Protein AF-0000000084943691 (afdb_homodimer)

pLDDT: mean 87.61, std 10.55, range [29.25, 97.19]

Solvent-accessible surface area (backbone atoms only — not comparable to full-atom values): 27809 Å² total; per-residue (Å²): 129,83,75,69,77,76,52,72,62,55,38,39,54,53,43,38,52,44,32,50,51,48,30,53,47,24,52,51,48,15,52,50,27,38,52,48,10,62,76,49,62,21,64,61,38,28,51,48,10,51,50,30,46,55,44,30,53,44,29,48,41,29,36,50,15,36,57,51,23,60,42,71,56,46,75,46,19,66,85,20,30,28,33,36,20,39,51,22,21,32,51,35,16,52,52,36,36,52,50,14,50,50,37,33,49,52,20,53,51,36,62,75,50,68,79,75,83,56,28,48,67,64,51,19,50,54,22,40,50,49,14,52,53,25,44,51,52,16,54,52,24,40,52,50,14,64,74,48,46,35,62,28,34,37,40,48,16,53,50,30,41,45,48,15,53,50,25,38,46,40,13,45,30,31,47,29,32,58,72,66,40,57,67,60,35,28,53,51,37,35,53,50,13,51,50,29,34,50,51,15,46,51,39,30,52,53,28,52,38,37,57,37,31,25,36,61,51,73,66,56,55,66,51,50,64,68,53,61,66,38,81,64,44,75,42,75,78,44,78,41,52,32,51,44,57,70,40,46,38,36,45,34,31,35,18,25,56,28,78,39,27,30,41,63,53,40,51,53,51,52,52,49,49,51,49,44,25,72,74,68,67,37,81,42,71,47,65,25,70,39,36,43,78,75,126,129,82,76,70,77,76,53,71,61,56,39,40,53,54,42,38,51,46,31,49,50,51,30,53,47,23,53,50,48,15,52,51,27,38,52,49,11,62,77,50,64,20,64,61,38,29,51,50,11,51,49,28,46,53,46,32,53,45,31,46,41,29,36,51,15,37,55,52,23,59,42,70,57,46,75,47,18,66,84,20,31,28,34,36,18,39,51,23,20,32,51,37,16,52,52,35,35,52,51,14,50,50,39,32,50,52,20,52,49,37,62,75,50,71,77,75,81,56,30,48,68,63,51,18,51,53,22,39,51,50,14,52,55,25,44,52,52,16,53,52,25,40,52,51,15,64,72,51,46,36,61,26,34,37,39,48,16,52,50,30,41,45,49,15,50,50,24,38,47,42,13,45,31,30,48,30,33,59,70,67,41,58,67,61,36,28,54,52,36,32,55,50,14,52,50,30,34,50,51,16,47,51,39,32,51,54,28,50,37,37,56,36,30,27,36,62,52,74,64,56,56,66,51,50,64,70,54,60,67,38,83,66,44,75,43,75,78,44,79,41,50,32,52,44,58,69,40,46,38,37,45,34,31,34,18,24,57,29,78,37,27,31,42,62,52,37,52,52,51,51,52,48,49,51,49,43,25,72,75,70,65,36,80,43,72,47,65,26,68,39,37,42,77,74,128

Organism: NCBI:txid638301

Radius of gyration: 28.03 Å; Cα contacts (8 Å, |Δi|>4): 1074; chains: 2; bounding box: 68×84×58 Å

Structure (mmCIF, N/CA/C/O backbone):
data_AF-0000000084943691-model_v1
#
loop_
_entity.id
_entity.type
_entity.pdbx_description
1 polymer 'Cation diffusion facilitator family transporter'
#
loop_
_atom_site.group_PDB
_atom_site.id
_atom_site.type_symbol
_atom_site.label_atom_id
_atom_site.label_alt_id
_atom_site.label_comp_id
_atom_site.label_asym_id
_atom_site.label_entity_id
_atom_site.label_seq_id
_atom_site.pdbx_PDB_ins_code
_atom_site.Cartn_x
_atom_site.Cartn_y
_atom_site.Cartn_z
_atom_site.occupancy
_atom_site.B_iso_or_equiv
_atom_site.auth_seq_id
_atom_site.auth_comp_id
_atom_site.auth_asym_id
_atom_site.auth_atom_id
_atom_site.pdbx_PDB_model_num
ATOM 1 N N . MET A 1 1 ? -34.25 -18.938 -8.844 1 29.25 1 MET A N 1
ATOM 2 C CA . MET A 1 1 ? -33.375 -18.062 -9.609 1 29.25 1 MET A CA 1
ATOM 3 C C . MET A 1 1 ? -32.062 -17.828 -8.875 1 29.25 1 MET A C 1
ATOM 5 O O . MET A 1 1 ? -32.031 -17.266 -7.785 1 29.25 1 MET A O 1
ATOM 9 N N . THR A 1 2 ? -31.094 -18.75 -8.891 1 39.75 2 THR A N 1
ATOM 10 C CA . THR A 1 2 ? -29.844 -18.781 -8.148 1 39.75 2 THR A CA 1
ATOM 11 C C . THR A 1 2 ? -29.109 -17.453 -8.266 1 39.75 2 THR A C 1
ATOM 13 O O . THR A 1 2 ? -28.75 -17.031 -9.367 1 39.75 2 THR A O 1
ATOM 16 N N . ILE A 1 3 ? -29.391 -16.5 -7.574 1 43.16 3 ILE A N 1
ATOM 17 C CA . ILE A 1 3 ? -28.828 -15.156 -7.645 1 43.16 3 ILE A CA 1
ATOM 18 C C . ILE A 1 3 ? -27.312 -15.242 -7.848 1 43.16 3 ILE A C 1
ATOM 20 O O . ILE A 1 3 ? -26.594 -15.75 -6.992 1 43.16 3 ILE A O 1
ATOM 24 N N . LEU A 1 4 ? -26.906 -15.328 -9.016 1 52.84 4 LEU A N 1
ATOM 25 C CA . LEU A 1 4 ? -25.484 -15.367 -9.367 1 52.84 4 LEU A CA 1
ATOM 26 C C . LEU A 1 4 ? -24.719 -14.297 -8.609 1 52.84 4 LEU A C 1
ATOM 28 O O . LEU A 1 4 ? -25.203 -13.188 -8.414 1 52.84 4 LEU A O 1
ATOM 32 N N . PRO A 1 5 ? -23.734 -14.664 -7.84 1 64.25 5 PRO A N 1
ATOM 33 C CA . PRO A 1 5 ? -22.922 -13.695 -7.113 1 64.25 5 PRO A CA 1
ATOM 34 C C . PRO A 1 5 ? -22.5 -12.508 -7.977 1 64.25 5 PRO A C 1
ATOM 36 O O . PRO A 1 5 ? -22.375 -12.641 -9.195 1 64.25 5 PRO A O 1
ATOM 39 N N . LEU A 1 6 ? -22.75 -11.312 -7.621 1 70.5 6 LEU A N 1
ATOM 40 C CA . LEU A 1 6 ? -22.328 -10.094 -8.305 1 70.5 6 LEU A CA 1
ATOM 41 C C . LEU A 1 6 ? -20.891 -10.219 -8.797 1 70.5 6 LEU A C 1
ATOM 43 O O . LEU A 1 6 ? -20.031 -10.727 -8.078 1 70.5 6 LEU A O 1
ATOM 47 N N . SER A 1 7 ? -20.719 -9.852 -10.062 1 79.94 7 SER A N 1
ATOM 48 C CA . SER A 1 7 ? -19.359 -9.836 -10.594 1 79.94 7 SER A CA 1
ATOM 49 C C . SER A 1 7 ? -18.469 -8.883 -9.805 1 79.94 7 SER A C 1
ATOM 51 O O . SER A 1 7 ? -18.969 -8 -9.102 1 79.94 7 SER A O 1
ATOM 53 N N . ALA A 1 8 ? -17.312 -9.008 -9.875 1 81 8 ALA A N 1
ATOM 54 C CA . ALA A 1 8 ? -16.344 -8.164 -9.18 1 81 8 ALA A CA 1
ATOM 55 C C . ALA A 1 8 ? -16.484 -6.707 -9.609 1 81 8 ALA A C 1
ATOM 57 O O . ALA A 1 8 ? -16.438 -5.801 -8.773 1 81 8 ALA A O 1
ATOM 58 N N . THR A 1 9 ? -16.672 -6.492 -10.875 1 83.19 9 THR A N 1
ATOM 59 C CA . THR A 1 9 ? -16.797 -5.137 -11.398 1 83.19 9 THR A CA 1
ATOM 60 C C . THR A 1 9 ? -18.078 -4.488 -10.914 1 83.19 9 THR A C 1
ATOM 62 O O . THR A 1 9 ? -18.109 -3.291 -10.625 1 83.19 9 THR A O 1
ATOM 65 N N . ASP A 1 10 ? -19.125 -5.246 -10.805 1 87.12 10 ASP A N 1
ATOM 66 C CA . ASP A 1 10 ? -20.391 -4.73 -10.312 1 87.12 10 ASP A CA 1
ATOM 67 C C . ASP A 1 10 ? -20.281 -4.328 -8.844 1 87.12 10 ASP A C 1
ATOM 69 O O . ASP A 1 10 ? -20.891 -3.34 -8.422 1 87.12 10 ASP A O 1
ATOM 73 N N . ARG A 1 11 ? -19.625 -5.07 -8.133 1 86.5 11 ARG A N 1
ATOM 74 C CA . ARG A 1 11 ? -19.406 -4.738 -6.727 1 86.5 11 ARG A CA 1
ATOM 75 C C . ARG A 1 11 ? -18.688 -3.395 -6.586 1 86.5 11 ARG A C 1
ATOM 77 O O . ARG A 1 11 ? -19.062 -2.574 -5.742 1 86.5 11 ARG A O 1
ATOM 84 N N . LEU A 1 12 ? -17.734 -3.199 -7.449 1 89.19 12 LEU A N 1
ATOM 85 C CA . LEU A 1 12 ? -16.984 -1.95 -7.418 1 89.19 12 LEU A CA 1
ATOM 86 C C . LEU A 1 12 ? -17.859 -0.772 -7.82 1 89.19 12 LEU A C 1
ATOM 88 O O . LEU A 1 12 ? -17.734 0.32 -7.262 1 89.19 12 LEU A O 1
ATOM 92 N N . LYS A 1 13 ? -18.734 -0.974 -8.727 1 90.44 13 LYS A N 1
ATOM 93 C CA . LYS A 1 13 ? -19.656 0.082 -9.148 1 90.44 13 LYS A CA 1
ATOM 94 C C . LYS A 1 13 ? -20.594 0.477 -8.016 1 90.44 13 LYS A C 1
ATOM 96 O O . LYS A 1 13 ? -20.922 1.656 -7.852 1 90.44 13 LYS A O 1
ATOM 101 N N . GLN A 1 14 ? -21.016 -0.46 -7.305 1 90.5 14 GLN A N 1
ATOM 102 C CA . GLN A 1 14 ? -21.828 -0.167 -6.137 1 90.5 14 GLN A CA 1
ATOM 103 C C . GLN A 1 14 ? -21.047 0.621 -5.094 1 90.5 14 GLN A C 1
ATOM 105 O O . GLN A 1 14 ? -21.594 1.534 -4.461 1 90.5 14 GLN A O 1
ATOM 110 N N . ALA A 1 15 ? -19.844 0.219 -4.941 1 90.81 15 ALA A N 1
ATOM 111 C CA . ALA A 1 15 ? -19 0.933 -3.992 1 90.81 15 ALA A CA 1
ATOM 112 C C . ALA A 1 15 ? -18.812 2.391 -4.406 1 90.81 15 ALA A C 1
ATOM 114 O O . ALA A 1 15 ? -18.766 3.281 -3.555 1 90.81 15 ALA A O 1
ATOM 115 N N . GLU A 1 16 ? -18.797 2.623 -5.691 1 93.56 16 GLU A N 1
ATOM 116 C CA . GLU A 1 16 ? -18.672 3.98 -6.211 1 93.56 16 GLU A CA 1
ATOM 117 C C . GLU A 1 16 ? -19.859 4.844 -5.777 1 93.56 16 GLU A C 1
ATOM 119 O O . GLU A 1 16 ? -19.688 6.027 -5.473 1 93.56 16 GLU A O 1
ATOM 124 N N . ARG A 1 17 ? -20.953 4.281 -5.758 1 92.25 17 ARG A N 1
ATOM 125 C CA . ARG A 1 17 ? -22.156 5.012 -5.363 1 92.25 17 ARG A CA 1
ATOM 126 C C . ARG A 1 17 ? -22.078 5.445 -3.902 1 92.25 17 ARG A C 1
ATOM 128 O O . ARG A 1 17 ? -22.5 6.547 -3.553 1 92.25 17 ARG A O 1
ATOM 135 N N . GLY A 1 18 ? -21.578 4.547 -3.109 1 91.94 18 GLY A N 1
ATOM 136 C CA . GLY A 1 18 ? -21.391 4.902 -1.713 1 91.94 18 GLY A CA 1
ATOM 137 C C . GLY A 1 18 ? -20.391 6.035 -1.519 1 91.94 18 GLY A C 1
ATOM 138 O O . GLY A 1 18 ? -20.625 6.941 -0.714 1 91.94 18 GLY A O 1
ATOM 139 N N . ALA A 1 19 ? -19.344 5.957 -2.25 1 92.5 19 ALA A N 1
ATOM 140 C CA . ALA A 1 19 ? -18.344 7.016 -2.18 1 92.5 19 ALA A CA 1
ATOM 141 C C . ALA A 1 19 ? -18.906 8.344 -2.668 1 92.5 19 ALA A C 1
ATOM 143 O O . ALA A 1 19 ? -18.656 9.391 -2.066 1 92.5 19 ALA A O 1
ATOM 144 N N . LEU A 1 20 ? -19.703 8.305 -3.732 1 93.94 20 LEU A N 1
ATOM 145 C CA . LEU A 1 20 ? -20.312 9.508 -4.289 1 93.94 20 LEU A CA 1
ATOM 146 C C . LEU A 1 20 ? -21.297 10.125 -3.297 1 93.94 20 LEU A C 1
ATOM 148 O O . LEU A 1 20 ? -21.406 11.352 -3.203 1 93.94 20 LEU A O 1
ATOM 152 N N . LEU A 1 21 ? -21.984 9.273 -2.65 1 93.75 21 LEU A N 1
ATOM 153 C CA . LEU A 1 21 ? -22.891 9.75 -1.607 1 93.75 21 LEU A CA 1
ATOM 154 C C . LEU A 1 21 ? -22.125 10.523 -0.541 1 93.75 21 LEU A C 1
ATOM 156 O O . LEU A 1 21 ? -22.562 11.602 -0.116 1 93.75 21 LEU A O 1
ATOM 160 N N . SER A 1 22 ? -21.031 9.961 -0.14 1 93 22 SER A N 1
ATOM 161 C CA . SER A 1 22 ? -20.219 10.625 0.864 1 93 22 SER A CA 1
ATOM 162 C C . SER A 1 22 ? -19.688 11.961 0.348 1 93 22 SER A C 1
ATOM 164 O O . SER A 1 22 ? -19.734 12.969 1.056 1 93 22 SER A O 1
ATOM 166 N N . ILE A 1 23 ? -19.203 11.961 -0.85 1 93.25 23 ILE A N 1
ATOM 167 C CA . ILE A 1 23 ? -18.656 13.172 -1.451 1 93.25 23 ILE A CA 1
ATOM 168 C C . ILE A 1 23 ? -19.734 14.258 -1.479 1 93.25 23 ILE A C 1
ATOM 170 O O . ILE A 1 23 ? -19.5 15.375 -1.012 1 93.25 23 ILE A O 1
ATOM 174 N N . GLY A 1 24 ? -20.859 13.938 -1.971 1 94.44 24 GLY A N 1
ATOM 175 C CA . GLY A 1 24 ? -21.953 14.891 -2.023 1 94.44 24 GLY A CA 1
ATOM 176 C C . GLY A 1 24 ? -22.344 15.422 -0.657 1 94.44 24 GLY A C 1
ATOM 177 O O . GLY A 1 24 ? -22.594 16.609 -0.497 1 94.44 24 GLY A O 1
ATOM 178 N N . THR A 1 25 ? -22.406 14.539 0.229 1 94.25 25 THR A N 1
ATOM 179 C CA . THR A 1 25 ? -22.781 14.922 1.586 1 94.25 25 THR A CA 1
ATOM 180 C C . THR A 1 25 ? -21.734 15.844 2.201 1 94.25 25 THR A C 1
ATOM 182 O O . THR A 1 25 ? -22.078 16.844 2.83 1 94.25 25 THR A O 1
ATOM 185 N N . TYR A 1 26 ? -20.469 15.484 2.008 1 91.81 26 TYR A N 1
ATOM 186 C CA . TYR A 1 26 ? -19.406 16.312 2.551 1 91.81 26 TYR A CA 1
ATOM 187 C C . TYR A 1 26 ? -19.422 17.703 1.931 1 91.81 26 TYR A C 1
ATOM 189 O O . TYR A 1 26 ? -19.188 18.703 2.619 1 91.81 26 TYR A O 1
ATOM 197 N N . ILE A 1 27 ? -19.609 17.75 0.7 1 92.44 27 ILE A N 1
ATOM 198 C CA . ILE A 1 27 ? -19.672 19.047 0.027 1 92.44 27 ILE A CA 1
ATOM 199 C C . ILE A 1 27 ? -20.812 19.875 0.599 1 92.44 27 ILE A C 1
ATOM 201 O O . ILE A 1 27 ? -20.641 21.047 0.941 1 92.44 27 ILE A O 1
ATOM 205 N N . PHE A 1 28 ? -21.922 19.281 0.775 1 94.12 28 PHE A N 1
ATOM 206 C CA . PHE A 1 28 ? -23.109 19.953 1.295 1 94.12 28 PHE A CA 1
ATOM 207 C C . PHE A 1 28 ? -22.891 20.406 2.732 1 94.12 28 PHE A C 1
ATOM 209 O O . PHE A 1 28 ? -23.141 21.562 3.068 1 94.12 28 PHE A O 1
ATOM 216 N N . LEU A 1 29 ? -22.469 19.516 3.52 1 93.12 29 LEU A N 1
ATOM 217 C CA . LEU A 1 29 ? -22.281 19.828 4.934 1 93.12 29 LEU A CA 1
ATOM 218 C C . LEU A 1 29 ? -21.172 20.844 5.125 1 93.12 29 LEU A C 1
ATOM 220 O O . LEU A 1 29 ? -21.281 21.734 5.98 1 93.12 29 LEU A O 1
ATOM 224 N N . SER A 1 30 ? -20.094 20.641 4.367 1 91.75 30 SER A N 1
ATOM 225 C CA . SER A 1 30 ? -19.016 21.609 4.445 1 91.75 30 SER A CA 1
ATOM 226 C C . SER A 1 30 ? -19.5 23.016 4.105 1 91.75 30 SER A C 1
ATOM 228 O O . SER A 1 30 ? -19.234 23.969 4.844 1 91.75 30 SER A O 1
ATOM 230 N N . ALA A 1 31 ? -20.219 23.156 3.088 1 92.75 31 ALA A N 1
ATOM 231 C CA . ALA A 1 31 ? -20.766 24.453 2.68 1 92.75 31 ALA A CA 1
ATOM 232 C C . ALA A 1 31 ? -21.688 25.031 3.752 1 92.75 31 ALA A C 1
ATOM 234 O O . ALA A 1 31 ? -21.578 26.203 4.098 1 92.75 31 ALA A O 1
ATOM 235 N N . ALA A 1 32 ? -22.516 24.25 4.258 1 92.06 32 ALA A N 1
ATOM 236 C CA . ALA A 1 32 ? -23.453 24.672 5.289 1 92.06 32 ALA A CA 1
ATOM 237 C C . ALA A 1 32 ? -22.719 25.125 6.555 1 92.06 32 ALA A C 1
ATOM 239 O O . ALA A 1 32 ? -23.016 26.172 7.109 1 92.06 32 ALA A O 1
ATOM 240 N N . LYS A 1 33 ? -21.781 24.391 6.977 1 90.06 33 LYS A N 1
ATOM 241 C CA . LYS A 1 33 ? -21.062 24.672 8.211 1 90.06 33 LYS A CA 1
ATOM 242 C C . LYS A 1 33 ? -20.188 25.922 8.055 1 90.06 33 LYS A C 1
ATOM 244 O O . LYS A 1 33 ? -20.078 26.719 8.984 1 90.06 33 LYS A O 1
ATOM 249 N N . LEU A 1 34 ? -19.531 25.969 6.902 1 88.25 34 LEU A N 1
ATOM 250 C CA . LEU A 1 34 ? -18.703 27.141 6.66 1 88.25 34 LEU A CA 1
ATOM 251 C C . LEU A 1 34 ? -19.562 28.406 6.609 1 88.25 34 LEU A C 1
ATOM 253 O O . LEU A 1 34 ? -19.203 29.438 7.191 1 88.25 34 LEU A O 1
ATOM 257 N N . PHE A 1 35 ? -20.688 28.328 5.977 1 91.19 35 PHE A N 1
ATOM 258 C CA . PHE A 1 35 ? -21.594 29.469 5.852 1 91.19 35 PHE A CA 1
ATOM 259 C C . PHE A 1 35 ? -22.156 29.875 7.211 1 91.19 35 PHE A C 1
ATOM 261 O O . PHE A 1 35 ? -22.062 31.031 7.605 1 91.19 35 PHE A O 1
ATOM 268 N N . VAL A 1 36 ? -22.672 29 7.93 1 87.56 36 VAL A N 1
ATOM 269 C CA . VAL A 1 36 ? -23.281 29.266 9.227 1 87.56 36 VAL A CA 1
ATOM 270 C C . VAL A 1 36 ? -22.203 29.641 10.242 1 87.56 36 VAL A C 1
ATOM 272 O O . VAL A 1 36 ? -22.422 30.516 11.086 1 87.56 36 VAL A O 1
ATOM 275 N N . GLY A 1 37 ? -21.141 28.938 10.188 1 81.88 37 GLY A N 1
ATOM 276 C CA . GLY A 1 37 ? -20.047 29.266 11.086 1 81.88 37 GLY A CA 1
ATOM 277 C C . GLY A 1 37 ? -19.531 30.672 10.93 1 81.88 37 GLY A C 1
ATOM 278 O O . GLY A 1 37 ? -19.266 31.359 11.922 1 81.88 37 GLY A O 1
ATOM 279 N N . LYS A 1 38 ? -19.406 31.156 9.688 1 82.75 38 LYS A N 1
ATOM 280 C CA . LYS A 1 38 ? -18.953 32.5 9.422 1 82.75 38 LYS A CA 1
ATOM 281 C C . LYS A 1 38 ? -20.031 33.531 9.805 1 82.75 38 LYS A C 1
ATOM 283 O O . LYS A 1 38 ? -19.734 34.562 10.43 1 82.75 38 LYS A O 1
ATOM 288 N N . LEU A 1 39 ? -21.234 33.281 9.508 1 85.38 39 LEU A N 1
ATOM 289 C CA . LEU A 1 39 ? -22.344 34.188 9.75 1 85.38 39 LEU A CA 1
ATOM 290 C C . LEU A 1 39 ? -22.594 34.375 11.25 1 85.38 39 LEU A C 1
ATOM 292 O O . LEU A 1 39 ? -22.938 35.469 11.695 1 85.38 39 LEU A O 1
ATOM 296 N N . PHE A 1 40 ? -22.312 33.312 12.023 1 81.06 40 PHE A N 1
ATOM 297 C CA . PHE A 1 40 ? -22.641 33.344 13.445 1 81.06 40 PHE A CA 1
ATOM 298 C C . PHE A 1 40 ? -21.375 33.344 14.297 1 81.06 40 PHE A C 1
ATOM 300 O O . PHE A 1 40 ? -21.438 33.031 15.492 1 81.06 40 PHE A O 1
ATOM 307 N N . ASN A 1 41 ? -20.234 33.469 13.625 1 75.44 41 ASN A N 1
ATOM 308 C CA . ASN A 1 41 ? -18.938 33.625 14.266 1 75.44 41 ASN A CA 1
ATOM 309 C C . ASN A 1 41 ? -18.625 32.438 15.18 1 75.44 41 ASN A C 1
ATOM 311 O O . ASN A 1 41 ? -18.266 32.625 16.344 1 75.44 41 ASN A O 1
ATOM 315 N N . SER A 1 42 ? -18.953 31.328 14.758 1 75.62 42 SER A N 1
ATOM 316 C CA . SER A 1 42 ? -18.578 30.094 15.469 1 75.62 42 SER A CA 1
ATOM 317 C C . SER A 1 42 ? -17.297 29.5 14.898 1 75.62 42 SER A C 1
ATOM 319 O O . SER A 1 42 ? -17.312 28.875 13.836 1 75.62 42 SER A O 1
ATOM 321 N N . GLU A 1 43 ? -16.297 29.609 15.586 1 72.75 43 GLU A N 1
ATOM 322 C CA . GLU A 1 43 ? -15 29.078 15.141 1 72.75 43 GLU A CA 1
ATOM 323 C C . GLU A 1 43 ? -15.008 27.562 15.109 1 72.75 43 GLU A C 1
ATOM 325 O O . GLU A 1 43 ? -14.391 26.953 14.227 1 72.75 43 GLU A O 1
ATOM 330 N N . ALA A 1 44 ? -15.633 27.016 16.062 1 74.12 44 ALA A N 1
ATOM 331 C CA . ALA A 1 44 ? -15.688 25.547 16.141 1 74.12 44 ALA A CA 1
ATOM 332 C C . ALA A 1 44 ? -16.422 24.969 14.922 1 74.12 44 ALA A C 1
ATOM 334 O O . ALA A 1 44 ? -15.961 24 14.328 1 74.12 44 ALA A O 1
ATOM 335 N N . LEU A 1 45 ? -17.516 25.578 14.594 1 77.88 45 LEU A N 1
ATOM 336 C CA . LEU A 1 45 ? -18.297 25.125 13.453 1 77.88 45 LEU A CA 1
ATOM 337 C C . LEU A 1 45 ? -17.547 25.375 12.148 1 77.88 45 LEU A C 1
ATOM 339 O O . LEU A 1 45 ? -17.594 24.562 11.227 1 77.88 45 LEU A O 1
ATOM 343 N N . PHE A 1 46 ? -16.969 26.484 12.07 1 80.31 46 PHE A N 1
ATOM 344 C CA . PHE A 1 46 ? -16.188 26.828 10.898 1 80.31 46 PHE A CA 1
ATOM 345 C C . PHE A 1 46 ? -15.039 25.828 10.703 1 80.31 46 PHE A C 1
ATOM 347 O O . PHE A 1 46 ? -14.82 25.344 9.594 1 80.31 46 PHE A O 1
ATOM 354 N N . ALA A 1 47 ? -14.383 25.516 11.797 1 75.56 47 ALA A N 1
ATOM 355 C CA . ALA A 1 47 ? -13.32 24.516 11.758 1 75.56 47 ALA A CA 1
ATOM 356 C C . ALA A 1 47 ? -13.852 23.156 11.305 1 75.56 47 ALA A C 1
ATOM 358 O O . ALA A 1 47 ? -13.211 22.469 10.508 1 75.56 47 ALA A O 1
ATOM 359 N N . ASP A 1 48 ? -14.906 22.766 11.773 1 82.5 48 ASP A N 1
ATOM 360 C CA . ASP A 1 48 ? -15.531 21.5 11.391 1 82.5 48 ASP A CA 1
ATOM 361 C C . ASP A 1 48 ? -15.914 21.5 9.914 1 82.5 48 ASP A C 1
ATOM 363 O O . ASP A 1 48 ? -15.867 20.453 9.25 1 82.5 48 ASP A O 1
ATOM 367 N N . GLY A 1 49 ? -16.375 22.594 9.422 1 83.75 49 GLY A N 1
ATOM 368 C CA . GLY A 1 49 ? -16.641 22.734 8 1 83.75 49 GLY A CA 1
ATOM 369 C C . GLY A 1 49 ? -15.43 22.469 7.133 1 83.75 49 GLY A C 1
ATOM 370 O O . GLY A 1 49 ? -15.516 21.75 6.129 1 83.75 49 GLY A O 1
ATOM 371 N N . TRP A 1 50 ? -14.352 23.016 7.59 1 78.56 50 TRP A N 1
ATOM 372 C CA . TRP A 1 50 ? -13.102 22.781 6.867 1 78.56 50 TRP A CA 1
ATOM 373 C C . TRP A 1 50 ? -12.719 21.297 6.934 1 78.56 50 TRP A C 1
ATOM 375 O O . TRP A 1 50 ? -12.211 20.75 5.961 1 78.56 50 TRP A O 1
ATOM 385 N N . ASN A 1 51 ? -12.969 20.719 8.055 1 81.06 51 ASN A N 1
ATOM 386 C CA . ASN A 1 51 ? -12.727 19.281 8.188 1 81.06 51 ASN A CA 1
ATOM 387 C C . ASN A 1 51 ? -13.531 18.484 7.172 1 81.06 51 ASN A C 1
ATOM 389 O O . ASN A 1 51 ? -12.984 17.609 6.492 1 81.06 51 ASN A O 1
ATOM 393 N N . ASN A 1 52 ? -14.742 18.844 7.07 1 88.19 52 ASN A N 1
ATOM 394 C CA . ASN A 1 52 ? -15.586 18.156 6.094 1 88.19 52 ASN A CA 1
ATOM 395 C C . ASN A 1 52 ? -15.109 18.406 4.668 1 88.19 52 ASN A C 1
ATOM 397 O O . ASN A 1 52 ? -15.227 17.547 3.805 1 88.19 52 ASN A O 1
ATOM 401 N N . PHE A 1 53 ? -14.586 19.531 4.461 1 85 53 PHE A N 1
ATOM 402 C CA . PHE A 1 53 ? -14.039 19.844 3.145 1 85 53 PHE A CA 1
ATOM 403 C C . PHE A 1 53 ? -12.844 18.953 2.838 1 85 53 PHE A C 1
ATOM 405 O O . PHE A 1 53 ? -12.727 18.406 1.734 1 85 53 PHE A O 1
ATOM 412 N N . THR A 1 54 ? -12 18.75 3.826 1 82.19 54 THR A N 1
ATOM 413 C CA . THR A 1 54 ? -10.828 17.906 3.646 1 82.19 54 THR A CA 1
ATOM 414 C C . THR A 1 54 ? -11.25 16.453 3.445 1 82.19 54 THR A C 1
ATOM 416 O O . THR A 1 54 ? -10.594 15.703 2.709 1 82.19 54 THR A O 1
ATOM 419 N N . ASP A 1 55 ? -12.344 16.125 4.051 1 89.31 55 ASP A N 1
ATOM 420 C CA . ASP A 1 55 ? -12.844 14.766 3.9 1 89.31 55 ASP A CA 1
ATOM 421 C C . ASP A 1 55 ? -13.312 14.508 2.471 1 89.31 55 ASP A C 1
ATOM 423 O O . ASP A 1 55 ? -13.375 13.359 2.029 1 89.31 55 ASP A O 1
ATOM 427 N N . VAL A 1 56 ? -13.68 15.641 1.8 1 89.19 56 VAL A N 1
ATOM 428 C CA . VAL A 1 56 ? -14.016 15.5 0.386 1 89.19 56 VAL A CA 1
ATOM 429 C C . VAL A 1 56 ? -12.82 14.914 -0.372 1 89.19 56 VAL A C 1
ATOM 431 O O . VAL A 1 56 ? -12.992 14.062 -1.244 1 89.19 56 VAL A O 1
ATOM 434 N N . ILE A 1 57 ? -11.672 15.297 0.057 1 87.94 57 ILE A N 1
ATOM 435 C CA . ILE A 1 57 ? -10.461 14.836 -0.609 1 87.94 57 ILE A CA 1
ATOM 436 C C . ILE A 1 57 ? -10.297 13.328 -0.396 1 87.94 57 ILE A C 1
ATOM 438 O O . ILE A 1 57 ? -10.047 12.586 -1.348 1 87.94 57 ILE A O 1
ATOM 442 N N . SER A 1 58 ? -10.461 12.945 0.866 1 89.69 58 SER A N 1
ATOM 443 C CA . SER A 1 58 ? -10.32 11.523 1.169 1 89.69 58 SER A CA 1
ATOM 444 C C . SER A 1 58 ? -11.352 10.695 0.415 1 89.69 58 SER A C 1
ATOM 446 O O . SER A 1 58 ? -11.047 9.602 -0.076 1 89.69 58 SER A O 1
ATOM 448 N N . SER A 1 59 ? -12.57 11.234 0.288 1 92.19 59 SER A N 1
ATOM 449 C CA . SER A 1 59 ? -13.625 10.508 -0.406 1 92.19 59 SER A CA 1
ATOM 450 C C . SER A 1 59 ? -13.375 10.469 -1.909 1 92.19 59 SER A C 1
ATOM 452 O O . SER A 1 59 ? -13.688 9.477 -2.568 1 92.19 59 SER A O 1
ATOM 454 N N . ILE A 1 60 ? -12.844 11.484 -2.445 1 93.38 60 ILE A N 1
ATOM 455 C CA . ILE A 1 60 ? -12.477 11.5 -3.855 1 93.38 60 ILE A CA 1
ATOM 456 C C . ILE A 1 60 ? -11.391 10.469 -4.121 1 93.38 60 ILE A C 1
ATOM 458 O O . ILE A 1 60 ? -11.414 9.773 -5.141 1 93.38 60 ILE A O 1
ATOM 462 N N . LEU A 1 61 ? -10.484 10.422 -3.176 1 92.62 61 LEU A N 1
ATOM 463 C CA . LEU A 1 61 ? -9.414 9.438 -3.305 1 92.62 61 LEU A CA 1
ATOM 464 C C . LEU A 1 61 ? -9.984 8.023 -3.393 1 92.62 61 LEU A C 1
ATOM 466 O O . LEU A 1 61 ? -9.555 7.23 -4.234 1 92.62 61 LEU A O 1
ATOM 470 N N . VAL A 1 62 ? -10.922 7.742 -2.531 1 93.62 62 VAL A N 1
ATOM 471 C CA . VAL A 1 62 ? -11.531 6.418 -2.533 1 93.62 62 VAL A CA 1
ATOM 472 C C . VAL A 1 62 ? -12.305 6.203 -3.834 1 93.62 62 VAL A C 1
ATOM 474 O O . VAL A 1 62 ? -12.219 5.137 -4.445 1 93.62 62 VAL A O 1
ATOM 477 N N . PHE A 1 63 ? -13.008 7.246 -4.305 1 94.88 63 PHE A N 1
ATOM 478 C CA . PHE A 1 63 ? -13.773 7.168 -5.547 1 94.88 63 PHE A CA 1
ATOM 479 C C . PHE A 1 63 ? -12.852 6.883 -6.727 1 94.88 63 PHE A C 1
ATOM 481 O O . PHE A 1 63 ? -13.125 5.988 -7.531 1 94.88 63 PHE A O 1
ATOM 488 N N . VAL A 1 64 ? -11.82 7.594 -6.812 1 94.25 64 VAL A N 1
ATOM 489 C CA . VAL A 1 64 ? -10.859 7.414 -7.895 1 94.25 64 VAL A CA 1
ATOM 490 C C . VAL A 1 64 ? -10.234 6.027 -7.801 1 94.25 64 VAL A C 1
ATOM 492 O O . VAL A 1 64 ? -10.055 5.352 -8.82 1 94.25 64 VAL A O 1
ATOM 495 N N . GLY A 1 65 ? -9.859 5.637 -6.578 1 94.25 65 GLY A N 1
ATOM 496 C CA . GLY A 1 65 ? -9.32 4.301 -6.383 1 94.25 65 GLY A CA 1
ATOM 497 C C . GLY A 1 65 ? -10.25 3.203 -6.859 1 94.25 65 GLY A C 1
ATOM 498 O O . GLY A 1 65 ? -9.82 2.242 -7.496 1 94.25 65 GLY A O 1
ATOM 499 N N . LEU A 1 66 ? -11.523 3.352 -6.598 1 92.88 66 LEU A N 1
ATOM 500 C CA . LEU A 1 66 ? -12.531 2.387 -7.012 1 92.88 66 LEU A CA 1
ATOM 501 C C . LEU A 1 66 ? -12.68 2.369 -8.531 1 92.88 66 LEU A C 1
ATOM 503 O O . LEU A 1 66 ? -12.789 1.3 -9.133 1 92.88 66 LEU A O 1
ATOM 507 N N . ARG A 1 67 ? -12.617 3.508 -9.117 1 93.94 67 ARG A N 1
ATOM 508 C CA . ARG A 1 67 ? -12.727 3.605 -10.57 1 93.94 67 ARG A CA 1
ATOM 509 C C . ARG A 1 67 ? -11.523 2.971 -11.258 1 93.94 67 ARG A C 1
ATOM 511 O O . ARG A 1 67 ? -11.672 2.234 -12.234 1 93.94 67 ARG A O 1
ATOM 518 N N . LEU A 1 68 ? -10.375 3.279 -10.719 1 93.31 68 LEU A N 1
ATOM 519 C CA . LEU A 1 68 ? -9.156 2.719 -11.289 1 93.31 68 LEU A CA 1
ATOM 520 C C . LEU A 1 68 ? -9.133 1.2 -11.141 1 93.31 68 LEU A C 1
ATOM 522 O O . LEU A 1 68 ? -8.609 0.497 -12.008 1 93.31 68 LEU A O 1
ATOM 526 N N . SER A 1 69 ? -9.727 0.727 -10.07 1 93.75 69 SER A N 1
ATOM 527 C CA . SER A 1 69 ? -9.758 -0.704 -9.789 1 93.75 69 SER A CA 1
ATOM 528 C C . SER A 1 69 ? -10.602 -1.456 -10.812 1 93.75 69 SER A C 1
ATOM 530 O O . SER A 1 69 ? -10.477 -2.674 -10.953 1 93.75 69 SER A O 1
ATOM 532 N N . GLN A 1 70 ? -11.445 -0.786 -11.516 1 92.75 70 GLN A N 1
ATOM 533 C CA . GLN A 1 70 ? -12.359 -1.411 -12.469 1 92.75 70 GLN A CA 1
ATOM 534 C C . GLN A 1 70 ? -11.672 -1.66 -13.805 1 92.75 70 GLN A C 1
ATOM 536 O O . GLN A 1 70 ? -12.195 -2.393 -14.648 1 92.75 70 GLN A O 1
ATOM 541 N N . LYS A 1 71 ? -10.523 -1.021 -13.992 1 92.06 71 LYS A N 1
ATOM 542 C CA . LYS A 1 71 ? -9.805 -1.221 -15.25 1 92.06 71 LYS A CA 1
ATOM 543 C C . LYS A 1 71 ? -9.352 -2.672 -15.398 1 92.06 71 LYS A C 1
ATOM 545 O O . LYS A 1 71 ? -8.914 -3.295 -14.43 1 92.06 71 LYS A O 1
ATOM 550 N N . PRO A 1 72 ? -9.492 -3.195 -16.562 1 89.69 72 PRO A N 1
ATOM 551 C CA . PRO A 1 72 ? -9.016 -4.562 -16.797 1 89.69 72 PRO A CA 1
ATOM 552 C C . PRO A 1 72 ? -7.492 -4.668 -16.75 1 89.69 72 PRO A C 1
ATOM 554 O O . PRO A 1 72 ? -6.801 -3.646 -16.734 1 89.69 72 PRO A O 1
ATOM 557 N N . SER A 1 73 ? -7.039 -5.859 -16.719 1 90.38 73 SER A N 1
ATOM 558 C CA . SER A 1 73 ? -5.602 -6.113 -16.719 1 90.38 73 SER A CA 1
ATOM 559 C C . SER A 1 73 ? -4.938 -5.535 -17.969 1 90.38 73 SER A C 1
ATOM 561 O O . SER A 1 73 ? -5.547 -5.496 -19.031 1 90.38 73 SER A O 1
ATOM 563 N N . ASP A 1 74 ? -3.771 -5.031 -17.859 1 90.62 74 ASP A N 1
ATOM 564 C CA . ASP A 1 74 ? -2.98 -4.516 -18.969 1 90.62 74 ASP A CA 1
ATOM 565 C C . ASP A 1 74 ? -1.521 -4.945 -18.859 1 90.62 74 ASP A C 1
ATOM 567 O O . ASP A 1 74 ? -1.187 -5.812 -18.047 1 90.62 74 ASP A O 1
ATOM 571 N N . GLU A 1 75 ? -0.645 -4.457 -19.641 1 88.38 75 GLU A N 1
ATOM 572 C CA . GLU A 1 75 ? 0.749 -4.879 -19.734 1 88.38 75 GLU A CA 1
ATOM 573 C C . GLU A 1 75 ? 1.489 -4.621 -18.422 1 88.38 75 GLU A C 1
ATOM 575 O O . GLU A 1 75 ? 2.355 -5.406 -18.016 1 88.38 75 GLU A O 1
ATOM 580 N N . ASN A 1 76 ? 1.083 -3.586 -17.797 1 89.38 76 ASN A N 1
ATOM 581 C CA . ASN A 1 76 ? 1.83 -3.219 -16.594 1 89.38 76 ASN A CA 1
ATOM 582 C C . ASN A 1 76 ? 1.15 -3.734 -15.336 1 89.38 76 ASN A C 1
ATOM 584 O O . ASN A 1 76 ? 1.718 -3.654 -14.242 1 89.38 76 ASN A O 1
ATOM 588 N N . HIS A 1 77 ? -0.057 -4.203 -15.539 1 93.06 77 HIS A N 1
ATOM 589 C CA . HIS A 1 77 ? -0.766 -4.812 -14.414 1 93.06 77 HIS A CA 1
ATOM 590 C C . HIS A 1 77 ? -1.401 -6.137 -14.828 1 93.06 77 HIS A C 1
ATOM 592 O O . HIS A 1 77 ? -2.623 -6.23 -14.961 1 93.06 77 HIS A O 1
ATOM 598 N N . PRO A 1 78 ? -0.604 -7.059 -14.867 1 89.19 78 PRO A N 1
ATOM 599 C CA . PRO A 1 78 ? -1.083 -8.344 -15.375 1 89.19 78 PRO A CA 1
ATOM 600 C C . PRO A 1 78 ? -2.133 -8.984 -14.469 1 89.19 78 PRO A C 1
ATOM 602 O O . PRO A 1 78 ? -2.916 -9.82 -14.922 1 89.19 78 PRO A O 1
ATOM 605 N N . TYR A 1 79 ? -2.213 -8.617 -13.234 1 91.25 79 TYR A N 1
ATOM 606 C CA . TYR A 1 79 ? -3.17 -9.203 -12.305 1 91.25 79 TYR A CA 1
ATOM 607 C C . TYR A 1 79 ? -4.418 -8.336 -12.18 1 91.25 79 TYR A C 1
ATOM 609 O O . TYR A 1 79 ? -5.316 -8.633 -11.391 1 91.25 79 TYR A O 1
ATOM 617 N N . GLY A 1 80 ? -4.387 -7.227 -12.977 1 90.81 80 GLY A N 1
ATOM 618 C CA . GLY A 1 80 ? -5.484 -6.277 -12.867 1 90.81 80 GLY A CA 1
ATOM 619 C C . GLY A 1 80 ? -5.16 -5.09 -11.984 1 90.81 80 GLY A C 1
ATOM 620 O O . GLY A 1 80 ? -4.043 -4.973 -11.469 1 90.81 80 GLY A O 1
ATOM 621 N N . HIS A 1 81 ? -6.145 -4.254 -11.812 1 93.94 81 HIS A N 1
ATOM 622 C CA . HIS A 1 81 ? -5.938 -3.012 -11.07 1 93.94 81 HIS A CA 1
ATOM 623 C C . HIS A 1 81 ? -6.73 -3.006 -9.773 1 93.94 81 HIS A C 1
ATOM 625 O O . HIS A 1 81 ? -6.984 -1.944 -9.195 1 93.94 81 HIS A O 1
ATOM 631 N N . TRP A 1 82 ? -6.988 -4.086 -9.219 1 92.19 82 TRP A N 1
ATOM 632 C CA . TRP A 1 82 ? -7.902 -4.258 -8.094 1 92.19 82 TRP A CA 1
ATOM 633 C C . TRP A 1 82 ? -7.344 -3.604 -6.832 1 92.19 82 TRP A C 1
ATOM 635 O O . TRP A 1 82 ? -8.094 -3.023 -6.043 1 92.19 82 TRP A O 1
ATOM 645 N N . LYS A 1 83 ? -6.062 -3.57 -6.73 1 95 83 LYS A N 1
ATOM 646 C CA . LYS A 1 83 ? -5.438 -3.156 -5.477 1 95 83 LYS A CA 1
ATOM 647 C C . LYS A 1 83 ? -5.434 -1.637 -5.344 1 95 83 LYS A C 1
ATOM 649 O O . LYS A 1 83 ? -5.07 -1.104 -4.293 1 95 83 LYS A O 1
ATOM 654 N N . PHE A 1 84 ? -5.859 -0.971 -6.375 1 94.56 84 PHE A N 1
ATOM 655 C CA . PHE A 1 84 ? -5.914 0.483 -6.281 1 94.56 84 PHE A CA 1
ATOM 656 C C . PHE A 1 84 ? -6.949 0.92 -5.254 1 94.56 84 PHE A C 1
ATOM 658 O O . PHE A 1 84 ? -6.789 1.954 -4.602 1 94.56 84 PHE A O 1
ATOM 665 N N . GLU A 1 85 ? -7.984 0.109 -5.141 1 94.62 85 GLU A N 1
ATOM 666 C CA . GLU A 1 85 ? -8.938 0.375 -4.07 1 94.62 85 GLU A CA 1
ATOM 667 C C . GLU A 1 85 ? -8.258 0.327 -2.703 1 94.62 85 GLU A C 1
ATOM 669 O O . GLU A 1 85 ? -8.516 1.177 -1.847 1 94.62 85 GLU A O 1
ATOM 674 N N . THR A 1 86 ? -7.387 -0.671 -2.498 1 95.12 86 THR A N 1
ATOM 675 C CA . THR A 1 86 ? -6.699 -0.848 -1.223 1 95.12 86 THR A CA 1
ATOM 676 C C . THR A 1 86 ? -5.684 0.265 -0.997 1 95.12 86 THR A C 1
ATOM 678 O O . THR A 1 86 ? -5.484 0.714 0.134 1 95.12 86 THR A O 1
ATOM 681 N N . ILE A 1 87 ? -5.039 0.759 -2.021 1 95.62 87 ILE A N 1
ATOM 682 C CA . ILE A 1 87 ? -4.145 1.908 -1.938 1 95.62 87 ILE A CA 1
ATOM 683 C C . ILE A 1 87 ? -4.926 3.137 -1.479 1 95.62 87 ILE A C 1
ATOM 685 O O . ILE A 1 87 ? -4.465 3.891 -0.62 1 95.62 87 ILE A O 1
ATOM 689 N N . ALA A 1 88 ? -6.078 3.283 -2.115 1 94.62 88 ALA A N 1
ATOM 690 C CA . ALA A 1 88 ? -6.914 4.422 -1.749 1 94.62 88 ALA A CA 1
ATOM 691 C C . ALA A 1 88 ? -7.328 4.352 -0.282 1 94.62 88 ALA A C 1
ATOM 693 O O . ALA A 1 88 ? -7.348 5.367 0.415 1 94.62 88 ALA A O 1
ATOM 694 N N . SER A 1 89 ? -7.688 3.15 0.123 1 93.75 89 SER A N 1
ATOM 695 C CA . SER A 1 89 ? -8.039 2.941 1.522 1 93.75 89 SER A CA 1
ATOM 696 C C . SER A 1 89 ? -6.871 3.279 2.443 1 93.75 89 SER A C 1
ATOM 698 O O . SER A 1 89 ? -7.059 3.924 3.479 1 93.75 89 SER A O 1
ATOM 700 N N . LEU A 1 90 ? -5.695 2.883 2.074 1 95 90 LEU A N 1
ATOM 701 C CA . LEU A 1 90 ? -4.504 3.176 2.861 1 95 90 LEU A CA 1
ATOM 702 C C . LEU A 1 90 ? -4.254 4.68 2.93 1 95 90 LEU A C 1
ATOM 704 O O . LEU A 1 90 ? -3.939 5.211 3.996 1 95 90 LEU A O 1
ATOM 708 N N . ALA A 1 91 ? -4.359 5.293 1.805 1 93.62 91 ALA A N 1
ATOM 709 C CA . ALA A 1 91 ? -4.188 6.742 1.749 1 93.62 91 ALA A CA 1
ATOM 710 C C . ALA A 1 91 ? -5.184 7.453 2.66 1 93.62 91 ALA A C 1
ATOM 712 O O . ALA A 1 91 ? -4.828 8.398 3.369 1 93.62 91 ALA A O 1
ATOM 713 N N . THR A 1 92 ? -6.391 6.977 2.611 1 91.31 92 THR A N 1
ATOM 714 C CA . THR A 1 92 ? -7.434 7.543 3.457 1 91.31 92 THR A CA 1
ATOM 715 C C . THR A 1 92 ? -7.059 7.422 4.934 1 91.31 92 THR A C 1
ATOM 717 O O . THR A 1 92 ? -7.293 8.344 5.715 1 91.31 92 THR A O 1
ATOM 720 N N . SER A 1 93 ? -6.492 6.312 5.305 1 93.44 93 SER A N 1
ATOM 721 C CA . SER A 1 93 ? -6.102 6.121 6.695 1 93.44 93 SER A CA 1
ATOM 722 C C . SER A 1 93 ? -5.047 7.137 7.121 1 93.44 93 SER A C 1
ATOM 724 O O . SER A 1 93 ? -5.059 7.617 8.258 1 93.44 93 SER A O 1
ATOM 726 N N . PHE A 1 94 ? -4.156 7.512 6.25 1 90.75 94 PHE A N 1
ATOM 727 C CA . PHE A 1 94 ? -3.139 8.508 6.562 1 90.75 94 PHE A CA 1
ATOM 728 C C . PHE A 1 94 ? -3.773 9.875 6.793 1 90.75 94 PHE A C 1
ATOM 730 O O . PHE A 1 94 ? -3.383 10.602 7.707 1 90.75 94 PHE A O 1
ATOM 737 N N . ILE A 1 95 ? -4.66 10.148 5.926 1 88.25 95 ILE A N 1
ATOM 738 C CA . ILE A 1 95 ? -5.367 11.414 6.074 1 88.25 95 ILE A CA 1
ATOM 739 C C . ILE A 1 95 ? -6.086 11.445 7.422 1 88.25 95 ILE A C 1
ATOM 741 O O . ILE A 1 95 ? -6.02 12.445 8.141 1 88.25 95 ILE A O 1
ATOM 745 N N . MET A 1 96 ? -6.699 10.32 7.738 1 87.44 96 MET A N 1
ATOM 746 C CA . MET A 1 96 ? -7.41 10.219 9.016 1 87.44 96 MET A CA 1
ATOM 747 C C . MET A 1 96 ? -6.445 10.367 10.188 1 87.44 96 MET A C 1
ATOM 749 O O . MET A 1 96 ? -6.785 10.984 11.195 1 87.44 96 MET A O 1
ATOM 753 N N . PHE A 1 97 ? -5.246 9.789 10.086 1 89.5 97 PHE A N 1
ATOM 754 C CA . PHE A 1 97 ? -4.227 9.938 11.117 1 89.5 97 PHE A CA 1
ATOM 755 C C . PHE A 1 97 ? -3.879 11.406 11.32 1 89.5 97 PHE A C 1
ATOM 757 O O . PHE A 1 97 ? -3.828 11.883 12.461 1 89.5 97 PHE A O 1
ATOM 764 N N . PHE A 1 98 ? -3.723 12.047 10.281 1 84.94 98 PHE A N 1
ATOM 765 C CA . PHE A 1 98 ? -3.355 13.461 10.336 1 84.94 98 PHE A CA 1
ATOM 766 C C . PHE A 1 98 ? -4.457 14.273 11.008 1 84.94 98 PHE A C 1
ATOM 768 O O . PHE A 1 98 ? -4.18 15.094 11.883 1 84.94 98 PHE A O 1
ATOM 775 N N . ILE A 1 99 ? -5.613 14.031 10.578 1 81.38 99 ILE A N 1
ATOM 776 C CA . ILE A 1 99 ? -6.754 14.758 11.125 1 81.38 99 ILE A CA 1
ATOM 777 C C . ILE A 1 99 ? -6.906 14.453 12.609 1 81.38 99 ILE A C 1
ATOM 779 O O . ILE A 1 99 ? -7.133 15.352 13.422 1 81.38 99 ILE A O 1
ATOM 783 N N . GLY A 1 100 ? -6.805 13.141 12.93 1 84.88 100 GLY A N 1
ATOM 784 C CA . GLY A 1 100 ? -6.902 12.75 14.328 1 84.88 100 GLY A CA 1
ATOM 785 C C . GLY A 1 100 ? -5.855 13.406 15.203 1 84.88 100 GLY A C 1
ATOM 786 O O . GLY A 1 100 ? -6.172 13.898 16.297 1 84.88 100 GLY A O 1
ATOM 787 N N . ILE A 1 101 ? -4.688 13.492 14.766 1 85.94 101 ILE A N 1
ATOM 788 C CA . ILE A 1 101 ? -3.6 14.109 15.516 1 85.94 101 ILE A CA 1
ATOM 789 C C . ILE A 1 101 ? -3.859 15.609 15.656 1 85.94 101 ILE A C 1
ATOM 791 O O . ILE A 1 101 ? -3.646 16.188 16.734 1 85.94 101 ILE A O 1
ATOM 795 N N . GLU A 1 102 ? -4.258 16.219 14.625 1 81.81 102 GLU A N 1
ATOM 796 C CA . GLU A 1 102 ? -4.578 17.641 14.656 1 81.81 102 GLU A CA 1
ATOM 797 C C . GLU A 1 102 ? -5.684 17.938 15.672 1 81.81 102 GLU A C 1
ATOM 799 O O . GLU A 1 102 ? -5.621 18.922 16.391 1 81.81 102 GLU A O 1
ATOM 804 N N . VAL A 1 103 ? -6.676 17.078 15.703 1 78.81 103 VAL A N 1
ATOM 805 C CA . VAL A 1 103 ? -7.785 17.234 16.641 1 78.81 103 VAL A CA 1
ATOM 806 C C . VAL A 1 103 ? -7.27 17.125 18.078 1 78.81 103 VAL A C 1
ATOM 808 O O . VAL A 1 103 ? -7.645 17.922 18.938 1 78.81 103 VAL A O 1
ATOM 811 N N . VAL A 1 104 ? -6.434 16.172 18.312 1 82.88 104 VAL A N 1
ATOM 812 C CA . VAL A 1 104 ? -5.867 15.977 19.641 1 82.88 104 VAL A CA 1
ATOM 813 C C . VAL A 1 104 ? -5 17.172 20.016 1 82.88 104 VAL A C 1
ATOM 815 O O . VAL A 1 104 ? -5.078 17.672 21.141 1 82.88 104 VAL A O 1
ATOM 818 N N . ARG A 1 105 ? -4.219 17.656 19.109 1 82.38 105 ARG A N 1
ATOM 819 C CA . ARG A 1 105 ? -3.344 18.797 19.359 1 82.38 105 ARG A CA 1
ATOM 820 C C . ARG A 1 105 ? -4.156 20.062 19.656 1 82.38 105 ARG A C 1
ATOM 822 O O . ARG A 1 105 ? -3.848 20.797 20.594 1 82.38 105 ARG A O 1
ATOM 829 N N . ASN A 1 106 ? -5.117 20.328 18.828 1 75.56 106 ASN A N 1
ATOM 830 C CA . ASN A 1 106 ? -5.98 21.484 19.047 1 75.56 106 ASN A CA 1
ATOM 831 C C . ASN A 1 106 ? -6.691 21.406 20.391 1 75.56 106 ASN A C 1
ATOM 833 O O . ASN A 1 106 ? -6.871 22.438 21.062 1 75.56 106 ASN A O 1
ATOM 837 N N . ALA A 1 107 ? -7.109 20.203 20.719 1 75.31 107 ALA A N 1
ATOM 838 C CA . ALA A 1 107 ? -7.754 20 22.016 1 75.31 107 ALA A CA 1
ATOM 839 C C . ALA A 1 107 ? -6.797 20.328 23.156 1 75.31 107 ALA A C 1
ATOM 841 O O . ALA A 1 107 ? -7.188 20.953 24.141 1 75.31 107 ALA A O 1
ATOM 842 N N . PHE A 1 108 ? -5.633 19.953 22.953 1 77.94 108 PHE A N 1
ATOM 843 C CA . PHE A 1 108 ? -4.621 20.219 23.969 1 77.94 108 PHE A CA 1
ATOM 844 C C . PHE A 1 108 ? -4.34 21.719 24.078 1 77.94 108 PHE A C 1
ATOM 846 O O . PHE A 1 108 ? -4.207 22.25 25.188 1 77.94 108 PHE A O 1
ATOM 853 N N . GLN A 1 109 ? -4.195 22.453 23.031 1 75.69 109 GLN A N 1
ATOM 854 C CA . GLN A 1 109 ? -3.949 23.891 23.031 1 75.69 109 GLN A CA 1
ATOM 855 C C . GLN A 1 109 ? -5.125 24.656 23.625 1 75.69 109 GLN A C 1
ATOM 857 O O . GLN A 1 109 ? -4.934 25.641 24.344 1 75.69 109 GLN A O 1
ATOM 862 N N . ALA A 1 110 ? -6.301 24.203 23.281 1 71.44 110 ALA A N 1
ATOM 863 C CA . ALA A 1 110 ? -7.496 24.859 23.797 1 71.44 110 ALA A CA 1
ATOM 864 C C . ALA A 1 110 ? -7.605 24.688 25.312 1 71.44 110 ALA A C 1
ATOM 866 O O . ALA A 1 110 ? -8.148 25.547 26.016 1 71.44 110 ALA A O 1
ATOM 867 N N . PHE A 1 111 ? -7.145 23.562 25.703 1 71.38 111 PHE A N 1
ATOM 868 C CA . PHE A 1 111 ? -7.113 23.328 27.141 1 71.38 111 PHE A CA 1
ATOM 869 C C . PHE A 1 111 ? -6.207 24.328 27.844 1 71.38 111 PHE A C 1
ATOM 871 O O . PHE A 1 111 ? -6.516 24.781 28.938 1 71.38 111 PHE A O 1
ATOM 878 N N . LEU A 1 112 ? -5.211 24.75 27.156 1 69.88 112 LEU A N 1
ATOM 879 C CA . LEU A 1 112 ? -4.246 25.672 27.75 1 69.88 112 LEU A CA 1
ATOM 880 C C . LEU A 1 112 ? -4.707 27.125 27.594 1 69.88 112 LEU A C 1
ATOM 882 O O . LEU A 1 112 ? -4.371 27.969 28.406 1 69.88 112 LEU A O 1
ATOM 886 N N . ASN A 1 113 ? -5.402 27.328 26.422 1 66.06 113 ASN A N 1
ATOM 887 C CA . ASN A 1 113 ? -5.91 28.672 26.156 1 66.06 113 ASN A CA 1
ATOM 888 C C . ASN A 1 113 ? -7.402 28.656 25.828 1 66.06 113 ASN A C 1
ATOM 890 O O . ASN A 1 113 ? -7.789 28.672 24.656 1 66.06 113 ASN A O 1
ATOM 894 N N . PRO A 1 114 ? -8.195 28.438 26.859 1 59.69 114 PRO A N 1
ATOM 895 C CA . PRO A 1 114 ? -9.641 28.359 26.609 1 59.69 114 PRO A CA 1
ATOM 896 C C . PRO A 1 114 ? -10.195 29.594 25.938 1 59.69 114 PRO A C 1
ATOM 898 O O . PRO A 1 114 ? -9.766 30.719 26.234 1 59.69 114 PRO A O 1
ATOM 901 N N . VAL A 1 115 ? -10.539 29.484 24.672 1 56.34 115 VAL A N 1
ATOM 902 C CA . VAL A 1 115 ? -11.141 30.625 23.984 1 56.34 115 VAL A CA 1
ATOM 903 C C . VAL A 1 115 ? -12.586 30.797 24.453 1 56.34 115 VAL A C 1
ATOM 905 O O . VAL A 1 115 ? -13.312 29.812 24.594 1 56.34 115 VAL A O 1
ATOM 908 N N . THR A 1 116 ? -12.953 31.922 24.797 1 52.38 116 THR A N 1
ATOM 909 C CA . THR A 1 116 ? -14.094 32.344 25.609 1 52.38 116 THR A CA 1
ATOM 910 C C . THR A 1 116 ? -15.297 32.656 24.719 1 52.38 116 THR A C 1
ATOM 912 O O . THR A 1 116 ? -16.391 32.875 25.219 1 52.38 116 THR A O 1
ATOM 915 N N . GLU A 1 117 ? -15.156 33 23.438 1 55.41 117 GLU A N 1
ATOM 916 C CA . GLU A 1 117 ? -16.359 33.625 22.938 1 55.41 117 GLU A CA 1
ATOM 917 C C . GLU A 1 117 ? -17.469 32.625 22.688 1 55.41 117 GLU A C 1
ATOM 919 O O . GLU A 1 117 ? -17.219 31.547 22.125 1 55.41 117 GLU A O 1
ATOM 924 N N . ALA A 1 118 ? -18.75 32.812 23.312 1 60.94 118 ALA A N 1
ATOM 925 C CA . ALA A 1 118 ? -19.938 31.969 23.281 1 60.94 118 ALA A CA 1
ATOM 926 C C . ALA A 1 118 ? -20.547 31.922 21.891 1 60.94 118 ALA A C 1
ATOM 928 O O . ALA A 1 118 ? -20.984 32.969 21.359 1 60.94 118 ALA A O 1
ATOM 929 N N . PRO A 1 119 ? -20.375 30.844 21.078 1 64.38 119 PRO A N 1
ATOM 930 C CA . PRO A 1 119 ? -21 30.812 19.766 1 64.38 119 PRO A CA 1
ATOM 931 C C . PRO A 1 119 ? -22.531 30.703 19.844 1 64.38 119 PRO A C 1
ATOM 933 O O . PRO A 1 119 ? -23.062 30.375 20.906 1 64.38 119 PRO A O 1
ATOM 936 N N . SER A 1 120 ? -23.312 31.203 18.766 1 72.5 120 SER A N 1
ATOM 937 C CA . SER A 1 120 ? -24.766 31.125 18.688 1 72.5 120 SER A CA 1
ATOM 938 C C . SER A 1 120 ? -25.234 29.672 18.734 1 72.5 120 SER A C 1
ATOM 940 O O . SER A 1 120 ? -24.531 28.766 18.266 1 72.5 120 SER A O 1
ATOM 942 N N . LEU A 1 121 ? -26.328 29.438 19.328 1 79.94 121 LEU A N 1
ATOM 943 C CA . LEU A 1 121 ? -26.969 28.141 19.469 1 79.94 121 LEU A CA 1
ATOM 944 C C . LEU A 1 121 ? -27.266 27.516 18.109 1 79.94 121 LEU A C 1
ATOM 946 O O . LEU A 1 121 ? -27.281 26.297 17.969 1 79.94 121 LEU A O 1
ATOM 950 N N . ILE A 1 122 ? -27.391 28.391 17.109 1 81.69 122 ILE A N 1
ATOM 951 C CA . ILE A 1 122 ? -27.672 27.891 15.773 1 81.69 122 ILE A CA 1
ATOM 952 C C . ILE A 1 122 ? -26.5 27.047 15.281 1 81.69 122 ILE A C 1
ATOM 954 O O . ILE A 1 122 ? -26.703 26.047 14.594 1 81.69 122 ILE A O 1
ATOM 958 N N . SER A 1 123 ? -25.359 27.469 15.672 1 79 123 SER A N 1
ATOM 959 C CA . SER A 1 123 ? -24.172 26.688 15.297 1 79 123 SER A CA 1
ATOM 960 C C . SER A 1 123 ? -24.219 25.297 15.883 1 79 123 SER A C 1
ATOM 962 O O . SER A 1 123 ? -23.797 24.328 15.234 1 79 123 SER A O 1
ATOM 964 N N . SER A 1 124 ? -24.812 25.188 17.016 1 85.19 124 SER A N 1
ATOM 965 C CA . SER A 1 124 ? -24.953 23.891 17.656 1 85.19 124 SER A CA 1
ATOM 966 C C . SER A 1 124 ? -25.969 23.016 16.922 1 85.19 124 SER A C 1
ATOM 968 O O . SER A 1 124 ? -25.766 21.812 16.766 1 85.19 124 SER A O 1
ATOM 970 N N . VAL A 1 125 ? -26.938 23.641 16.438 1 88.38 125 VAL A N 1
ATOM 971 C CA . VAL A 1 125 ? -28 22.922 15.742 1 88.38 125 VAL A CA 1
ATOM 972 C C . VAL A 1 125 ? -27.453 22.375 14.422 1 88.38 125 VAL A C 1
ATOM 974 O O . VAL A 1 125 ? -27.703 21.219 14.07 1 88.38 125 VAL A O 1
ATOM 977 N N . VAL A 1 126 ? -26.75 23.172 13.727 1 87.88 126 VAL A N 1
ATOM 978 C CA . VAL A 1 126 ? -26.172 22.75 12.453 1 87.88 126 VAL A CA 1
ATOM 979 C C . VAL A 1 126 ? -25.172 21.625 12.68 1 87.88 126 VAL A C 1
ATOM 981 O O . VAL A 1 126 ? -25.125 20.656 11.914 1 87.88 126 VAL A O 1
ATOM 984 N N . GLY A 1 127 ? -24.422 21.75 13.711 1 87.56 127 GLY A N 1
ATOM 985 C CA . GLY A 1 127 ? -23.5 20.672 14.055 1 87.56 127 GLY A CA 1
ATOM 986 C C . GLY A 1 127 ? -24.188 19.375 14.375 1 87.56 127 GLY A C 1
ATOM 987 O O . GLY A 1 127 ? -23.781 18.312 13.891 1 87.56 127 GLY A O 1
ATOM 988 N N . PHE A 1 128 ? -25.188 19.5 15.117 1 91.25 128 PHE A N 1
ATOM 989 C CA . PHE A 1 128 ? -25.922 18.328 15.539 1 91.25 128 PHE A CA 1
ATOM 990 C C . PHE A 1 128 ? -26.609 17.656 14.344 1 91.25 128 PHE A C 1
ATOM 992 O O . PHE A 1 128 ? -26.547 16.438 14.18 1 91.25 128 PHE A O 1
ATOM 999 N N . PHE A 1 129 ? -27.203 18.438 13.531 1 92.5 129 PHE A N 1
ATOM 1000 C CA . PHE A 1 129 ? -27.844 17.922 12.336 1 92.5 129 PHE A CA 1
ATOM 1001 C C . PHE A 1 129 ? -26.828 17.281 11.391 1 92.5 129 PHE A C 1
ATOM 1003 O O . PHE A 1 129 ? -27.094 16.25 10.781 1 92.5 129 PHE A O 1
ATOM 1010 N N . SER A 1 130 ? -25.734 17.906 11.203 1 92.44 130 SER A N 1
ATOM 1011 C CA . SER A 1 130 ? -24.656 17.344 10.375 1 92.44 130 SER A CA 1
ATOM 1012 C C . SER A 1 130 ? -24.219 15.984 10.898 1 92.44 130 SER A C 1
ATOM 1014 O O . SER A 1 130 ? -23.969 15.07 10.109 1 92.44 130 SER A O 1
ATOM 1016 N N . GLY A 1 131 ? -24.172 15.859 12.219 1 93.06 131 GLY A N 1
ATOM 1017 C CA . GLY A 1 131 ? -23.844 14.578 12.812 1 93.06 131 GLY A CA 1
ATOM 1018 C C . GLY A 1 131 ? -24.844 13.484 12.484 1 93.06 131 GLY A C 1
ATOM 1019 O O . GLY A 1 131 ? -24.453 12.359 12.148 1 93.06 131 GLY A O 1
ATOM 1020 N N . ILE A 1 132 ? -26.047 13.859 12.5 1 94.31 132 ILE A N 1
ATOM 1021 C CA . ILE A 1 132 ? -27.109 12.906 12.219 1 94.31 132 ILE A CA 1
ATOM 1022 C C . ILE A 1 132 ? -27.031 12.453 10.766 1 94.31 132 ILE A C 1
ATOM 1024 O O . ILE A 1 132 ? -27.141 11.258 10.469 1 94.31 132 ILE A O 1
ATOM 1028 N N . VAL A 1 133 ? -26.859 13.391 9.914 1 94.31 133 VAL A N 1
ATOM 1029 C CA . VAL A 1 133 ? -26.75 13.078 8.492 1 94.31 133 VAL A CA 1
ATOM 1030 C C . VAL A 1 133 ? -25.562 12.141 8.266 1 94.31 133 VAL A C 1
ATOM 1032 O O . VAL A 1 133 ? -25.672 11.148 7.539 1 94.31 133 VAL A O 1
ATOM 1035 N N . MET A 1 134 ? -24.531 12.414 8.93 1 93.69 134 MET A N 1
ATOM 1036 C CA . MET A 1 134 ? -23.312 11.633 8.719 1 93.69 134 MET A CA 1
ATOM 1037 C C . MET A 1 134 ? -23.453 10.227 9.312 1 93.69 134 MET A C 1
ATOM 1039 O O . MET A 1 134 ? -22.922 9.266 8.773 1 93.69 134 MET A O 1
ATOM 1043 N N . ILE A 1 135 ? -24.188 10.102 10.352 1 94.75 135 ILE A N 1
ATOM 1044 C CA . ILE A 1 135 ? -24.484 8.781 10.898 1 94.75 135 ILE A CA 1
ATOM 1045 C C . ILE A 1 135 ? -25.281 7.965 9.883 1 94.75 135 ILE A C 1
ATOM 1047 O O . ILE A 1 135 ? -25.047 6.766 9.719 1 94.75 135 ILE A O 1
ATOM 1051 N N . GLY A 1 136 ? -26.188 8.648 9.312 1 95.44 136 GLY A N 1
ATOM 1052 C CA . GLY A 1 136 ? -26.938 7.988 8.258 1 95.44 136 GLY A CA 1
ATOM 1053 C C . GLY A 1 136 ? -26.062 7.496 7.117 1 95.44 136 GLY A C 1
ATOM 1054 O O . GLY A 1 136 ? -26.203 6.352 6.68 1 95.44 136 GLY A O 1
ATOM 1055 N N . VAL A 1 137 ? -25.234 8.328 6.691 1 95.06 137 VAL A N 1
ATOM 1056 C CA . VAL A 1 137 ? -24.312 7.977 5.605 1 95.06 137 VAL A CA 1
ATOM 1057 C C . VAL A 1 137 ? -23.391 6.852 6.055 1 95.06 137 VAL A C 1
ATOM 1059 O O . VAL A 1 137 ? -23.078 5.945 5.273 1 95.06 137 VAL A O 1
ATOM 1062 N N . TYR A 1 138 ? -23 6.871 7.316 1 95.06 138 TYR A N 1
ATOM 1063 C CA . TYR A 1 138 ? -22.141 5.832 7.879 1 95.06 138 TYR A CA 1
ATOM 1064 C C . TYR A 1 138 ? -22.812 4.469 7.809 1 95.06 138 TYR A C 1
ATOM 1066 O O . TYR A 1 138 ? -22.219 3.502 7.324 1 95.06 138 TYR A O 1
ATOM 1074 N N . PHE A 1 139 ? -23.969 4.402 8.219 1 95.94 139 PHE A N 1
ATOM 1075 C CA . PHE A 1 139 ? -24.672 3.123 8.234 1 95.94 139 PHE A CA 1
ATOM 1076 C C . PHE A 1 139 ? -24.906 2.617 6.812 1 95.94 139 PHE A C 1
ATOM 1078 O O . PHE A 1 139 ? -24.797 1.417 6.551 1 95.94 139 PHE A O 1
ATOM 1085 N N . TYR A 1 140 ? -25.219 3.514 5.98 1 95.38 140 TYR A N 1
ATOM 1086 C CA . TYR A 1 140 ? -25.406 3.127 4.586 1 95.38 140 TYR A CA 1
ATOM 1087 C C . TYR A 1 140 ? -24.125 2.533 4.012 1 95.38 140 TYR A C 1
ATOM 1089 O O . TYR A 1 140 ? -24.141 1.423 3.475 1 95.38 140 TYR A O 1
ATOM 1097 N N . ASN A 1 141 ? -23.094 3.217 4.148 1 94.88 141 ASN A N 1
ATOM 1098 C CA . ASN A 1 141 ? -21.812 2.785 3.576 1 94.88 141 ASN A CA 1
ATOM 1099 C C . ASN A 1 141 ? -21.266 1.562 4.301 1 94.88 141 ASN A C 1
ATOM 1101 O O . ASN A 1 141 ? -20.625 0.705 3.686 1 94.88 141 ASN A O 1
ATOM 1105 N N . LYS A 1 142 ? -21.469 1.48 5.582 1 95.31 142 LYS A N 1
ATOM 1106 C CA . LYS A 1 142 ? -21.016 0.325 6.355 1 95.31 142 LYS A CA 1
ATOM 1107 C C . LYS A 1 142 ? -21.688 -0.956 5.863 1 95.31 142 LYS A C 1
ATOM 1109 O O . LYS A 1 142 ? -21.016 -1.956 5.613 1 95.31 142 LYS A O 1
ATOM 1114 N N . ASN A 1 143 ? -22.953 -0.856 5.684 1 95.38 143 ASN A N 1
ATOM 1115 C CA . ASN A 1 143 ? -23.703 -2.021 5.238 1 95.38 143 ASN A CA 1
ATOM 1116 C C . ASN A 1 143 ? -23.359 -2.398 3.801 1 95.38 143 ASN A C 1
ATOM 1118 O O . ASN A 1 143 ? -23.219 -3.58 3.48 1 95.38 143 ASN A O 1
ATOM 1122 N N . LEU A 1 144 ? -23.266 -1.405 3.01 1 93 144 LEU A N 1
ATOM 1123 C CA . LEU A 1 144 ? -22.906 -1.648 1.615 1 93 144 LEU A CA 1
ATOM 1124 C C . LEU A 1 144 ? -21.516 -2.242 1.507 1 93 144 LEU A C 1
ATOM 1126 O O . LEU A 1 144 ? -21.297 -3.193 0.755 1 93 144 LEU A O 1
ATOM 1130 N N . ALA A 1 145 ? -20.578 -1.727 2.248 1 93.75 145 ALA A N 1
ATOM 1131 C CA . ALA A 1 145 ? -19.203 -2.209 2.248 1 93.75 145 ALA A CA 1
ATOM 1132 C C . ALA A 1 145 ? -19.141 -3.676 2.67 1 93.75 145 ALA A C 1
ATOM 1134 O O . ALA A 1 145 ? -18.391 -4.461 2.086 1 93.75 145 ALA A O 1
ATOM 1135 N N . ALA A 1 146 ? -19.922 -4.004 3.648 1 92.12 146 ALA A N 1
ATOM 1136 C CA . ALA A 1 146 ? -19.953 -5.375 4.148 1 92.12 146 ALA A CA 1
ATOM 1137 C C . ALA A 1 146 ? -20.531 -6.324 3.107 1 92.12 146 ALA A C 1
ATOM 1139 O O . ALA A 1 146 ? -20.031 -7.434 2.918 1 92.12 146 ALA A O 1
ATOM 1140 N N . ARG A 1 147 ? -21.484 -5.875 2.4 1 89.62 147 ARG A N 1
ATOM 1141 C CA . ARG A 1 147 ? -22.172 -6.695 1.406 1 89.62 147 ARG A CA 1
ATOM 1142 C C . ARG A 1 147 ? -21.266 -6.988 0.218 1 89.62 147 ARG A C 1
ATOM 1144 O O . ARG A 1 147 ? -21.25 -8.109 -0.296 1 89.62 147 ARG A O 1
ATOM 1151 N N . ILE A 1 148 ? -20.484 -6.062 -0.118 1 89.19 148 ILE A N 1
ATOM 1152 C CA . ILE A 1 148 ? -19.719 -6.227 -1.354 1 89.19 148 ILE A CA 1
ATOM 1153 C C . ILE A 1 148 ? -18.25 -6.445 -1.027 1 89.19 148 ILE A C 1
ATOM 1155 O O . ILE A 1 148 ? -17.422 -6.543 -1.932 1 89.19 148 ILE A O 1
ATOM 1159 N N . GLN A 1 149 ? -17.875 -6.422 0.201 1 88.44 149 GLN A N 1
ATOM 1160 C CA . GLN A 1 149 ? -16.516 -6.668 0.685 1 88.44 149 GLN A CA 1
ATOM 1161 C C . GLN A 1 149 ? -15.531 -5.668 0.09 1 88.44 149 GLN A C 1
ATOM 1163 O O . GLN A 1 149 ? -14.508 -6.059 -0.477 1 88.44 149 GLN A O 1
ATOM 1168 N N . SER A 1 150 ? -15.883 -4.465 0.25 1 90.94 150 SER A N 1
ATOM 1169 C CA . SER A 1 150 ? -15.062 -3.373 -0.265 1 90.94 150 SER A CA 1
ATOM 1170 C C . SER A 1 150 ? -14.266 -2.705 0.853 1 90.94 150 SER A C 1
ATOM 1172 O O . SER A 1 150 ? -14.844 -2.107 1.762 1 90.94 150 SER A O 1
ATOM 1174 N N . LEU A 1 151 ? -12.992 -2.736 0.74 1 89.31 151 LEU A N 1
ATOM 1175 C CA . LEU A 1 151 ? -12.133 -2.125 1.743 1 89.31 151 LEU A CA 1
ATOM 1176 C C . LEU A 1 151 ? -12.172 -0.604 1.636 1 89.31 151 LEU A C 1
ATOM 1178 O O . LEU A 1 151 ? -12.109 0.096 2.65 1 89.31 151 LEU A O 1
ATOM 1182 N N . GLY A 1 152 ? -12.227 -0.144 0.426 1 89.69 152 GLY A N 1
ATOM 1183 C CA . GLY A 1 152 ? -12.305 1.294 0.218 1 89.69 152 GLY A CA 1
ATOM 1184 C C . GLY A 1 152 ? -13.539 1.92 0.826 1 89.69 152 GLY A C 1
ATOM 1185 O O . GLY A 1 152 ? -13.453 2.938 1.516 1 89.69 152 GLY A O 1
ATOM 1186 N N . LEU A 1 153 ? -14.625 1.259 0.577 1 91.81 153 LEU A N 1
ATOM 1187 C CA . LEU A 1 153 ? -15.883 1.782 1.106 1 91.81 153 LEU A CA 1
ATOM 1188 C C . LEU A 1 153 ? -15.938 1.63 2.623 1 91.81 153 LEU A C 1
ATOM 1190 O O . LEU A 1 153 ? -16.547 2.453 3.312 1 91.81 153 LEU A O 1
ATOM 1194 N N . LYS A 1 154 ? -15.383 0.621 3.119 1 92.69 154 LYS A N 1
ATOM 1195 C CA . LYS A 1 154 ? -15.273 0.453 4.566 1 92.69 154 LYS A CA 1
ATOM 1196 C C . LYS A 1 154 ? -14.492 1.604 5.195 1 92.69 154 LYS A C 1
ATOM 1198 O O . LYS A 1 154 ? -14.883 2.121 6.246 1 92.69 154 LYS A O 1
ATOM 1203 N N . ALA A 1 155 ? -13.445 1.921 4.562 1 90.88 155 ALA A N 1
ATOM 1204 C CA . ALA A 1 155 ? -12.656 3.057 5.027 1 90.88 155 ALA A CA 1
ATOM 1205 C C . ALA A 1 155 ? -13.477 4.344 5.008 1 90.88 155 ALA A C 1
ATOM 1207 O O . ALA A 1 155 ? -13.414 5.141 5.949 1 90.88 155 ALA A O 1
ATOM 1208 N N . THR A 1 156 ? -14.203 4.492 3.98 1 91.88 156 THR A N 1
ATOM 1209 C CA . THR A 1 156 ? -15.086 5.652 3.869 1 91.88 156 THR A CA 1
ATOM 1210 C C . THR A 1 156 ? -16.125 5.66 4.992 1 91.88 156 THR A C 1
ATOM 1212 O O . THR A 1 156 ? -16.391 6.707 5.582 1 91.88 156 THR A O 1
ATOM 1215 N N . ALA A 1 157 ? -16.672 4.566 5.207 1 93.88 157 ALA A N 1
ATOM 1216 C CA . ALA A 1 157 ? -17.672 4.453 6.266 1 93.88 157 ALA A CA 1
ATOM 1217 C C . ALA A 1 157 ? -17.078 4.836 7.621 1 93.88 157 ALA A C 1
ATOM 1219 O O . ALA A 1 157 ? -17.703 5.562 8.398 1 93.88 157 ALA A O 1
ATOM 1220 N N . LYS A 1 158 ? -15.914 4.363 7.891 1 92.19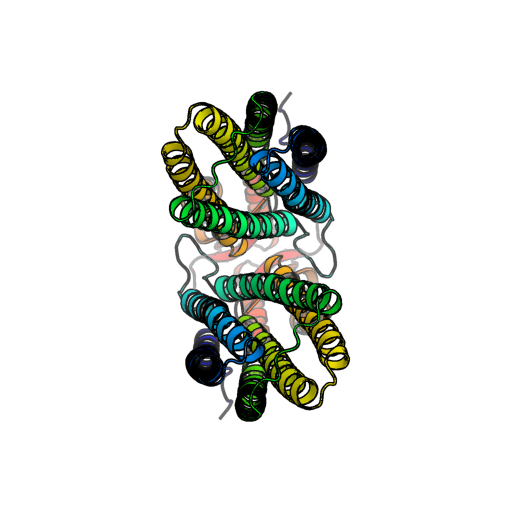 158 LYS A N 1
ATOM 1221 C CA . LYS A 1 158 ? -15.234 4.707 9.141 1 92.19 158 LYS A CA 1
ATOM 1222 C C . LYS A 1 158 ? -14.953 6.203 9.219 1 92.19 158 LYS A C 1
ATOM 1224 O O . LYS A 1 158 ? -15.07 6.805 10.289 1 92.19 158 LYS A O 1
ATOM 1229 N N . ASP A 1 159 ? -14.531 6.676 8.109 1 91.25 159 ASP A N 1
ATOM 1230 C CA . ASP A 1 159 ? -14.305 8.117 8.023 1 91.25 159 ASP A CA 1
ATOM 1231 C C . ASP A 1 159 ? -15.594 8.891 8.281 1 91.25 159 ASP A C 1
ATOM 1233 O O . ASP A 1 159 ? -15.586 9.898 8.984 1 91.25 159 ASP A O 1
ATOM 1237 N N . ASN A 1 160 ? -16.719 8.422 7.715 1 93.38 160 ASN A N 1
ATOM 1238 C CA . ASN A 1 160 ? -18.016 9.031 7.957 1 93.38 160 ASN A CA 1
ATOM 1239 C C . ASN A 1 160 ? -18.359 9.039 9.445 1 93.38 160 ASN A C 1
ATOM 1241 O O . ASN A 1 160 ? -18.922 10.008 9.953 1 93.38 160 ASN A O 1
ATOM 1245 N N . LEU A 1 161 ? -18.062 7.988 10.062 1 92 161 LEU A N 1
ATOM 1246 C CA . LEU A 1 161 ? -18.328 7.883 11.492 1 92 161 LEU A CA 1
ATOM 1247 C C . LEU A 1 161 ? -17.516 8.906 12.273 1 92 161 LEU A C 1
ATOM 1249 O O . LEU A 1 161 ? -18.031 9.57 13.172 1 92 161 LEU A O 1
ATOM 1253 N N . SER A 1 162 ? -16.25 8.938 11.953 1 88.62 162 SER A N 1
ATOM 1254 C CA . SER A 1 162 ? -15.359 9.914 12.586 1 88.62 162 SER A CA 1
ATOM 1255 C C . SER A 1 162 ? -15.891 11.328 12.414 1 88.62 162 SER A C 1
ATOM 1257 O O . SER A 1 162 ? -15.875 12.117 13.359 1 88.62 162 SER A O 1
ATOM 1259 N N . ASP A 1 163 ? -16.375 11.555 11.258 1 90.31 163 ASP A N 1
ATOM 1260 C CA . ASP A 1 163 ? -16.906 12.883 10.984 1 90.31 163 ASP A CA 1
ATOM 1261 C C . ASP A 1 163 ? -18.203 13.125 11.766 1 90.31 163 ASP A C 1
ATOM 1263 O O . ASP A 1 163 ? -18.469 14.258 12.18 1 90.31 163 ASP A O 1
ATOM 1267 N N . ALA A 1 164 ? -19.031 12.148 11.875 1 91.62 164 ALA A N 1
ATOM 1268 C CA . ALA A 1 164 ? -20.219 12.273 12.695 1 91.62 164 ALA A CA 1
ATOM 1269 C C . ALA A 1 164 ? -19.875 12.617 14.141 1 91.62 164 ALA A C 1
ATOM 1271 O O . ALA A 1 164 ? -20.453 13.523 14.727 1 91.62 164 ALA A O 1
ATOM 1272 N N . MET A 1 165 ? -18.922 11.984 14.641 1 88.12 165 MET A N 1
ATOM 1273 C CA . MET A 1 165 ? -18.5 12.211 16.016 1 88.12 165 MET A CA 1
ATOM 1274 C C . MET A 1 165 ? -17.938 13.617 16.188 1 88.12 165 MET A C 1
ATOM 1276 O O . MET A 1 165 ? -18.266 14.305 17.156 1 88.12 165 MET A O 1
ATOM 1280 N N . THR A 1 166 ? -17.172 13.992 15.242 1 84.25 166 THR A N 1
ATOM 1281 C CA . THR A 1 166 ? -16.609 15.328 15.305 1 84.25 166 THR A CA 1
ATOM 1282 C C . THR A 1 166 ? -17.703 16.391 15.211 1 84.25 166 THR A C 1
ATOM 1284 O O . THR A 1 166 ? -17.641 17.422 15.875 1 84.25 166 THR A O 1
ATOM 1287 N N . SER A 1 167 ? -18.672 16.109 14.391 1 87.06 167 SER A N 1
ATOM 1288 C CA . SER A 1 167 ? -19.797 17.047 14.281 1 87.06 167 SER A CA 1
ATOM 1289 C C . SER A 1 167 ? -20.594 17.109 15.586 1 87.06 167 SER A C 1
ATOM 1291 O O . SER A 1 167 ? -20.969 18.203 16.016 1 87.06 167 SER A O 1
ATOM 1293 N N . PHE A 1 168 ? -20.797 16.031 16.234 1 87.38 168 PHE A N 1
ATOM 1294 C CA . PHE A 1 168 ? -21.484 16 17.516 1 87.38 168 PHE A CA 1
ATOM 1295 C C . PHE A 1 168 ? -20.656 16.734 18.578 1 87.38 168 PHE A C 1
ATOM 1297 O O . PHE A 1 168 ? -21.219 17.469 19.406 1 87.38 168 PHE A O 1
ATOM 1304 N N . LEU A 1 169 ? -19.422 16.484 18.516 1 80.12 169 LEU A N 1
ATOM 1305 C CA . LEU A 1 169 ? -18.547 17.156 19.484 1 80.12 169 LEU A CA 1
ATOM 1306 C C . LEU A 1 169 ? -18.578 18.656 19.281 1 80.12 169 LEU A C 1
ATOM 1308 O O . LEU A 1 169 ? -18.547 19.422 20.25 1 80.12 169 LEU A O 1
ATOM 1312 N N . THR A 1 170 ? -18.469 19.047 18.016 1 78.25 170 THR A N 1
ATOM 1313 C CA . THR A 1 170 ? -18.547 20.469 17.703 1 78.25 170 THR A CA 1
ATOM 1314 C C . THR A 1 170 ? -19.859 21.062 18.234 1 78.25 170 THR A C 1
ATOM 1316 O O . THR A 1 170 ? -19.859 22.141 18.812 1 78.25 170 THR A O 1
ATOM 1319 N N . ALA A 1 171 ? -20.953 20.344 18.078 1 83.75 171 ALA A N 1
ATOM 1320 C CA . ALA A 1 171 ? -22.25 20.797 18.562 1 83.75 171 ALA A CA 1
ATOM 1321 C C . ALA A 1 171 ? -22.234 20.938 20.094 1 83.75 171 ALA A C 1
ATOM 1323 O O . ALA A 1 171 ? -22.734 21.922 20.625 1 83.75 171 ALA A O 1
ATOM 1324 N N . LEU A 1 172 ? -21.672 20.016 20.672 1 81.94 172 LEU A N 1
ATOM 1325 C CA . LEU A 1 172 ? -21.609 20.016 22.125 1 81.94 172 LEU A CA 1
ATOM 1326 C C . LEU A 1 172 ? -20.688 21.125 22.625 1 81.94 172 LEU A C 1
ATOM 1328 O O . LEU A 1 172 ? -20.953 21.75 23.656 1 81.94 172 LEU A O 1
ATOM 1332 N N . ALA A 1 173 ? -19.594 21.234 21.953 1 76 173 ALA A N 1
ATOM 1333 C CA . ALA A 1 173 ? -18.672 22.297 22.312 1 76 173 ALA A CA 1
ATOM 1334 C C . ALA A 1 173 ? -19.344 23.656 22.281 1 76 173 ALA A C 1
ATOM 1336 O O . ALA A 1 173 ? -19.188 24.469 23.188 1 76 173 ALA A O 1
ATOM 1337 N N . VAL A 1 174 ? -20.094 23.906 21.25 1 75.5 174 VAL A N 1
ATOM 1338 C CA . VAL A 1 174 ? -20.812 25.156 21.078 1 75.5 174 VAL A CA 1
ATOM 1339 C C . VAL A 1 174 ? -21.875 25.297 22.188 1 75.5 174 VAL A C 1
ATOM 1341 O O . VAL A 1 174 ? -22.016 26.359 22.781 1 75.5 174 VAL A O 1
ATOM 1344 N N . LEU A 1 175 ? -22.5 24.219 22.391 1 77.5 175 LEU A N 1
ATOM 1345 C CA . LEU A 1 175 ? -23.531 24.219 23.422 1 77.5 175 LEU A CA 1
ATOM 1346 C C . LEU A 1 175 ? -22.938 24.5 24.797 1 77.5 175 LEU A C 1
ATOM 1348 O O . LEU A 1 175 ? -23.453 25.328 25.547 1 77.5 175 LEU A O 1
ATOM 1352 N N . PHE A 1 176 ? -21.906 23.781 25.109 1 76.5 176 PHE A N 1
ATOM 1353 C CA . PHE A 1 176 ? -21.297 23.922 26.406 1 76.5 176 PHE A CA 1
ATOM 1354 C C . PHE A 1 176 ? -20.672 25.312 26.562 1 76.5 176 PHE A C 1
ATOM 1356 O O . PHE A 1 176 ? -20.703 25.891 27.641 1 76.5 176 PHE A O 1
ATOM 1363 N N . ALA A 1 177 ? -20.047 25.812 25.562 1 72.31 177 ALA A N 1
ATOM 1364 C CA . ALA A 1 177 ? -19.5 27.172 25.578 1 72.31 177 ALA A CA 1
ATOM 1365 C C . ALA A 1 177 ? -20.594 28.203 25.875 1 72.31 177 ALA A C 1
ATOM 1367 O O . ALA A 1 177 ? -20.359 29.156 26.625 1 72.31 177 ALA A O 1
ATOM 1368 N N . SER A 1 178 ? -21.75 27.922 25.328 1 75 178 SER A N 1
ATOM 1369 C CA . SER A 1 178 ? -22.859 28.844 25.562 1 75 178 SER A CA 1
ATOM 1370 C C . SER A 1 178 ? -23.344 28.781 27 1 75 178 SER A C 1
ATOM 1372 O O . SER A 1 178 ? -23.875 29.75 27.531 1 75 178 SER A O 1
ATOM 1374 N N . LEU A 1 179 ? -23.031 27.656 27.562 1 75.31 179 LEU A N 1
ATOM 1375 C CA . LEU A 1 179 ? -23.438 27.484 28.953 1 75.31 179 LEU A CA 1
ATOM 1376 C C . LEU A 1 179 ? -22.297 27.812 29.891 1 75.31 179 LEU A C 1
ATOM 1378 O O . LEU A 1 179 ? -22.438 27.688 31.109 1 75.31 179 LEU A O 1
ATOM 1382 N N . GLY A 1 180 ? -21.141 28.141 29.328 1 70.88 180 GLY A N 1
ATOM 1383 C CA . GLY A 1 180 ? -19.984 28.516 30.125 1 70.88 180 GLY A CA 1
ATOM 1384 C C . GLY A 1 180 ? -19.125 27.328 30.547 1 70.88 180 GLY A C 1
ATOM 1385 O O . GLY A 1 180 ? -18.266 27.453 31.406 1 70.88 180 GLY A O 1
ATOM 1386 N N . LEU A 1 181 ? -19.391 26.203 30.031 1 71 181 LEU A N 1
ATOM 1387 C CA . LEU A 1 181 ? -18.672 24.984 30.391 1 71 181 LEU A CA 1
ATOM 1388 C C . LEU A 1 181 ? -17.594 24.656 29.359 1 71 181 LEU A C 1
ATOM 1390 O O . LEU A 1 181 ? -17.625 23.609 28.719 1 71 181 LEU A O 1
ATOM 1394 N N . HIS A 1 182 ? -16.547 25.438 29.25 1 65.56 182 HIS A N 1
ATOM 1395 C CA . HIS A 1 182 ? -15.516 25.344 28.234 1 65.56 182 HIS A CA 1
ATOM 1396 C C . HIS A 1 182 ? -14.633 24.109 28.453 1 65.56 182 HIS A C 1
ATOM 1398 O O . HIS A 1 182 ? -14.141 23.516 27.484 1 65.56 182 HIS A O 1
ATOM 1404 N N . TRP A 1 183 ? -14.547 23.703 29.688 1 66.75 183 TRP A N 1
ATOM 1405 C CA . TRP A 1 183 ? -13.641 22.609 29.984 1 66.75 183 TRP A CA 1
ATOM 1406 C C . TRP A 1 183 ? -14.164 21.297 29.422 1 66.75 183 TRP A C 1
ATOM 1408 O O . TRP A 1 183 ? -13.383 20.438 29.016 1 66.75 183 TRP A O 1
ATOM 1418 N N . LEU A 1 184 ? -15.391 21.078 29.359 1 67.38 184 LEU A N 1
ATOM 1419 C CA . LEU A 1 184 ? -15.992 19.844 28.859 1 67.38 184 LEU A CA 1
ATOM 1420 C C . LEU A 1 184 ? -15.75 19.672 27.359 1 67.38 184 LEU A C 1
ATOM 1422 O O . LEU A 1 184 ? -15.562 18.562 26.891 1 67.38 184 LEU A O 1
ATOM 1426 N N . ASP A 1 185 ? -15.617 20.75 26.672 1 70.81 185 ASP A N 1
ATOM 1427 C CA . ASP A 1 185 ? -15.391 20.75 25.234 1 70.81 185 ASP A CA 1
ATOM 1428 C C . ASP A 1 185 ? -13.992 20.234 24.906 1 70.81 185 ASP A C 1
ATOM 1430 O O . ASP A 1 185 ? -13.828 19.453 23.953 1 70.81 185 ASP A O 1
ATOM 1434 N N . ASN A 1 186 ? -13.109 20.531 25.828 1 70 186 ASN A N 1
ATOM 1435 C CA . ASN A 1 186 ? -11.734 20.141 25.578 1 70 186 ASN A CA 1
ATOM 1436 C C . ASN A 1 186 ? -11.523 18.641 25.812 1 70 186 ASN A C 1
ATOM 1438 O O . ASN A 1 186 ? -10.828 17.984 25.031 1 70 186 ASN A O 1
ATOM 1442 N N . ILE A 1 187 ? -12.172 18.156 26.75 1 74.38 187 ILE A N 1
ATOM 1443 C CA . ILE A 1 187 ? -12.047 16.734 27.047 1 74.38 187 ILE A CA 1
ATOM 1444 C C . ILE A 1 187 ? -12.703 15.906 25.953 1 74.38 187 ILE A C 1
ATOM 1446 O O . ILE A 1 187 ? -12.141 14.906 25.5 1 74.38 187 ILE A O 1
ATOM 1450 N N . MET A 1 188 ? -13.82 16.344 25.562 1 76.06 188 MET A N 1
ATOM 1451 C CA . MET A 1 188 ? -14.539 15.609 24.531 1 76.06 188 MET A CA 1
ATOM 1452 C C . MET A 1 188 ? -13.766 15.625 23.219 1 76.06 188 MET A C 1
ATOM 1454 O O . MET A 1 188 ? -13.719 14.625 22.5 1 76.06 188 MET A O 1
ATOM 1458 N N . ALA A 1 189 ? -13.18 16.75 22.953 1 75.94 189 ALA A N 1
ATOM 1459 C CA . ALA A 1 189 ? -12.375 16.859 21.734 1 75.94 189 ALA A CA 1
ATOM 1460 C C . ALA A 1 189 ? -11.18 15.914 21.781 1 75.94 189 ALA A C 1
ATOM 1462 O O . ALA A 1 189 ? -10.82 15.305 20.766 1 75.94 189 ALA A O 1
ATOM 1463 N N . PHE A 1 190 ? -10.703 15.766 22.922 1 80.81 190 PHE A N 1
ATOM 1464 C CA . PHE A 1 190 ? -9.555 14.883 23.109 1 80.81 190 PHE A CA 1
ATOM 1465 C C . PHE A 1 190 ? -9.953 13.422 22.906 1 80.81 190 PHE A C 1
ATOM 1467 O O . PHE A 1 190 ? -9.273 12.68 22.188 1 80.81 190 PHE A O 1
ATOM 1474 N N . VAL A 1 191 ? -10.992 13.062 23.469 1 83.06 191 VAL A N 1
ATOM 1475 C CA . VAL A 1 191 ? -11.461 11.688 23.359 1 83.06 191 VAL A CA 1
ATOM 1476 C C . VAL A 1 191 ? -11.805 11.359 21.906 1 83.06 191 VAL A C 1
ATOM 1478 O O . VAL A 1 191 ? -11.422 10.305 21.391 1 83.06 191 VAL A O 1
ATOM 1481 N N . VAL A 1 192 ? -12.469 12.219 21.25 1 81.31 192 VAL A N 1
ATOM 1482 C CA . VAL A 1 192 ? -12.844 12.016 19.859 1 81.31 192 VAL A CA 1
ATOM 1483 C C . VAL A 1 192 ? -11.586 11.922 19 1 81.31 192 VAL A C 1
ATOM 1485 O O . VAL A 1 192 ? -11.508 11.094 18.078 1 81.31 192 VAL A O 1
ATOM 1488 N N . GLY A 1 193 ? -10.68 12.781 19.312 1 84.62 193 GLY A N 1
ATOM 1489 C CA . GLY A 1 193 ? -9.422 12.727 18.578 1 84.62 193 GLY A CA 1
ATOM 1490 C C . GLY A 1 193 ? -8.727 11.375 18.688 1 84.62 193 GLY A C 1
ATOM 1491 O O . GLY A 1 193 ? -8.25 10.836 17.688 1 84.62 193 GLY A O 1
ATOM 1492 N N . LEU A 1 194 ? -8.781 10.852 19.828 1 89 194 LEU A N 1
ATOM 1493 C CA . LEU A 1 194 ? -8.164 9.547 20.062 1 89 194 LEU A CA 1
ATOM 1494 C C . LEU A 1 194 ? -8.93 8.453 19.312 1 89 194 LEU A C 1
ATOM 1496 O O . LEU A 1 194 ? -8.32 7.508 18.797 1 89 194 LEU A O 1
ATOM 1500 N N . LEU A 1 195 ? -10.188 8.594 19.281 1 87.38 195 LEU A N 1
ATOM 1501 C CA . LEU A 1 195 ? -11.008 7.621 18.562 1 87.38 195 LEU A CA 1
ATOM 1502 C C . LEU A 1 195 ? -10.719 7.66 17.062 1 87.38 195 LEU A C 1
ATOM 1504 O O . LEU A 1 195 ? -10.688 6.617 16.406 1 87.38 195 LEU A O 1
ATOM 1508 N N . ILE A 1 196 ? -10.523 8.836 16.531 1 87.94 196 ILE A N 1
ATOM 1509 C CA . ILE A 1 196 ? -10.203 8.984 15.125 1 87.94 196 ILE A CA 1
ATOM 1510 C C . ILE A 1 196 ? -8.867 8.312 14.82 1 87.94 196 ILE A C 1
ATOM 1512 O O . ILE A 1 196 ? -8.742 7.586 13.836 1 87.94 196 ILE A O 1
ATOM 1516 N N . VAL A 1 197 ? -7.973 8.508 15.688 1 91.62 197 VAL A N 1
ATOM 1517 C CA . VAL A 1 197 ? -6.652 7.918 15.5 1 91.62 197 VAL A CA 1
ATOM 1518 C C . VAL A 1 197 ? -6.75 6.395 15.562 1 91.62 197 VAL A C 1
ATOM 1520 O O . VAL A 1 197 ? -6.109 5.691 14.773 1 91.62 197 VAL A O 1
ATOM 1523 N N . ARG A 1 198 ? -7.492 5.977 16.469 1 92.81 198 ARG A N 1
ATOM 1524 C CA . ARG A 1 198 ? -7.691 4.535 16.578 1 92.81 198 ARG A CA 1
ATOM 1525 C C . ARG A 1 198 ? -8.312 3.963 15.312 1 92.81 198 ARG A C 1
ATOM 1527 O O . ARG A 1 198 ? -7.875 2.924 14.812 1 92.81 198 ARG A O 1
ATOM 1534 N N . THR A 1 199 ? -9.344 4.621 14.828 1 90.25 199 THR A N 1
ATOM 1535 C CA . THR A 1 199 ? -10 4.188 13.602 1 90.25 199 THR A CA 1
ATOM 1536 C C . THR A 1 199 ? -9.039 4.238 12.422 1 90.25 199 THR A C 1
ATOM 1538 O O . THR A 1 199 ? -9.039 3.34 11.578 1 90.25 199 THR A O 1
ATOM 1541 N N . ALA A 1 200 ? -8.281 5.285 12.367 1 92.69 200 ALA A N 1
ATOM 1542 C CA . ALA A 1 200 ? -7.273 5.41 11.312 1 92.69 200 ALA A CA 1
ATOM 1543 C C . ALA A 1 200 ? -6.297 4.238 11.344 1 92.69 200 ALA A C 1
ATOM 1545 O O . ALA A 1 200 ? -5.945 3.689 10.297 1 92.69 200 ALA A O 1
ATOM 1546 N N . TYR A 1 201 ? -5.945 3.836 12.539 1 93.94 201 TYR A N 1
ATOM 1547 C CA . TYR A 1 201 ? -5.035 2.709 12.703 1 93.94 201 TYR A CA 1
ATOM 1548 C C . TYR A 1 201 ? -5.676 1.416 12.203 1 93.94 201 TYR A C 1
ATOM 1550 O O . TYR A 1 201 ? -5.008 0.59 11.578 1 93.94 201 TYR A O 1
ATOM 1558 N N . GLU A 1 202 ? -6.875 1.254 12.531 1 94.06 202 GLU A N 1
ATOM 1559 C CA . GLU A 1 202 ? -7.582 0.058 12.086 1 94.06 202 GLU A CA 1
ATOM 1560 C C . GLU A 1 202 ? -7.625 -0.022 10.562 1 94.06 202 GLU A C 1
ATOM 1562 O O . GLU A 1 202 ? -7.367 -1.08 9.977 1 94.06 202 GLU A O 1
ATOM 1567 N N . VAL A 1 203 ? -7.965 1.081 9.93 1 92.88 203 VAL A N 1
ATOM 1568 C CA . VAL A 1 203 ? -8.031 1.135 8.469 1 92.88 203 VAL A CA 1
ATOM 1569 C C . VAL A 1 203 ? -6.641 0.905 7.883 1 92.88 203 VAL A C 1
ATOM 1571 O O . VAL A 1 203 ? -6.488 0.163 6.91 1 92.88 203 VAL A O 1
ATOM 1574 N N . PHE A 1 204 ? -5.676 1.478 8.484 1 95.31 204 PHE A N 1
ATOM 1575 C CA . PHE A 1 204 ? -4.297 1.303 8.055 1 95.31 204 PHE A CA 1
ATOM 1576 C C . PHE A 1 204 ? -3.883 -0.162 8.133 1 95.31 204 PHE A C 1
ATOM 1578 O O . PHE A 1 204 ? -3.363 -0.721 7.164 1 95.31 204 PHE A O 1
ATOM 1585 N N . SER A 1 205 ? -4.09 -0.715 9.273 1 96 205 S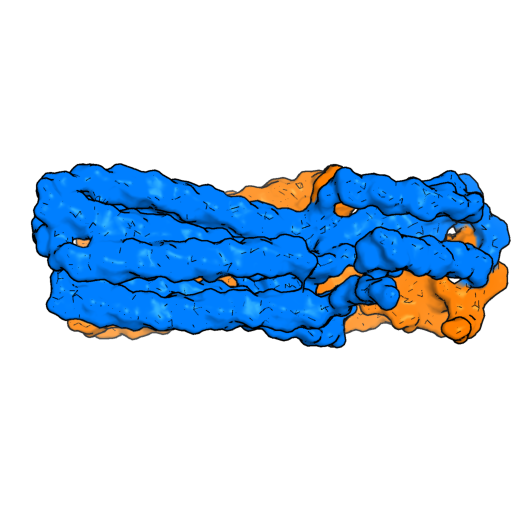ER A N 1
ATOM 1586 C CA . SER A 1 205 ? -3.656 -2.082 9.539 1 96 205 SER A CA 1
ATOM 1587 C C . SER A 1 205 ? -4.305 -3.066 8.57 1 96 205 SER A C 1
ATOM 1589 O O . SER A 1 205 ? -3.641 -3.961 8.047 1 96 205 SER A O 1
ATOM 1591 N N . GLU A 1 206 ? -5.531 -2.869 8.344 1 94.69 206 GLU A N 1
ATOM 1592 C CA . GLU A 1 206 ? -6.246 -3.76 7.434 1 94.69 206 GLU A CA 1
ATOM 1593 C C . GLU A 1 206 ? -5.762 -3.59 5.996 1 94.69 206 GLU A C 1
ATOM 1595 O O . GLU A 1 206 ? -5.59 -4.574 5.273 1 94.69 206 GLU A O 1
ATOM 1600 N N . SER A 1 207 ? -5.59 -2.33 5.559 1 95.56 207 SER A N 1
ATOM 1601 C CA . SER A 1 207 ? -5.109 -2.055 4.211 1 95.56 207 SER A CA 1
ATOM 1602 C C . SER A 1 207 ? -3.695 -2.59 4.008 1 95.56 207 SER A C 1
ATOM 1604 O O . SER A 1 207 ? -3.4 -3.211 2.986 1 95.56 207 SER A O 1
ATOM 1606 N N . ALA A 1 208 ? -2.857 -2.375 4.996 1 95.75 208 ALA A N 1
ATOM 1607 C CA . ALA A 1 208 ? -1.484 -2.869 4.93 1 95.75 208 ALA A CA 1
ATOM 1608 C C . ALA A 1 208 ? -1.452 -4.395 4.898 1 95.75 208 ALA A C 1
ATOM 1610 O O . ALA A 1 208 ? -0.659 -4.988 4.164 1 95.75 208 ALA A O 1
ATOM 1611 N N . PHE A 1 209 ? -2.277 -5 5.684 1 95.25 209 PHE A N 1
ATOM 1612 C CA . PHE A 1 209 ? -2.371 -6.453 5.727 1 95.25 209 PHE A CA 1
ATOM 1613 C C . PHE A 1 209 ? -2.695 -7.016 4.348 1 95.25 209 PHE A C 1
ATOM 1615 O O . PHE A 1 209 ? -2.045 -7.957 3.887 1 95.25 209 PHE A O 1
ATOM 1622 N N . GLN A 1 210 ? -3.625 -6.426 3.684 1 94.31 210 GLN A N 1
ATOM 1623 C CA . GLN A 1 210 ? -4.035 -6.906 2.369 1 94.31 210 GLN A CA 1
ATOM 1624 C C . GLN A 1 210 ? -2.975 -6.605 1.314 1 94.31 210 GLN A C 1
ATOM 1626 O O . GLN A 1 210 ? -2.691 -7.441 0.455 1 94.31 210 GLN A O 1
ATOM 1631 N N . LEU A 1 211 ? -2.381 -5.422 1.418 1 95.19 211 LEU A N 1
ATOM 1632 C CA . LEU A 1 211 ? -1.396 -5.016 0.421 1 95.19 211 LEU A CA 1
ATOM 1633 C C . LEU A 1 211 ? -0.112 -5.824 0.562 1 95.19 211 LEU A C 1
ATOM 1635 O O . LEU A 1 211 ? 0.637 -5.984 -0.406 1 95.19 211 LEU A O 1
ATOM 1639 N N . THR A 1 212 ? 0.126 -6.371 1.726 1 94.69 212 THR A N 1
ATOM 1640 C CA . THR A 1 212 ? 1.31 -7.199 1.935 1 94.69 212 THR A CA 1
ATOM 1641 C C . THR A 1 212 ? 0.989 -8.672 1.69 1 94.69 212 THR A C 1
ATOM 1643 O O . THR A 1 212 ? 1.736 -9.555 2.119 1 94.69 212 THR A O 1
ATOM 1646 N N . ASP A 1 213 ? -0.13 -8.883 1.145 1 95.12 213 ASP A N 1
ATOM 1647 C CA . ASP A 1 213 ? -0.604 -10.203 0.75 1 95.12 213 ASP A CA 1
ATOM 1648 C C . ASP A 1 213 ? -0.796 -11.102 1.968 1 95.12 213 ASP A C 1
ATOM 1650 O O . ASP A 1 213 ? -0.494 -12.297 1.917 1 95.12 213 ASP A O 1
ATOM 1654 N N . GLY A 1 214 ? -1.214 -10.445 3.021 1 93.81 214 GLY A N 1
ATOM 1655 C CA . GLY A 1 214 ? -1.709 -11.219 4.148 1 93.81 214 GLY A CA 1
ATOM 1656 C C . GLY A 1 214 ? -3.055 -11.867 3.883 1 93.81 214 GLY A C 1
ATOM 1657 O O . GLY A 1 214 ? -3.855 -11.352 3.1 1 93.81 214 GLY A O 1
ATOM 1658 N N . PHE A 1 215 ? -3.262 -13.016 4.484 1 94.56 215 PHE A N 1
ATOM 1659 C CA . PHE A 1 215 ? -4.516 -13.742 4.312 1 94.56 215 PHE A CA 1
ATOM 1660 C C . PHE A 1 215 ? -4.859 -14.531 5.57 1 94.56 215 PHE A C 1
ATOM 1662 O O . PHE A 1 215 ? -3.973 -15.07 6.23 1 94.56 215 PHE A O 1
ATOM 1669 N N . ASP A 1 216 ? -6.129 -14.578 5.832 1 92.69 216 ASP A N 1
ATOM 1670 C CA . ASP A 1 216 ? -6.602 -15.266 7.031 1 92.69 216 ASP A CA 1
ATOM 1671 C C . ASP A 1 216 ? -6.496 -16.781 6.875 1 92.69 216 ASP A C 1
ATOM 1673 O O . ASP A 1 216 ? -7.176 -17.375 6.031 1 92.69 216 ASP A O 1
ATOM 1677 N N . GLN A 1 217 ? -5.82 -17.375 7.762 1 93.19 217 GLN A N 1
ATOM 1678 C CA . GLN A 1 217 ? -5.598 -18.812 7.711 1 93.19 217 GLN A CA 1
ATOM 1679 C C . GLN A 1 217 ? -6.906 -19.578 7.887 1 93.19 217 GLN A C 1
ATOM 1681 O O . GLN A 1 217 ? -7.105 -20.625 7.277 1 93.19 217 GLN A O 1
ATOM 1686 N N . THR A 1 218 ? -7.734 -19.047 8.703 1 93.81 218 THR A N 1
ATOM 1687 C CA . THR A 1 218 ? -9.008 -19.703 8.953 1 93.81 218 THR A CA 1
ATOM 1688 C C . THR A 1 218 ? -9.828 -19.797 7.672 1 93.81 218 THR A C 1
ATOM 1690 O O . THR A 1 218 ? -10.523 -20.797 7.438 1 93.81 218 THR A O 1
ATOM 1693 N N . GLU A 1 219 ? -9.797 -18.766 6.898 1 92.75 219 GLU A N 1
ATOM 1694 C CA . GLU A 1 219 ? -10.484 -18.781 5.609 1 92.75 219 GLU A CA 1
ATOM 1695 C C . GLU A 1 219 ? -9.828 -19.766 4.641 1 92.75 219 GLU A C 1
ATOM 1697 O O . GLU A 1 219 ? -10.516 -20.5 3.926 1 92.75 219 GLU A O 1
ATOM 1702 N N . LEU A 1 220 ? -8.539 -19.75 4.645 1 93.94 220 LEU A N 1
ATOM 1703 C CA . LEU A 1 220 ? -7.762 -20.641 3.777 1 93.94 220 LEU A CA 1
ATOM 1704 C C . LEU A 1 220 ? -8.07 -22.094 4.074 1 93.94 220 LEU A C 1
ATOM 1706 O O . LEU A 1 220 ? -8.156 -22.922 3.156 1 93.94 220 LEU A O 1
ATOM 1710 N N . ASP A 1 221 ? -8.289 -22.422 5.289 1 95.06 221 ASP A N 1
ATOM 1711 C CA . ASP A 1 221 ? -8.539 -23.781 5.738 1 95.06 221 ASP A CA 1
ATOM 1712 C C . ASP A 1 221 ? -9.852 -24.328 5.172 1 95.06 221 ASP A C 1
ATOM 1714 O O . ASP A 1 221 ? -10.016 -25.531 5.004 1 95.06 221 ASP A O 1
ATOM 1718 N N . LYS A 1 222 ? -10.727 -23.469 4.859 1 95.62 222 LYS A N 1
ATOM 1719 C CA . LYS A 1 222 ? -12.031 -23.859 4.336 1 95.62 222 LYS A CA 1
ATOM 1720 C C . LYS A 1 222 ? -11.906 -24.469 2.941 1 95.62 222 LYS A C 1
ATOM 1722 O O . LYS A 1 222 ? -12.781 -25.203 2.502 1 95.62 222 LYS A O 1
ATOM 1727 N N . TYR A 1 223 ? -10.836 -24.141 2.26 1 96 223 TYR A N 1
ATOM 1728 C CA . TYR A 1 223 ? -10.68 -24.594 0.882 1 96 223 TYR A CA 1
ATOM 1729 C C . TYR A 1 223 ? -10.078 -26 0.835 1 96 223 TYR A C 1
ATOM 1731 O O . TYR A 1 223 ? -10.234 -26.719 -0.156 1 96 223 TYR A O 1
ATOM 1739 N N . ILE A 1 224 ? -9.398 -26.406 1.889 1 96.38 224 ILE A N 1
ATOM 1740 C CA . ILE A 1 224 ? -8.57 -27.609 1.927 1 96.38 224 ILE A CA 1
ATOM 1741 C C . ILE A 1 224 ? -9.445 -28.859 1.754 1 96.38 224 ILE A C 1
ATOM 1743 O O . ILE A 1 224 ? -9.164 -29.703 0.912 1 96.38 224 ILE A O 1
ATOM 1747 N N . PRO A 1 225 ? -10.578 -28.938 2.479 1 96.31 225 PRO A N 1
ATOM 1748 C CA . PRO A 1 225 ? -11.414 -30.125 2.32 1 96.31 225 PRO A CA 1
ATOM 1749 C C . PRO A 1 225 ? -11.969 -30.266 0.905 1 96.31 225 PRO A C 1
ATOM 1751 O O . PRO A 1 225 ? -12.141 -31.391 0.419 1 96.31 225 PRO A O 1
ATOM 1754 N N . VAL A 1 226 ? -12.25 -29.172 0.252 1 96 226 VAL A N 1
ATOM 1755 C CA . VAL A 1 226 ? -12.797 -29.203 -1.102 1 96 226 VAL A CA 1
ATOM 1756 C C . VAL A 1 226 ? -11.758 -29.766 -2.068 1 96 226 VAL A C 1
ATOM 1758 O O . VAL A 1 226 ? -12.094 -30.531 -2.977 1 96 226 VAL A O 1
ATOM 1761 N N . ILE A 1 227 ? -10.461 -29.484 -1.869 1 96.75 227 ILE A N 1
ATOM 1762 C CA . ILE A 1 227 ? -9.359 -29.922 -2.725 1 96.75 227 ILE A CA 1
ATOM 1763 C C . ILE A 1 227 ? -9.07 -31.406 -2.496 1 96.75 227 ILE A C 1
ATOM 1765 O O . ILE A 1 227 ? -8.906 -32.156 -3.453 1 96.75 227 ILE A O 1
ATOM 1769 N N . LEU A 1 228 ? -9.125 -31.812 -1.291 1 96.25 228 LEU A N 1
ATOM 1770 C CA . LEU A 1 228 ? -8.727 -33.156 -0.914 1 96.25 228 LEU A CA 1
ATOM 1771 C C . LEU A 1 228 ? -9.844 -34.156 -1.208 1 96.25 228 LEU A C 1
ATOM 1773 O O . LEU A 1 228 ? -9.648 -35.375 -1.105 1 96.25 228 LEU A O 1
ATOM 1777 N N . ARG A 1 229 ? -10.977 -33.656 -1.624 1 94.62 229 ARG A N 1
ATOM 1778 C CA . ARG A 1 229 ? -12.086 -34.531 -1.977 1 94.62 229 ARG A CA 1
ATOM 1779 C C . ARG A 1 229 ? -11.82 -35.281 -3.287 1 94.62 229 ARG A C 1
ATOM 1781 O O . ARG A 1 229 ? -12.461 -36.281 -3.586 1 94.62 229 ARG A O 1
ATOM 1788 N N . HIS A 1 230 ? -10.883 -34.875 -4.043 1 96.06 230 HIS A N 1
ATOM 1789 C CA . HIS A 1 230 ? -10.516 -35.5 -5.309 1 96.06 230 HIS A CA 1
ATOM 1790 C C . HIS A 1 230 ? -9.5 -36.594 -5.094 1 96.06 230 HIS A C 1
ATOM 1792 O O . HIS A 1 230 ? -8.359 -36.344 -4.695 1 96.06 230 HIS A O 1
ATOM 1798 N N . PRO A 1 231 ? -9.812 -37.781 -5.492 1 95.56 231 PRO A N 1
ATOM 1799 C CA . PRO A 1 231 ? -8.953 -38.938 -5.203 1 95.56 231 PRO A CA 1
ATOM 1800 C C . PRO A 1 231 ? -7.59 -38.844 -5.891 1 95.56 231 PRO A C 1
ATOM 1802 O O . PRO A 1 231 ? -6.609 -39.406 -5.406 1 95.56 231 PRO A O 1
ATOM 1805 N N . GLU A 1 232 ? -7.531 -38.156 -6.953 1 96.38 232 GLU A N 1
ATOM 1806 C CA . GLU A 1 232 ? -6.273 -38.031 -7.691 1 96.38 232 GLU A CA 1
ATOM 1807 C C . GLU A 1 232 ? -5.281 -37.125 -6.945 1 96.38 232 GLU A C 1
ATOM 1809 O O . GLU A 1 232 ? -4.082 -37.156 -7.23 1 96.38 232 GLU A O 1
ATOM 1814 N N . VAL A 1 233 ? -5.797 -36.312 -6.039 1 96.81 233 VAL A N 1
ATOM 1815 C CA . VAL A 1 233 ? -4.93 -35.5 -5.215 1 96.81 233 VAL A CA 1
ATOM 1816 C C . VAL A 1 233 ? -4.453 -36.281 -4 1 96.81 233 VAL A C 1
ATOM 1818 O O . VAL A 1 233 ? -5.234 -36.562 -3.088 1 96.81 233 VAL A O 1
ATOM 1821 N N . LYS A 1 234 ? -3.164 -36.562 -3.988 1 96.12 234 LYS A N 1
ATOM 1822 C CA . LYS A 1 234 ? -2.598 -37.375 -2.922 1 96.12 234 LYS A CA 1
ATOM 1823 C C . LYS A 1 234 ? -2.16 -36.5 -1.739 1 96.12 234 LYS A C 1
ATOM 1825 O O . LYS A 1 234 ? -2.086 -37 -0.608 1 96.12 234 LYS A O 1
ATOM 1830 N N . ASP A 1 235 ? -1.777 -35.281 -2.078 1 95.69 235 ASP A N 1
ATOM 1831 C CA . ASP A 1 235 ? -1.3 -34.375 -1.042 1 95.69 235 ASP A CA 1
ATOM 1832 C C . ASP A 1 235 ? -1.326 -32.938 -1.529 1 95.69 235 ASP A C 1
ATOM 1834 O O . ASP A 1 235 ? -1.351 -32.688 -2.736 1 95.69 235 ASP A O 1
ATOM 1838 N N . ILE A 1 236 ? -1.447 -32.062 -0.559 1 96.12 236 ILE A N 1
ATOM 1839 C CA . ILE A 1 236 ? -1.287 -30.625 -0.823 1 96.12 236 ILE A CA 1
ATOM 1840 C C . ILE A 1 236 ? 0.085 -30.172 -0.339 1 96.12 236 ILE A C 1
ATOM 1842 O O . ILE A 1 236 ? 0.365 -30.188 0.861 1 96.12 236 ILE A O 1
ATOM 1846 N N . ARG A 1 237 ? 0.895 -29.75 -1.227 1 94.31 237 ARG A N 1
ATOM 1847 C CA . ARG A 1 237 ? 2.24 -29.312 -0.869 1 94.31 237 ARG A CA 1
ATOM 1848 C C . ARG A 1 237 ? 2.227 -27.891 -0.311 1 94.31 237 ARG A C 1
ATOM 1850 O O . ARG A 1 237 ? 2.945 -27.594 0.644 1 94.31 237 ARG A O 1
ATOM 1857 N N . GLU A 1 238 ? 1.497 -27.109 -0.97 1 94.38 238 GLU A N 1
ATOM 1858 C CA . GLU A 1 238 ? 1.449 -25.703 -0.571 1 94.38 238 GLU A CA 1
ATOM 1859 C C . GLU A 1 238 ? 0.146 -25.047 -1.017 1 94.38 238 GLU A C 1
ATOM 1861 O O . GLU A 1 238 ? -0.345 -25.312 -2.117 1 94.38 238 GLU A O 1
ATOM 1866 N N . ILE A 1 239 ? -0.461 -24.25 -0.126 1 95.06 239 ILE A N 1
ATOM 1867 C CA . ILE A 1 239 ? -1.61 -23.406 -0.472 1 95.06 239 ILE A CA 1
ATOM 1868 C C . ILE A 1 239 ? -1.414 -22 0.083 1 95.06 239 ILE A C 1
ATOM 1870 O O . ILE A 1 239 ? -1.094 -21.828 1.262 1 95.06 239 ILE A O 1
ATOM 1874 N N . LYS A 1 240 ? -1.454 -21.031 -0.792 1 95 240 LYS A N 1
ATOM 1875 C CA . LYS A 1 240 ? -1.351 -19.609 -0.448 1 95 240 LYS A CA 1
ATOM 1876 C C . LYS A 1 240 ? -2.48 -18.812 -1.082 1 95 240 LYS A C 1
ATOM 1878 O O . LYS A 1 240 ? -2.986 -19.172 -2.146 1 95 240 LYS A O 1
ATOM 1883 N N . ALA A 1 241 ? -2.871 -17.797 -0.435 1 95.25 241 ALA A N 1
ATOM 1884 C CA . ALA A 1 241 ? -3.922 -16.938 -0.976 1 95.25 241 ALA A CA 1
ATOM 1885 C C . ALA A 1 241 ? -3.617 -15.461 -0.71 1 95.25 241 ALA A C 1
ATOM 1887 O O . ALA A 1 241 ? -2.842 -15.133 0.191 1 95.25 241 ALA A O 1
ATOM 1888 N N . ARG A 1 242 ? -4.137 -14.641 -1.494 1 94.38 242 ARG A N 1
ATOM 1889 C CA . ARG A 1 242 ? -4.047 -13.195 -1.353 1 94.38 242 ARG A CA 1
ATOM 1890 C C . ARG A 1 242 ? -5.309 -12.516 -1.874 1 94.38 242 ARG A C 1
ATOM 1892 O O . ARG A 1 242 ? -6.105 -13.133 -2.582 1 94.38 242 ARG A O 1
ATOM 1899 N N . ARG A 1 243 ? -5.438 -11.25 -1.589 1 92.69 243 ARG A N 1
ATOM 1900 C CA . ARG A 1 243 ? -6.648 -10.547 -1.987 1 92.69 243 ARG A CA 1
ATOM 1901 C C . ARG A 1 243 ? -6.344 -9.5 -3.061 1 92.69 243 ARG A C 1
ATOM 1903 O O . ARG A 1 243 ? -5.309 -8.836 -3.01 1 92.69 243 ARG A O 1
ATOM 1910 N N . TYR A 1 244 ? -7.211 -9.438 -3.992 1 92.38 244 TYR A N 1
ATOM 1911 C CA . TYR A 1 244 ? -7.293 -8.383 -4.996 1 92.38 244 TYR A CA 1
ATOM 1912 C C . TYR A 1 244 ? -8.633 -7.664 -4.926 1 92.38 244 TYR A C 1
ATOM 1914 O O . TYR A 1 244 ? -9.523 -7.918 -5.742 1 92.38 244 TYR A O 1
ATOM 1922 N N . GLY A 1 245 ? -8.688 -6.734 -4.008 1 87.25 245 GLY A N 1
ATOM 1923 C CA . GLY A 1 245 ? -10 -6.191 -3.691 1 87.25 245 GLY A CA 1
ATOM 1924 C C . GLY A 1 245 ? -10.93 -7.211 -3.064 1 87.25 245 GLY A C 1
ATOM 1925 O O . GLY A 1 245 ? -10.586 -7.848 -2.066 1 87.25 245 GLY A O 1
ATOM 1926 N N . SER A 1 246 ? -12.07 -7.344 -3.721 1 86.75 246 SER A N 1
ATOM 1927 C CA . SER A 1 246 ? -13.031 -8.305 -3.195 1 86.75 246 SER A CA 1
ATOM 1928 C C . SER A 1 246 ? -12.758 -9.711 -3.723 1 86.75 246 SER A C 1
ATOM 1930 O O . SER A 1 246 ? -13.375 -10.68 -3.275 1 86.75 246 SER A O 1
ATOM 1932 N N . ASN A 1 247 ? -11.773 -9.789 -4.527 1 90.56 247 ASN A N 1
ATOM 1933 C CA . ASN A 1 247 ? -11.43 -11.078 -5.121 1 90.56 247 ASN A CA 1
ATOM 1934 C C . ASN A 1 247 ? -10.344 -11.789 -4.324 1 90.56 247 ASN A C 1
ATOM 1936 O O . ASN A 1 247 ? -9.523 -11.141 -3.666 1 90.56 247 ASN A O 1
ATOM 1940 N N . ILE A 1 248 ? -10.422 -13.141 -4.449 1 93.38 248 ILE A N 1
ATOM 1941 C CA . ILE A 1 248 ? -9.398 -13.969 -3.816 1 93.38 248 ILE A CA 1
ATOM 1942 C C . ILE A 1 248 ? -8.609 -14.711 -4.887 1 93.38 248 ILE A C 1
ATOM 1944 O O . ILE A 1 248 ? -9.18 -15.266 -5.824 1 93.38 248 ILE A O 1
ATOM 1948 N N . TYR A 1 249 ? -7.316 -14.641 -4.809 1 94.75 249 TYR A N 1
ATOM 1949 C CA . TYR A 1 249 ? -6.398 -15.383 -5.668 1 94.75 249 TYR A CA 1
ATOM 1950 C C . TYR A 1 249 ? -5.707 -16.5 -4.891 1 94.75 249 TYR A C 1
ATOM 1952 O O . TYR A 1 249 ? -5.129 -16.25 -3.826 1 94.75 249 TYR A O 1
ATOM 1960 N N . ILE A 1 250 ? -5.715 -17.734 -5.406 1 95.81 250 ILE A N 1
ATOM 1961 C CA . ILE A 1 250 ? -5.125 -18.875 -4.711 1 95.81 250 ILE A CA 1
ATOM 1962 C C . ILE A 1 250 ? -3.98 -19.453 -5.543 1 95.81 250 ILE A C 1
ATOM 1964 O O . ILE A 1 250 ? -4.129 -19.672 -6.746 1 95.81 250 ILE A O 1
ATOM 1968 N N . ASP A 1 251 ? -2.883 -19.609 -4.965 1 95.88 251 ASP A N 1
ATOM 1969 C CA . ASP A 1 251 ? -1.791 -20.422 -5.48 1 95.88 251 ASP A CA 1
ATOM 1970 C C . ASP A 1 251 ? -1.755 -21.797 -4.793 1 95.88 251 ASP A C 1
ATOM 1972 O O . ASP A 1 251 ? -1.501 -21.875 -3.588 1 95.88 251 ASP A O 1
ATOM 1976 N N . LEU A 1 252 ? -1.953 -22.766 -5.555 1 96.75 252 LEU A N 1
ATOM 1977 C CA . LEU A 1 252 ? -2.111 -24.109 -4.992 1 96.75 252 LEU A CA 1
ATOM 1978 C C . LEU A 1 252 ? -1.145 -25.094 -5.648 1 96.75 252 LEU A C 1
ATOM 1980 O O . LEU A 1 252 ? -0.982 -25.094 -6.871 1 96.75 252 LEU A O 1
ATOM 1984 N N . THR A 1 253 ? -0.404 -25.812 -4.875 1 96.5 253 THR A N 1
ATOM 1985 C CA . THR A 1 253 ? 0.409 -26.938 -5.352 1 96.5 253 THR A CA 1
ATOM 1986 C C . THR A 1 253 ? -0.114 -28.25 -4.809 1 96.5 253 THR A C 1
ATOM 1988 O O . THR A 1 253 ? -0.142 -28.469 -3.594 1 96.5 253 THR A O 1
ATOM 1991 N N . VAL A 1 254 ? -0.487 -29.094 -5.707 1 96.75 254 VAL A N 1
ATOM 1992 C CA . VAL A 1 254 ? -0.991 -30.406 -5.309 1 96.75 254 VAL A CA 1
ATOM 1993 C C . VAL A 1 254 ? -0.07 -31.5 -5.848 1 96.75 254 VAL A C 1
ATOM 1995 O O . VAL A 1 254 ? 0.612 -31.312 -6.855 1 96.75 254 VAL A O 1
ATOM 1998 N N . CYS A 1 255 ? -0.11 -32.625 -5.18 1 97.19 255 CYS A N 1
ATOM 1999 C CA . CYS A 1 255 ? 0.644 -33.781 -5.609 1 97.19 255 CYS A CA 1
ATOM 2000 C C . CYS A 1 255 ? -0.287 -34.875 -6.145 1 97.19 255 CYS A C 1
ATOM 2002 O O . CYS A 1 255 ? -1.3 -35.188 -5.52 1 97.19 255 CYS A O 1
ATOM 2004 N N . MET A 1 256 ? 0.106 -35.344 -7.305 1 97.06 256 MET A N 1
ATOM 2005 C CA . MET A 1 256 ? -0.641 -36.438 -7.949 1 97.06 256 MET A CA 1
ATOM 2006 C C . MET A 1 256 ? 0.291 -37.562 -8.383 1 97.06 256 MET A C 1
ATOM 2008 O O . MET A 1 256 ? 1.514 -37.406 -8.344 1 97.06 256 MET A O 1
ATOM 2012 N N . ASP A 1 257 ? -0.328 -38.719 -8.789 1 96.19 257 ASP A N 1
ATOM 2013 C CA . ASP A 1 257 ? 0.448 -39.844 -9.266 1 96.19 257 ASP A CA 1
ATOM 2014 C C . ASP A 1 257 ? 1.395 -39.438 -10.391 1 96.19 257 ASP A C 1
ATOM 2016 O O . ASP A 1 257 ? 0.975 -38.812 -11.367 1 96.19 257 ASP A O 1
ATOM 2020 N N . GLU A 1 258 ? 2.602 -39.781 -10.266 1 95.75 258 GLU A N 1
ATOM 2021 C CA . GLU A 1 258 ? 3.631 -39.344 -11.203 1 95.75 258 GLU A CA 1
ATOM 2022 C C . GLU A 1 258 ? 3.361 -39.906 -12.602 1 95.75 258 GLU A C 1
ATOM 2024 O O . GLU A 1 258 ? 3.818 -39.312 -13.594 1 95.75 258 GLU A O 1
ATOM 2029 N N . ALA A 1 259 ? 2.619 -40.969 -12.703 1 95.44 259 ALA A N 1
ATOM 2030 C CA . ALA A 1 259 ? 2.383 -41.625 -13.977 1 95.44 259 ALA A CA 1
ATOM 2031 C C . ALA A 1 259 ? 1.193 -41 -14.711 1 95.44 259 ALA A C 1
ATOM 2033 O O . ALA A 1 259 ? 0.998 -41.25 -15.906 1 95.44 259 ALA A O 1
ATOM 2034 N N . LEU A 1 260 ? 0.479 -40.156 -14.016 1 95.38 260 LEU A N 1
ATOM 2035 C CA . LEU A 1 260 ? -0.637 -39.5 -14.68 1 95.38 260 LEU A CA 1
ATOM 2036 C C . LEU A 1 260 ? -0.145 -38.656 -15.844 1 95.38 260 LEU A C 1
ATOM 2038 O O . LEU A 1 260 ? 0.974 -38.125 -15.82 1 95.38 260 LEU A O 1
ATOM 2042 N N . THR A 1 261 ? -0.978 -38.5 -16.812 1 95.75 261 THR A N 1
ATOM 2043 C CA . THR A 1 261 ? -0.613 -37.656 -17.922 1 95.75 261 THR A CA 1
ATOM 2044 C C . THR A 1 261 ? -0.941 -36.188 -17.625 1 95.75 261 THR A C 1
ATOM 2046 O O . THR A 1 261 ? -1.739 -35.906 -16.734 1 95.75 261 THR A O 1
ATOM 2049 N N . VAL A 1 262 ? -0.319 -35.312 -18.328 1 95.88 262 VAL A N 1
ATOM 2050 C CA . VAL A 1 262 ? -0.596 -33.875 -18.234 1 95.88 262 VAL A CA 1
ATOM 2051 C C . VAL A 1 262 ? -2.078 -33.625 -18.5 1 95.88 262 VAL A C 1
ATOM 2053 O O . VAL A 1 262 ? -2.701 -32.812 -17.812 1 95.88 262 VAL A O 1
ATOM 2056 N N . PHE A 1 263 ? -2.629 -34.312 -19.422 1 95.81 263 PHE A N 1
ATOM 2057 C CA . PHE A 1 263 ? -4.035 -34.156 -19.766 1 95.81 263 PHE A CA 1
ATOM 2058 C C . PHE A 1 263 ? -4.926 -34.469 -18.578 1 95.81 263 PHE A C 1
ATOM 2060 O O . PHE A 1 263 ? -5.766 -33.688 -18.172 1 95.81 263 PHE A O 1
ATOM 2067 N N . LYS A 1 264 ? -4.762 -35.688 -18.031 1 95.56 264 LYS A N 1
ATOM 2068 C CA . LYS A 1 264 ? -5.609 -36.156 -16.953 1 95.56 264 LYS A CA 1
ATOM 2069 C C . LYS A 1 264 ? -5.43 -35.281 -15.695 1 95.56 264 LYS A C 1
ATOM 2071 O O . LYS A 1 264 ? -6.398 -34.969 -15.008 1 95.56 264 LYS A O 1
ATOM 2076 N N . SER A 1 265 ? -4.195 -34.969 -15.391 1 95.75 265 SER A N 1
ATOM 2077 C CA . SER A 1 265 ? -3.939 -34.156 -14.219 1 95.75 265 SER A CA 1
ATOM 2078 C C . SER A 1 265 ? -4.562 -32.75 -14.375 1 95.75 265 SER A C 1
ATOM 2080 O O . SER A 1 265 ? -5.09 -32.188 -13.414 1 95.75 265 SER A O 1
ATOM 2082 N N . HIS A 1 266 ? -4.484 -32.219 -15.578 1 95.38 266 HIS A N 1
ATOM 2083 C CA . HIS A 1 266 ? -5.074 -30.922 -15.844 1 95.38 266 HIS A CA 1
ATOM 2084 C C . HIS A 1 266 ? -6.59 -30.953 -15.664 1 95.38 266 HIS A C 1
ATOM 2086 O O . HIS A 1 266 ? -7.176 -30 -15.141 1 95.38 266 HIS A O 1
ATOM 2092 N N . GLN A 1 267 ? -7.215 -32 -16.109 1 95.75 267 GLN A N 1
ATOM 2093 C CA . GLN A 1 267 ? -8.656 -32.125 -15.938 1 95.75 267 GLN A CA 1
ATOM 2094 C C . GLN A 1 267 ? -9.031 -32.062 -14.461 1 95.75 267 GLN A C 1
ATOM 2096 O O . GLN A 1 267 ? -10.023 -31.422 -14.102 1 95.75 267 GLN A O 1
ATOM 2101 N N . VAL A 1 268 ? -8.258 -32.75 -13.664 1 96.25 268 VAL A N 1
ATOM 2102 C CA . VAL A 1 268 ? -8.508 -32.719 -12.227 1 96.25 268 VAL A CA 1
ATOM 2103 C C . VAL A 1 268 ? -8.43 -31.297 -11.703 1 96.25 268 VAL A C 1
ATOM 2105 O O . VAL A 1 268 ? -9.266 -30.875 -10.898 1 96.25 268 VAL A O 1
ATOM 2108 N N . THR A 1 269 ? -7.422 -30.516 -12.141 1 96.19 269 THR A N 1
ATOM 2109 C CA . THR A 1 269 ? -7.27 -29.141 -11.688 1 96.19 269 THR A CA 1
ATOM 2110 C C . THR A 1 269 ? -8.461 -28.281 -12.117 1 96.19 269 THR A C 1
ATOM 2112 O O . THR A 1 269 ? -8.906 -27.406 -11.375 1 96.19 269 THR A O 1
ATOM 2115 N N . GLU A 1 270 ? -8.984 -28.531 -13.258 1 95.31 270 GLU A N 1
ATOM 2116 C CA . GLU A 1 270 ? -10.156 -27.797 -13.727 1 95.31 270 GLU A CA 1
ATOM 2117 C C . GLU A 1 270 ? -11.367 -28.062 -12.844 1 95.31 270 GLU A C 1
ATOM 2119 O O . GLU A 1 270 ? -12.148 -27.156 -12.547 1 95.31 270 GLU A O 1
ATOM 2124 N N . PHE A 1 271 ? -11.5 -29.312 -12.484 1 96.31 271 PHE A N 1
ATOM 2125 C CA . PHE A 1 271 ? -12.602 -29.672 -11.602 1 96.31 271 PHE A CA 1
ATOM 2126 C C . PHE A 1 271 ? -12.484 -28.953 -10.266 1 96.31 271 PHE A C 1
ATOM 2128 O O . PHE A 1 271 ? -13.469 -28.453 -9.734 1 96.31 271 PHE A O 1
ATOM 2135 N N . ILE A 1 272 ? -11.305 -28.938 -9.742 1 96.56 272 ILE A N 1
ATOM 2136 C CA . ILE A 1 272 ? -11.055 -28.266 -8.469 1 96.56 272 ILE A CA 1
ATOM 2137 C C . ILE A 1 272 ? -11.398 -26.781 -8.586 1 96.56 272 ILE A C 1
ATOM 2139 O O . ILE A 1 272 ? -12.055 -26.219 -7.715 1 96.56 272 ILE A O 1
ATOM 2143 N N . GLU A 1 273 ? -10.938 -26.141 -9.648 1 96.12 273 GLU A N 1
ATOM 2144 C CA . GLU A 1 273 ? -11.211 -24.734 -9.883 1 96.12 273 GLU A CA 1
ATOM 2145 C C . GLU A 1 273 ? -12.719 -24.453 -9.922 1 96.12 273 GLU A C 1
ATOM 2147 O O . GLU A 1 273 ? -13.195 -23.484 -9.328 1 96.12 273 GLU A O 1
ATOM 2152 N N . LYS A 1 274 ? -13.422 -25.281 -10.617 1 95.38 274 LYS A N 1
ATOM 2153 C CA . LYS A 1 274 ? -14.867 -25.125 -10.742 1 95.38 274 LYS A CA 1
ATOM 2154 C C . LYS A 1 274 ? -15.555 -25.266 -9.383 1 95.38 274 LYS A C 1
ATOM 2156 O O . LYS A 1 274 ? -16.484 -24.516 -9.086 1 95.38 274 LYS A O 1
ATOM 2161 N N . GLU A 1 275 ? -15.172 -26.141 -8.625 1 95.75 275 GLU A N 1
ATOM 2162 C CA . GLU A 1 275 ? -15.773 -26.359 -7.312 1 95.75 275 GLU A CA 1
ATOM 2163 C C . GLU A 1 275 ? -15.508 -25.172 -6.387 1 95.75 275 GLU A C 1
ATOM 2165 O O . GLU A 1 275 ? -16.406 -24.719 -5.664 1 95.75 275 GLU A O 1
ATOM 2170 N N . LEU A 1 276 ? -14.25 -24.719 -6.371 1 94.94 276 LEU A N 1
ATOM 2171 C CA . LEU A 1 276 ? -13.906 -23.578 -5.539 1 94.94 276 LEU A CA 1
ATOM 2172 C C . LEU A 1 276 ? -14.68 -22.328 -5.984 1 94.94 276 LEU A C 1
ATOM 2174 O O . LEU A 1 276 ? -15.078 -21.516 -5.152 1 94.94 276 LEU A O 1
ATOM 2178 N N . TYR A 1 277 ? -14.883 -22.203 -7.27 1 93.19 277 TYR A N 1
ATOM 2179 C CA . TYR A 1 277 ? -15.68 -21.109 -7.793 1 93.19 277 TYR A CA 1
ATOM 2180 C C . TYR A 1 277 ? -17.125 -21.203 -7.324 1 93.19 277 TYR A C 1
ATOM 2182 O O . TYR A 1 277 ? -17.703 -20.234 -6.832 1 93.19 277 TYR A O 1
ATOM 2190 N N . ASN A 1 278 ? -17.688 -22.375 -7.457 1 92.69 278 ASN A N 1
ATOM 2191 C CA . ASN A 1 278 ? -19.094 -22.594 -7.137 1 92.69 278 ASN A CA 1
ATOM 2192 C C . ASN A 1 278 ? -19.359 -22.422 -5.645 1 92.69 278 ASN A C 1
ATOM 2194 O O . ASN A 1 278 ? -20.375 -21.859 -5.254 1 92.69 278 ASN A O 1
ATOM 2198 N N . GLU A 1 279 ? -18.484 -22.844 -4.855 1 92.88 279 GLU A N 1
ATOM 2199 C CA . GLU A 1 279 ? -18.719 -22.875 -3.416 1 92.88 279 GLU A CA 1
ATOM 2200 C C . GLU A 1 279 ? -18.297 -21.562 -2.756 1 92.88 279 GLU A C 1
ATOM 2202 O O . GLU A 1 279 ? -18.906 -21.141 -1.774 1 92.88 279 GLU A O 1
ATOM 2207 N N . PHE A 1 280 ? -17.25 -20.953 -3.271 1 91.5 280 PHE A N 1
ATOM 2208 C CA . PHE A 1 280 ? -16.672 -19.828 -2.541 1 91.5 280 PHE A CA 1
ATOM 2209 C C . PHE A 1 280 ? -16.547 -18.609 -3.445 1 91.5 280 PHE A C 1
ATOM 2211 O O . PHE A 1 280 ? -16.047 -17.562 -3.018 1 91.5 280 PHE A O 1
ATOM 2218 N N . ALA A 1 281 ? -16.844 -18.672 -4.699 1 88.19 281 ALA A N 1
ATOM 2219 C CA . ALA A 1 281 ? -16.766 -17.594 -5.676 1 88.19 281 ALA A CA 1
ATOM 2220 C C . ALA A 1 281 ? -15.328 -17.172 -5.934 1 88.19 281 ALA A C 1
ATOM 2222 O O . ALA A 1 281 ? -15.039 -15.977 -6.094 1 88.19 281 ALA A O 1
ATOM 2223 N N . ILE A 1 282 ? -14.453 -18.188 -5.887 1 91.69 282 ILE A N 1
ATOM 2224 C CA . ILE A 1 282 ? -13.055 -17.922 -6.18 1 91.69 282 ILE A CA 1
ATOM 2225 C C . ILE A 1 282 ? -12.797 -18.094 -7.676 1 91.69 282 ILE A C 1
ATOM 2227 O O . ILE A 1 282 ? -12.969 -19.188 -8.227 1 91.69 282 ILE A O 1
ATOM 2231 N N . SER A 1 283 ? -12.383 -16.969 -8.266 1 86.75 283 SER A N 1
ATOM 2232 C CA . SER A 1 283 ? -12.281 -17.031 -9.719 1 86.75 283 SER A CA 1
ATOM 2233 C C . SER A 1 283 ? -10.828 -17.078 -10.172 1 86.75 283 SER A C 1
ATOM 2235 O O . SER A 1 283 ? -10.539 -17.406 -11.32 1 86.75 283 SER A O 1
ATOM 2237 N N . PHE A 1 284 ? -9.891 -16.781 -9.344 1 91.31 284 PHE A N 1
ATOM 2238 C CA . PHE A 1 284 ? -8.484 -16.75 -9.719 1 91.31 284 PHE A CA 1
ATOM 2239 C C . PHE A 1 284 ? -7.691 -17.797 -8.961 1 91.31 284 PHE A C 1
ATOM 2241 O O . PHE A 1 284 ? -7.395 -17.625 -7.773 1 91.31 284 PHE A O 1
ATOM 2248 N N . ILE A 1 285 ? -7.34 -18.891 -9.695 1 94.38 285 ILE A N 1
ATOM 2249 C CA . ILE A 1 285 ? -6.621 -19.984 -9.055 1 94.38 285 ILE A CA 1
ATOM 2250 C C . ILE A 1 285 ? -5.547 -20.516 -10 1 94.38 285 ILE A C 1
ATOM 2252 O O . ILE A 1 285 ? -5.816 -20.781 -11.18 1 94.38 285 ILE A O 1
ATOM 2256 N N . ASP A 1 286 ? -4.402 -20.578 -9.531 1 94.31 286 ASP A N 1
ATOM 2257 C CA . ASP A 1 286 ? -3.312 -21.266 -10.227 1 94.31 286 ASP A CA 1
ATOM 2258 C C . ASP A 1 286 ? -2.928 -22.562 -9.516 1 94.31 286 ASP A C 1
ATOM 2260 O O . ASP A 1 286 ? -2.5 -22.531 -8.359 1 94.31 286 ASP A O 1
ATOM 2264 N N . ILE A 1 287 ? -3.061 -23.688 -10.227 1 96.19 287 ILE A N 1
ATOM 2265 C CA . ILE A 1 287 ? -2.777 -24.969 -9.602 1 96.19 287 ILE A CA 1
ATOM 2266 C C . ILE A 1 287 ? -1.542 -25.594 -10.242 1 96.19 287 ILE A C 1
ATOM 2268 O O . ILE A 1 287 ? -1.56 -25.938 -11.43 1 96.19 287 ILE A O 1
ATOM 2272 N N . HIS A 1 288 ? -0.531 -25.672 -9.492 1 95.44 288 HIS A N 1
ATOM 2273 C CA . HIS A 1 288 ? 0.686 -26.391 -9.859 1 95.44 288 HIS A CA 1
ATOM 2274 C C . HIS A 1 288 ? 0.619 -27.844 -9.438 1 95.44 288 HIS A C 1
ATOM 2276 O O . HIS A 1 288 ? 0.186 -28.156 -8.328 1 95.44 288 HIS A O 1
ATOM 2282 N N . VAL A 1 289 ? 1.033 -28.781 -10.367 1 96.19 289 VAL A N 1
ATOM 2283 C CA . VAL A 1 289 ? 0.967 -30.219 -10.086 1 96.19 289 VAL A CA 1
ATOM 2284 C C . VAL A 1 289 ? 2.379 -30.781 -9.953 1 96.19 289 VAL A C 1
ATOM 2286 O O . VAL A 1 289 ? 3.221 -30.578 -10.828 1 96.19 289 VAL A O 1
ATOM 2289 N N . GLU A 1 290 ? 2.602 -31.422 -8.844 1 95.62 290 GLU A N 1
ATOM 2290 C CA . GLU A 1 290 ? 3.859 -32.125 -8.586 1 95.62 290 GLU A CA 1
ATOM 2291 C C . GLU A 1 290 ? 3.639 -33.625 -8.445 1 95.62 290 GLU A C 1
ATOM 2293 O O . GLU A 1 290 ? 2.539 -34.062 -8.109 1 95.62 290 GLU A O 1
ATOM 2298 N N . PRO A 1 291 ? 4.719 -34.375 -8.703 1 96.38 291 PRO A N 1
ATOM 2299 C CA . PRO A 1 291 ? 4.559 -35.844 -8.609 1 96.38 291 PRO A CA 1
ATOM 2300 C C . PRO A 1 291 ? 4.508 -36.312 -7.164 1 96.38 291 PRO A C 1
ATOM 2302 O O . PRO A 1 291 ? 5.168 -35.75 -6.289 1 96.38 291 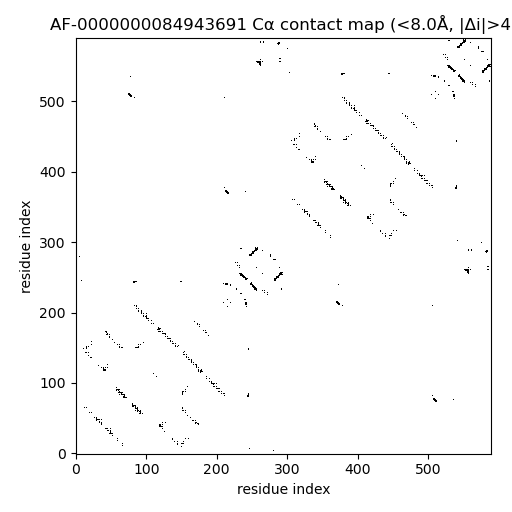PRO A O 1
ATOM 2305 N N . TYR A 1 292 ? 3.748 -37.281 -6.957 1 93.38 292 TYR A N 1
ATOM 2306 C CA . TYR A 1 292 ? 3.711 -38.031 -5.711 1 93.38 292 TYR A CA 1
ATOM 2307 C C . TYR A 1 292 ? 4.336 -39.406 -5.887 1 93.38 292 TYR A C 1
ATOM 2309 O O . TYR A 1 292 ? 3.996 -40.156 -6.82 1 93.38 292 TYR A O 1
ATOM 2317 N N . PRO A 1 293 ?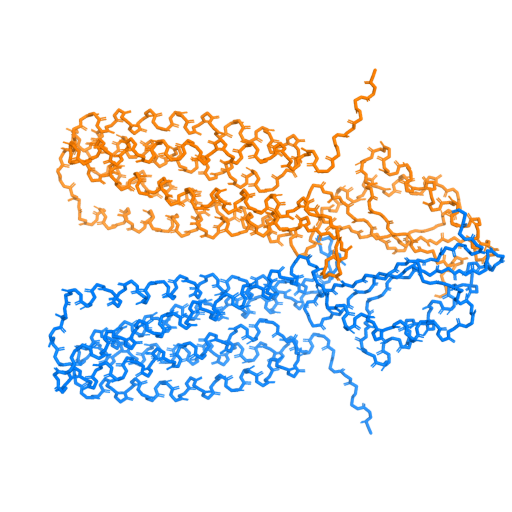 5.289 -40.062 -4.949 1 85.06 293 PRO A N 1
ATOM 2318 C CA . PRO A 1 293 ? 5.844 -39.438 -3.756 1 85.06 293 PRO A CA 1
ATOM 2319 C C . PRO A 1 293 ? 6.852 -38.312 -4.09 1 85.06 293 PRO A C 1
ATOM 2321 O O . PRO A 1 293 ? 7.414 -38.312 -5.188 1 85.06 293 PRO A O 1
ATOM 2324 N N . TYR A 1 294 ? 6.789 -37.344 -3.197 1 71.38 294 TYR A N 1
ATOM 2325 C CA . TYR A 1 294 ? 7.668 -36.188 -3.383 1 71.38 294 TYR A CA 1
ATOM 2326 C C . TYR A 1 294 ? 9.125 -36.625 -3.504 1 71.38 294 TYR A C 1
ATOM 2328 O O . TYR A 1 294 ? 9.555 -37.562 -2.83 1 71.38 294 TYR A O 1
ATOM 2336 N N . GLU A 1 295 ? 9.766 -36.438 -4.652 1 55.34 295 GLU A N 1
ATOM 2337 C CA . GLU A 1 295 ? 11.203 -36.688 -4.652 1 55.34 295 GLU A CA 1
ATOM 2338 C C . GLU A 1 295 ? 11.938 -35.719 -3.738 1 55.34 295 GLU A C 1
ATOM 2340 O O . GLU A 1 295 ? 11.5 -34.562 -3.572 1 55.34 295 GLU A O 1
ATOM 2345 N N . MET B 1 1 ? 35.844 -16.734 -8.383 1 29.72 1 MET B N 1
ATOM 2346 C CA . MET B 1 1 ? 34.938 -16.859 -7.242 1 29.72 1 MET B CA 1
ATOM 2347 C C . MET B 1 1 ? 33.562 -16.25 -7.547 1 29.72 1 MET B C 1
ATOM 2349 O O . MET B 1 1 ? 33.469 -15.039 -7.797 1 29.72 1 MET B O 1
ATOM 2353 N N . THR B 1 2 ? 32.656 -16.922 -8.234 1 40.22 2 THR B N 1
ATOM 2354 C CA . THR B 1 2 ? 31.375 -16.469 -8.758 1 40.22 2 THR B CA 1
ATOM 2355 C C . THR B 1 2 ? 30.562 -15.75 -7.676 1 40.22 2 THR B C 1
ATOM 2357 O O . THR B 1 2 ? 30.25 -16.328 -6.637 1 40.22 2 THR B O 1
ATOM 2360 N N . ILE B 1 3 ? 30.781 -14.594 -7.383 1 43.88 3 ILE B N 1
ATOM 2361 C CA . ILE B 1 3 ? 30.156 -13.812 -6.324 1 43.88 3 ILE B CA 1
ATOM 2362 C C . ILE B 1 3 ? 28.656 -14.117 -6.273 1 43.88 3 ILE B C 1
ATOM 2364 O O . ILE B 1 3 ? 27.938 -13.844 -7.23 1 43.88 3 ILE B O 1
ATOM 2368 N N . LEU B 1 4 ? 28.312 -15.102 -5.602 1 53.91 4 LEU B N 1
ATOM 2369 C CA . LEU B 1 4 ? 26.906 -15.484 -5.43 1 53.91 4 LEU B CA 1
ATOM 2370 C C . LEU B 1 4 ? 26.062 -14.266 -5.09 1 53.91 4 LEU B C 1
ATOM 2372 O O . LEU B 1 4 ? 26.5 -13.383 -4.348 1 53.91 4 LEU B O 1
ATOM 2376 N N . PRO B 1 5 ? 25.062 -13.961 -5.863 1 64.75 5 PRO B N 1
ATOM 2377 C CA . PRO B 1 5 ? 24.172 -12.836 -5.586 1 64.75 5 PRO B CA 1
ATOM 2378 C C . PRO B 1 5 ? 23.719 -12.781 -4.129 1 64.75 5 PRO B C 1
ATOM 2380 O O . PRO B 1 5 ? 23.641 -13.812 -3.461 1 64.75 5 PRO B O 1
ATOM 2383 N N . LEU B 1 6 ? 23.891 -11.742 -3.436 1 71.38 6 LEU B N 1
ATOM 2384 C CA . LEU B 1 6 ? 23.422 -11.523 -2.07 1 71.38 6 LEU B CA 1
ATOM 2385 C C . LEU B 1 6 ? 22.016 -12.062 -1.883 1 71.38 6 LEU B C 1
ATOM 2387 O O . LEU B 1 6 ? 21.156 -11.883 -2.754 1 71.38 6 LEU B O 1
ATOM 2391 N N . SER B 1 7 ? 21.828 -12.82 -0.804 1 80.31 7 SER B N 1
ATOM 2392 C CA . SER B 1 7 ? 20.484 -13.289 -0.49 1 80.31 7 SER B CA 1
ATOM 2393 C C . SER B 1 7 ? 19.531 -12.125 -0.271 1 80.31 7 SER B C 1
ATOM 2395 O O . SER B 1 7 ? 19.953 -11 -0.028 1 80.31 7 SER B O 1
ATOM 2397 N N . ALA B 1 8 ? 18.375 -12.328 -0.355 1 81.12 8 ALA B N 1
ATOM 2398 C CA . ALA B 1 8 ? 17.359 -11.305 -0.166 1 81.12 8 ALA B CA 1
ATOM 2399 C C . ALA B 1 8 ? 17.422 -10.703 1.233 1 81.12 8 ALA B C 1
ATOM 2401 O O . ALA B 1 8 ? 17.328 -9.484 1.398 1 81.12 8 ALA B O 1
ATOM 2402 N N . THR B 1 9 ? 17.641 -11.531 2.201 1 83.06 9 THR B N 1
ATOM 2403 C CA . THR B 1 9 ? 17.719 -11.07 3.584 1 83.06 9 THR B CA 1
ATOM 2404 C C . THR B 1 9 ? 18.953 -10.211 3.807 1 83.06 9 THR B C 1
ATOM 2406 O O . THR B 1 9 ? 18.906 -9.227 4.539 1 83.06 9 THR B O 1
ATOM 2409 N N . ASP B 1 10 ? 20.031 -10.555 3.184 1 86.94 10 ASP B N 1
ATOM 2410 C CA . ASP B 1 10 ? 21.266 -9.773 3.299 1 86.94 10 ASP B CA 1
ATOM 2411 C C . ASP B 1 10 ? 21.094 -8.391 2.672 1 86.94 10 ASP B C 1
ATOM 2413 O O . ASP B 1 10 ? 21.641 -7.41 3.18 1 86.94 10 ASP B O 1
ATOM 2417 N N . ARG B 1 11 ? 20.453 -8.344 1.624 1 85.81 11 ARG B N 1
ATOM 2418 C CA . ARG B 1 11 ? 20.172 -7.062 0.985 1 85.81 11 ARG B CA 1
ATOM 2419 C C . ARG B 1 11 ? 19.391 -6.145 1.916 1 85.81 11 ARG B C 1
ATOM 2421 O O . ARG B 1 11 ? 19.688 -4.953 2.025 1 85.81 11 ARG B O 1
ATOM 2428 N N . LEU B 1 12 ? 18.453 -6.73 2.586 1 89.25 12 LEU B N 1
ATOM 2429 C CA . LEU B 1 12 ? 17.625 -5.957 3.512 1 89.25 12 LEU B CA 1
ATOM 2430 C C . LEU B 1 12 ? 18.453 -5.477 4.699 1 89.25 12 LEU B C 1
ATOM 2432 O O . LEU B 1 12 ? 18.266 -4.359 5.184 1 89.25 12 LEU B O 1
ATOM 2436 N N . LYS B 1 13 ? 19.359 -6.258 5.145 1 90.38 13 LYS B N 1
ATOM 2437 C CA . LYS B 1 13 ? 20.234 -5.867 6.25 1 90.38 13 LYS B CA 1
ATOM 2438 C C . LYS B 1 13 ? 21.125 -4.691 5.859 1 90.38 13 LYS B C 1
ATOM 2440 O O . LYS B 1 13 ? 21.375 -3.801 6.672 1 90.38 13 LYS B O 1
ATOM 2445 N N . GLN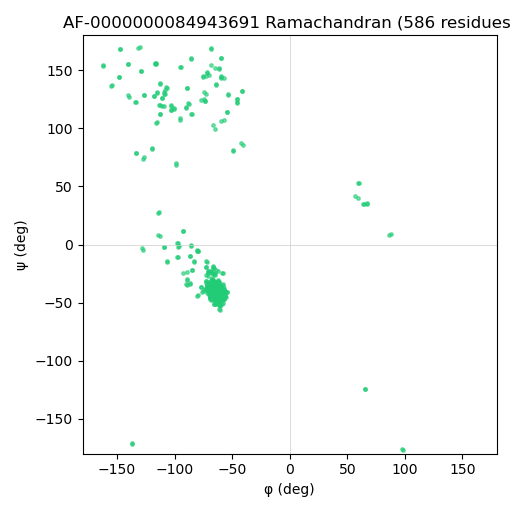 B 1 14 ? 21.578 -4.707 4.695 1 90.25 14 GLN B N 1
ATOM 2446 C CA . GLN B 1 14 ? 22.359 -3.578 4.203 1 90.25 14 GLN B CA 1
ATOM 2447 C C . GLN B 1 14 ? 21.5 -2.314 4.125 1 90.25 14 GLN B C 1
ATOM 2449 O O . GLN B 1 14 ? 21.969 -1.221 4.441 1 90.25 14 GLN B O 1
ATOM 2454 N N . ALA B 1 15 ? 20.312 -2.518 3.678 1 90.44 15 ALA B N 1
ATOM 2455 C CA . ALA B 1 15 ? 19.406 -1.377 3.604 1 90.44 15 ALA B CA 1
ATOM 2456 C C . ALA B 1 15 ? 19.156 -0.781 4.988 1 90.44 15 ALA B C 1
ATOM 2458 O O . ALA B 1 15 ? 19.031 0.437 5.133 1 90.44 15 ALA B O 1
ATOM 2459 N N . GLU B 1 16 ? 19.172 -1.624 5.988 1 93.44 16 GLU B N 1
ATOM 2460 C CA . GLU B 1 16 ? 18.984 -1.17 7.363 1 93.44 16 GLU B CA 1
ATOM 2461 C C . GLU B 1 16 ? 20.109 -0.228 7.785 1 93.44 16 GLU B C 1
ATOM 2463 O O . GLU B 1 16 ? 19.875 0.751 8.492 1 93.44 16 GLU B O 1
ATOM 2468 N N . ARG B 1 17 ? 21.234 -0.515 7.375 1 91.94 17 ARG B N 1
ATOM 2469 C CA . ARG B 1 17 ? 22.375 0.316 7.715 1 91.94 17 ARG B CA 1
ATOM 2470 C C . ARG B 1 17 ? 22.234 1.714 7.125 1 91.94 17 ARG B C 1
ATOM 2472 O O . ARG B 1 17 ? 22.609 2.703 7.762 1 91.94 17 ARG B O 1
ATOM 2479 N N . GLY B 1 18 ? 21.781 1.731 5.902 1 91.38 18 GLY B N 1
ATOM 2480 C CA . GLY B 1 18 ? 21.531 3.023 5.285 1 91.38 18 GLY B CA 1
ATOM 2481 C C . GLY B 1 18 ? 20.484 3.84 6.012 1 91.38 18 GLY B C 1
ATOM 2482 O O . GLY B 1 18 ? 20.641 5.047 6.199 1 91.38 18 GLY B O 1
ATOM 2483 N N . ALA B 1 19 ? 19.453 3.164 6.395 1 92.06 19 ALA B N 1
ATOM 2484 C CA . ALA B 1 19 ? 18.391 3.836 7.141 1 92.06 19 ALA B CA 1
ATOM 2485 C C . ALA B 1 19 ? 18.906 4.328 8.492 1 92.06 19 ALA B C 1
ATOM 2487 O O . ALA B 1 19 ? 18.578 5.445 8.914 1 92.06 19 ALA B O 1
ATOM 2488 N N . LEU B 1 20 ? 19.719 3.531 9.156 1 93.5 20 LEU B N 1
ATOM 2489 C CA . LEU B 1 20 ? 20.281 3.893 10.453 1 93.5 20 LEU B CA 1
ATOM 2490 C C . LEU B 1 20 ? 21.203 5.098 10.328 1 93.5 20 LEU B C 1
ATOM 2492 O O . LEU B 1 20 ? 21.25 5.953 11.219 1 93.5 20 LEU B O 1
ATOM 2496 N N . LEU B 1 21 ? 21.922 5.086 9.273 1 93.38 21 LEU B N 1
ATOM 2497 C CA . LEU B 1 21 ? 22.766 6.242 9.008 1 93.38 21 LEU B CA 1
ATOM 2498 C C . LEU B 1 21 ? 21.938 7.516 8.914 1 93.38 21 LEU B C 1
ATOM 2500 O O . LEU B 1 21 ? 22.312 8.547 9.484 1 93.38 21 LEU B O 1
ATOM 2504 N N . SER B 1 22 ? 20.875 7.418 8.188 1 92.56 22 SER B N 1
ATOM 2505 C CA . SER B 1 22 ? 20 8.57 8.055 1 92.56 22 SER B CA 1
ATOM 2506 C C . SER B 1 22 ? 19.422 8.992 9.398 1 92.56 22 SER B C 1
ATOM 2508 O O . SER B 1 22 ? 19.391 10.18 9.734 1 92.56 22 SER B O 1
ATOM 2510 N N . ILE B 1 23 ? 18.969 8.039 10.141 1 92.75 23 ILE B N 1
ATOM 2511 C CA . ILE B 1 23 ? 18.375 8.312 11.445 1 92.75 23 ILE B CA 1
ATOM 2512 C C . ILE B 1 23 ? 19.406 9.023 12.328 1 92.75 23 ILE B C 1
ATOM 2514 O O . ILE B 1 23 ? 19.109 10.086 12.898 1 92.75 23 ILE B O 1
ATOM 2518 N N . GLY B 1 24 ? 20.547 8.492 12.43 1 94 24 GLY B N 1
ATOM 2519 C CA . GLY B 1 24 ? 21.594 9.102 13.227 1 94 24 GLY B CA 1
ATOM 2520 C C . GLY B 1 24 ? 21.938 10.516 12.781 1 94 24 GLY B C 1
ATOM 2521 O O . GLY B 1 24 ? 22.109 11.406 13.617 1 94 24 GLY B O 1
ATOM 2522 N N . THR B 1 25 ? 22.016 10.664 11.547 1 93.81 25 THR B N 1
ATOM 2523 C CA . THR B 1 25 ? 22.344 11.969 10.992 1 93.81 25 THR B CA 1
ATOM 2524 C C . THR B 1 25 ? 21.234 12.977 11.297 1 93.81 25 THR B C 1
ATOM 2526 O O . THR B 1 25 ? 21.516 14.117 11.68 1 93.81 25 THR B O 1
ATOM 2529 N N . TYR B 1 26 ? 20 12.539 11.109 1 91.31 26 TYR B N 1
ATOM 2530 C CA . TYR B 1 26 ? 18.875 13.43 11.383 1 91.31 26 TYR B CA 1
ATOM 2531 C C . TYR B 1 26 ? 18.844 13.828 12.859 1 91.31 26 TYR B C 1
ATOM 2533 O O . TYR B 1 26 ? 18.547 14.977 13.195 1 91.31 26 TYR B O 1
ATOM 2541 N N . ILE B 1 27 ? 19.062 12.914 13.672 1 92 27 ILE B N 1
ATOM 2542 C CA . ILE B 1 27 ? 19.078 13.211 15.102 1 92 27 ILE B CA 1
ATOM 2543 C C . ILE B 1 27 ? 20.172 14.234 15.406 1 92 27 ILE B C 1
ATOM 2545 O O . ILE B 1 27 ? 19.922 15.227 16.094 1 92 27 ILE B O 1
ATOM 2549 N N . PHE B 1 28 ? 21.297 14.031 14.867 1 93.62 28 PHE B N 1
ATOM 2550 C CA . PHE B 1 28 ? 22.438 14.914 15.086 1 93.62 28 PHE B CA 1
ATOM 2551 C C . PHE B 1 28 ? 22.172 16.312 14.531 1 93.62 28 PHE B C 1
ATOM 2553 O O . PHE B 1 28 ? 22.344 17.312 15.227 1 93.62 28 PHE B O 1
ATOM 2560 N N . LEU B 1 29 ? 21.766 16.344 13.336 1 92.69 29 LEU B N 1
ATOM 2561 C CA . LEU B 1 29 ? 21.531 17.625 12.688 1 92.69 29 LEU B CA 1
ATOM 2562 C C . LEU B 1 29 ? 20.375 18.359 13.344 1 92.69 29 LEU B C 1
ATOM 2564 O O . LEU B 1 29 ? 20.422 19.594 13.492 1 92.69 29 LEU B O 1
ATOM 2568 N N . SER B 1 30 ? 19.312 17.594 13.633 1 91.25 30 SER B N 1
ATOM 2569 C CA . SER B 1 30 ? 18.188 18.219 14.312 1 91.25 30 SER B CA 1
ATOM 2570 C C . SER B 1 30 ? 18.625 18.859 15.625 1 91.25 30 SER B C 1
ATOM 2572 O O . SER B 1 30 ? 18.297 20.016 15.898 1 91.25 30 SER B O 1
ATOM 2574 N N . ALA B 1 31 ? 19.344 18.188 16.391 1 92.31 31 ALA B N 1
ATOM 2575 C CA . ALA B 1 31 ? 19.844 18.719 17.672 1 92.31 31 ALA B CA 1
ATOM 2576 C C . ALA B 1 31 ? 20.719 19.953 17.453 1 92.31 31 ALA B C 1
ATOM 2578 O O . ALA B 1 31 ? 20.547 20.953 18.156 1 92.31 31 ALA B O 1
ATOM 2579 N N . ALA B 1 32 ? 21.578 19.891 16.562 1 91.56 32 ALA B N 1
ATOM 2580 C CA . ALA B 1 32 ? 22.469 21 16.266 1 91.56 32 ALA B CA 1
ATOM 2581 C C . ALA B 1 32 ? 21.688 22.234 15.805 1 91.56 32 ALA B C 1
ATOM 2583 O O . ALA B 1 32 ? 21.938 23.344 16.281 1 91.56 32 ALA B O 1
ATOM 2584 N N . LYS B 1 33 ? 20.766 22.062 14.961 1 89.31 33 LYS B N 1
ATOM 2585 C CA . LYS B 1 33 ? 20 23.172 14.398 1 89.31 33 LYS B CA 1
ATOM 2586 C C . LYS B 1 33 ? 19.078 23.781 15.445 1 89.31 33 LYS B C 1
ATOM 2588 O O . LYS B 1 33 ? 18.922 25.016 15.5 1 89.31 33 LYS B O 1
ATOM 2593 N N . LEU B 1 34 ? 18.469 22.906 16.203 1 87.31 34 LEU B N 1
ATOM 2594 C CA . LEU B 1 34 ? 17.594 23.406 17.25 1 87.31 34 LEU B CA 1
ATOM 2595 C C . LEU B 1 34 ? 18.391 24.203 18.281 1 87.31 34 LEU B C 1
ATOM 2597 O O . LEU B 1 34 ? 17.969 25.281 18.703 1 87.31 34 LEU B O 1
ATOM 2601 N N . PHE B 1 35 ? 19.547 23.719 18.641 1 90.44 35 PHE B N 1
ATOM 2602 C CA . PHE B 1 35 ? 20.406 24.375 19.625 1 90.44 35 PHE B CA 1
ATOM 2603 C C . PHE B 1 35 ? 20.906 25.703 19.094 1 90.44 35 PHE B C 1
ATOM 2605 O O . PHE B 1 35 ? 20.766 26.734 19.75 1 90.44 35 PHE B O 1
ATOM 2612 N N . VAL B 1 36 ? 21.438 25.75 17.969 1 86.56 36 VAL B N 1
ATOM 2613 C CA . VAL B 1 36 ? 22.016 26.953 17.375 1 86.56 36 VAL B CA 1
ATOM 2614 C C . VAL B 1 36 ? 20.891 27.938 17.016 1 86.56 36 VAL B C 1
ATOM 2616 O O . VAL B 1 36 ? 21.047 29.141 17.172 1 86.56 36 VAL B O 1
ATOM 2619 N N . GLY B 1 37 ? 19.859 27.406 16.5 1 81.06 37 GLY B N 1
ATOM 2620 C CA . GLY B 1 37 ? 18.719 28.25 16.172 1 81.06 37 GLY B CA 1
ATOM 2621 C C . GLY B 1 37 ? 18.172 29 17.359 1 81.06 37 GLY B C 1
ATOM 2622 O O . GLY B 1 37 ? 17.844 30.172 17.266 1 81.06 37 GLY B O 1
ATOM 2623 N N . LYS B 1 38 ? 18.047 28.312 18.5 1 81.44 38 LYS B N 1
ATOM 2624 C CA . LYS B 1 38 ? 17.562 28.938 19.734 1 81.44 38 LYS B CA 1
ATOM 2625 C C . LYS B 1 38 ? 18.578 29.922 20.281 1 81.44 38 LYS B C 1
ATOM 2627 O O . LYS B 1 38 ? 18.219 31.031 20.688 1 81.44 38 LYS B O 1
ATOM 2632 N N . LEU B 1 39 ? 19.828 29.609 20.281 1 84.06 39 LEU B N 1
ATOM 2633 C CA . LEU B 1 39 ? 20.891 30.422 20.859 1 84.06 39 LEU B CA 1
ATOM 2634 C C . LEU B 1 39 ? 21.078 31.703 20.062 1 84.06 39 LEU B C 1
ATOM 2636 O O . LEU B 1 39 ? 21.375 32.75 20.625 1 84.06 39 LEU B O 1
ATOM 2640 N N . PHE B 1 40 ? 20.812 31.641 18.766 1 79.5 40 PHE B N 1
ATOM 2641 C CA . PHE B 1 40 ? 21.094 32.781 17.906 1 79.5 40 PHE B CA 1
ATOM 2642 C C . PHE B 1 40 ? 19.812 33.375 17.344 1 79.5 40 PHE B C 1
ATOM 2644 O O . PHE B 1 40 ? 19.828 34.125 16.375 1 79.5 40 PHE B O 1
ATOM 2651 N N . ASN B 1 41 ? 18.688 32.875 17.859 1 73.81 41 ASN B N 1
ATOM 2652 C CA . ASN B 1 41 ? 17.359 33.375 17.562 1 73.81 41 ASN B CA 1
ATOM 2653 C C . ASN B 1 41 ? 17.062 33.344 16.062 1 73.81 41 ASN B C 1
ATOM 2655 O O . ASN B 1 41 ? 16.641 34.344 15.477 1 73.81 41 ASN B O 1
ATOM 2659 N N . SER B 1 42 ? 17.438 32.344 15.453 1 74 42 SER B N 1
ATOM 2660 C CA . SER B 1 42 ? 17.094 32.125 14.047 1 74 42 SER B CA 1
ATOM 2661 C C . SER B 1 42 ? 15.852 31.234 13.922 1 74 42 SER B C 1
ATOM 2663 O O . SER B 1 42 ? 15.922 30.016 14.102 1 74 42 SER B O 1
ATOM 2665 N N . GLU B 1 43 ? 14.82 31.766 13.539 1 71.25 43 GLU B N 1
ATOM 2666 C CA . GLU B 1 43 ? 13.57 31.031 13.391 1 71.25 43 GLU B CA 1
ATOM 2667 C C . GLU B 1 43 ? 13.633 30.047 12.227 1 71.25 43 GLU B C 1
ATOM 2669 O O . GLU B 1 43 ? 13.07 28.953 12.297 1 71.25 43 GLU B O 1
ATOM 2674 N N . ALA B 1 44 ? 14.242 30.469 11.211 1 71.88 44 ALA B N 1
ATOM 2675 C CA . ALA B 1 44 ? 14.367 29.609 10.031 1 71.88 44 ALA B CA 1
ATOM 2676 C C . ALA B 1 44 ? 15.148 28.344 10.344 1 71.88 44 ALA B C 1
ATOM 2678 O O . ALA B 1 44 ? 14.75 27.25 9.953 1 71.88 44 ALA B O 1
ATOM 2679 N N . LEU B 1 45 ? 16.25 28.547 11.047 1 77 45 LEU B N 1
ATOM 2680 C CA . LEU B 1 45 ? 17.078 27.391 11.414 1 77 45 LEU B CA 1
ATOM 2681 C C . LEU B 1 45 ? 16.359 26.516 12.422 1 77 45 LEU B C 1
ATOM 2683 O O . LEU B 1 45 ? 16.469 25.281 12.367 1 77 45 LEU B O 1
ATOM 2687 N N . PHE B 1 46 ? 15.727 27.109 13.312 1 78.81 46 PHE B N 1
ATOM 2688 C CA . PHE B 1 46 ? 14.953 26.375 14.305 1 78.81 46 PHE B CA 1
ATOM 2689 C C . PHE B 1 46 ? 13.859 25.547 13.633 1 78.81 46 PHE B C 1
ATOM 2691 O O . PHE B 1 46 ? 13.688 24.359 13.945 1 78.81 46 PHE B O 1
ATOM 2698 N N . ALA B 1 47 ? 13.188 26.156 12.68 1 74.25 47 ALA B N 1
ATOM 2699 C CA . ALA B 1 47 ? 12.164 25.453 11.914 1 74.25 47 ALA B CA 1
ATOM 2700 C C . ALA B 1 47 ? 12.773 24.281 11.148 1 74.25 47 ALA B C 1
ATOM 2702 O O . ALA B 1 47 ? 12.18 23.188 11.094 1 74.25 47 ALA B O 1
ATOM 2703 N N . ASP B 1 48 ? 13.82 24.453 10.555 1 81.56 48 ASP B N 1
ATOM 2704 C CA . ASP B 1 48 ? 14.516 23.391 9.82 1 81.56 48 ASP B CA 1
ATOM 2705 C C . ASP B 1 48 ? 14.945 22.266 10.742 1 81.56 48 ASP B C 1
ATOM 2707 O O . ASP B 1 48 ? 14.969 21.094 10.344 1 81.56 48 ASP B O 1
ATOM 2711 N N . GLY B 1 49 ? 15.375 22.594 11.922 1 82.44 49 GLY B N 1
ATOM 2712 C CA . GLY B 1 49 ? 15.68 21.578 12.922 1 82.44 49 GLY B CA 1
ATOM 2713 C C . GLY B 1 49 ? 14.508 20.672 13.242 1 82.44 49 GLY B C 1
ATOM 2714 O O . GLY B 1 49 ? 14.664 19.453 13.32 1 82.44 49 GLY B O 1
ATOM 2715 N N . TRP B 1 50 ? 13.398 21.312 13.375 1 77.31 50 TRP B N 1
ATOM 2716 C CA . TRP B 1 50 ? 12.188 20.547 13.609 1 77.31 50 TRP B CA 1
ATOM 2717 C C . TRP B 1 50 ? 11.867 19.656 12.414 1 77.31 50 TRP B C 1
ATOM 2719 O O . TRP B 1 50 ? 11.406 18.516 12.578 1 77.31 50 TRP B O 1
ATOM 2729 N N . ASN B 1 51 ? 12.094 20.172 11.266 1 80.19 51 ASN B N 1
ATOM 2730 C CA . ASN B 1 51 ? 11.914 19.375 10.055 1 80.19 51 ASN B CA 1
ATOM 2731 C C . ASN B 1 51 ? 12.781 18.109 10.078 1 80.19 51 ASN B C 1
ATOM 2733 O O . ASN B 1 51 ? 12.289 17.016 9.82 1 80.19 51 ASN B O 1
ATOM 2737 N N . ASN B 1 52 ? 13.977 18.312 10.43 1 87.62 52 ASN B N 1
ATOM 2738 C CA . ASN B 1 52 ? 14.875 17.156 10.523 1 87.62 52 ASN B CA 1
ATOM 2739 C C . ASN B 1 52 ? 14.43 16.188 11.609 1 87.62 52 ASN B C 1
ATOM 2741 O O . ASN B 1 52 ? 14.617 14.977 11.477 1 87.62 52 ASN B O 1
ATOM 2745 N N . PHE B 1 53 ? 13.867 16.719 12.602 1 84.5 53 PHE B N 1
ATOM 2746 C CA . PHE B 1 53 ? 13.344 15.844 13.648 1 84.5 53 PHE B CA 1
ATOM 2747 C C . PHE B 1 53 ? 12.195 14.992 13.133 1 84.5 53 PHE B C 1
ATOM 2749 O O . PHE B 1 53 ? 12.125 13.797 13.406 1 84.5 53 PHE B O 1
ATOM 2756 N N . THR B 1 54 ? 11.352 15.602 12.344 1 81.25 54 THR B N 1
ATOM 2757 C CA . THR B 1 54 ? 10.227 14.875 11.766 1 81.25 54 THR B CA 1
ATOM 2758 C C . THR B 1 54 ? 10.711 13.828 10.773 1 81.25 54 THR B C 1
ATOM 2760 O O . THR B 1 54 ? 10.109 12.758 10.641 1 81.25 54 THR B O 1
ATOM 2763 N N . ASP B 1 55 ? 11.789 14.141 10.164 1 89 55 ASP B N 1
ATOM 2764 C CA . ASP B 1 55 ? 12.352 13.188 9.203 1 89 55 ASP B CA 1
ATOM 2765 C C . ASP B 1 55 ? 12.867 11.938 9.906 1 89 55 ASP B C 1
ATOM 2767 O O . ASP B 1 55 ? 12.992 10.875 9.289 1 89 55 ASP B O 1
ATOM 2771 N N . VAL B 1 56 ? 13.203 12.141 11.203 1 88.62 56 VAL B N 1
ATOM 2772 C CA . VAL B 1 56 ? 13.578 10.969 11.992 1 88.62 56 VAL B CA 1
ATOM 2773 C C . VAL B 1 56 ? 12.438 9.953 11.984 1 88.62 56 VAL B C 1
ATOM 2775 O O . VAL B 1 56 ? 12.672 8.75 11.875 1 88.62 56 VAL B O 1
ATOM 2778 N N . ILE B 1 57 ? 11.266 10.461 11.961 1 87.31 57 ILE B N 1
ATOM 2779 C CA . ILE B 1 57 ? 10.094 9.594 11.992 1 87.31 57 ILE B CA 1
ATOM 2780 C C . ILE B 1 57 ? 10.008 8.805 10.688 1 87.31 57 ILE B C 1
ATOM 2782 O O . ILE B 1 57 ? 9.828 7.582 10.711 1 87.31 57 ILE B O 1
ATOM 2786 N N . SER B 1 58 ? 10.156 9.539 9.594 1 89.25 58 SER B N 1
ATOM 2787 C CA . SER B 1 58 ? 10.086 8.867 8.305 1 89.25 58 SER B CA 1
ATOM 2788 C C . SER B 1 58 ? 11.18 7.82 8.164 1 89.25 58 SER B C 1
ATOM 2790 O O . SER B 1 58 ? 10.945 6.738 7.625 1 89.25 58 SER B O 1
ATOM 2792 N N . SER B 1 59 ? 12.359 8.125 8.695 1 91.81 59 SER B N 1
ATOM 2793 C CA . SER B 1 59 ? 13.477 7.191 8.602 1 91.81 59 SER B CA 1
ATOM 2794 C C . SER B 1 59 ? 13.266 5.984 9.516 1 91.81 59 SER B C 1
ATOM 2796 O O . SER B 1 59 ? 13.648 4.867 9.172 1 91.81 59 SER B O 1
ATOM 2798 N N . ILE B 1 60 ? 12.695 6.191 10.617 1 93.12 60 ILE B N 1
ATOM 2799 C CA . ILE B 1 60 ? 12.359 5.094 11.516 1 93.12 60 ILE B CA 1
ATOM 2800 C C . ILE B 1 60 ? 11.336 4.18 10.852 1 93.12 60 ILE B C 1
ATOM 2802 O O . ILE B 1 60 ? 11.422 2.955 10.961 1 93.12 60 ILE B O 1
ATOM 2806 N N . LEU B 1 61 ? 10.414 4.84 10.211 1 92.44 61 LEU B N 1
ATOM 2807 C CA . LEU B 1 61 ? 9.398 4.062 9.5 1 92.44 61 LEU B CA 1
ATOM 2808 C C . LEU B 1 61 ? 10.039 3.131 8.484 1 92.44 61 LEU B C 1
ATOM 2810 O O . LEU B 1 61 ? 9.672 1.955 8.391 1 92.44 61 LEU B O 1
ATOM 2814 N N . VAL B 1 62 ? 10.961 3.66 7.73 1 93.19 62 VAL B N 1
ATOM 2815 C CA . VAL B 1 62 ? 11.633 2.848 6.723 1 93.19 62 VAL B CA 1
ATOM 2816 C C . VAL B 1 62 ? 12.445 1.751 7.406 1 93.19 62 VAL B C 1
ATOM 2818 O O . VAL B 1 62 ? 12.438 0.598 6.965 1 93.19 62 VAL B O 1
ATOM 2821 N N . PHE B 1 63 ? 13.117 2.092 8.531 1 94.56 63 PHE B N 1
ATOM 2822 C CA . PHE B 1 63 ? 13.914 1.123 9.281 1 94.56 63 PHE B CA 1
ATOM 2823 C C . PHE B 1 63 ? 13.039 -0.017 9.789 1 94.56 63 PHE B C 1
ATOM 2825 O O . PHE B 1 63 ? 13.375 -1.189 9.617 1 94.56 63 PHE B O 1
ATOM 2832 N N . VAL B 1 64 ? 11.984 0.312 10.359 1 94 64 VAL B N 1
ATOM 2833 C CA . VAL B 1 64 ? 11.062 -0.687 10.883 1 94 64 VAL B CA 1
ATOM 2834 C C . VAL B 1 64 ? 10.508 -1.529 9.742 1 94 64 VAL B C 1
ATOM 2836 O O . VAL B 1 64 ? 10.391 -2.752 9.859 1 94 64 VAL B O 1
ATOM 2839 N N . GLY B 1 65 ? 10.125 -0.852 8.664 1 94.06 65 GLY B N 1
ATOM 2840 C CA . GLY B 1 65 ? 9.648 -1.576 7.492 1 94.06 65 GLY B CA 1
ATOM 2841 C C . GLY B 1 65 ? 10.648 -2.59 6.973 1 94.06 65 GLY B C 1
ATOM 2842 O O . GLY B 1 65 ? 10.281 -3.715 6.629 1 94.06 65 GLY B O 1
ATOM 2843 N N . LEU B 1 66 ? 11.898 -2.225 6.945 1 92.5 66 LEU B N 1
ATOM 2844 C CA . LEU B 1 66 ? 12.969 -3.104 6.484 1 92.5 66 LEU B CA 1
ATOM 2845 C C . LEU B 1 66 ? 13.156 -4.277 7.441 1 92.5 66 LEU B C 1
ATOM 2847 O O . LEU B 1 66 ? 13.344 -5.418 7 1 92.5 66 LEU B O 1
ATOM 2851 N N . ARG B 1 67 ? 13.047 -4.012 8.664 1 93.81 67 ARG B N 1
ATOM 2852 C CA . ARG B 1 67 ? 13.195 -5.062 9.664 1 93.81 67 ARG B CA 1
ATOM 2853 C C . ARG B 1 67 ? 12.039 -6.055 9.594 1 93.81 67 ARG B C 1
ATOM 2855 O O . ARG B 1 67 ? 12.25 -7.27 9.648 1 93.81 67 ARG B O 1
ATOM 2862 N N . LEU B 1 68 ? 10.883 -5.512 9.492 1 93.12 68 LEU B N 1
ATOM 2863 C CA . LEU B 1 68 ? 9.703 -6.367 9.398 1 93.12 68 LEU B CA 1
ATOM 2864 C C . LEU B 1 68 ? 9.758 -7.227 8.141 1 93.12 68 LEU B C 1
ATOM 2866 O O . LEU B 1 68 ? 9.281 -8.367 8.133 1 93.12 68 LEU B O 1
ATOM 2870 N N . SER B 1 69 ? 10.336 -6.672 7.105 1 93.5 69 SER B N 1
ATOM 2871 C CA . SER B 1 69 ? 10.43 -7.359 5.824 1 93.5 69 SER B CA 1
ATOM 2872 C C . SER B 1 69 ? 11.336 -8.586 5.922 1 93.5 69 SER B C 1
ATOM 2874 O O . SER B 1 69 ? 11.281 -9.477 5.07 1 93.5 69 SER B O 1
ATOM 2876 N N . GLN B 1 70 ? 12.164 -8.656 6.902 1 92.5 70 GLN B N 1
ATOM 2877 C CA . GLN B 1 70 ? 13.133 -9.734 7.047 1 92.5 70 GLN B CA 1
ATOM 2878 C C . GLN B 1 70 ? 12.5 -10.961 7.699 1 92.5 70 GLN B C 1
ATOM 2880 O O . GLN B 1 70 ? 13.078 -12.047 7.688 1 92.5 70 GLN B O 1
ATOM 2885 N N . LYS B 1 71 ? 11.328 -10.758 8.273 1 91.81 71 LYS B N 1
ATOM 2886 C CA . LYS B 1 71 ? 10.641 -11.891 8.898 1 91.81 71 LYS B CA 1
ATOM 2887 C C . LYS B 1 71 ? 10.273 -12.945 7.871 1 91.81 71 LYS B C 1
ATOM 2889 O O . LYS B 1 71 ? 9.844 -12.625 6.762 1 91.81 71 LYS B O 1
ATOM 2894 N N . PRO B 1 72 ? 10.477 -14.18 8.219 1 89.38 72 PRO B N 1
ATOM 2895 C CA . PRO B 1 7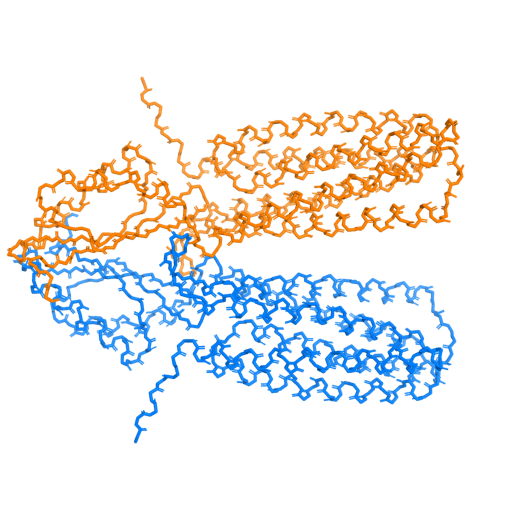2 ? 10.078 -15.25 7.301 1 89.38 72 PRO B CA 1
ATOM 2896 C C . PRO B 1 72 ? 8.562 -15.367 7.156 1 89.38 72 PRO B C 1
ATOM 2898 O O . PRO B 1 72 ? 7.816 -14.742 7.914 1 89.38 72 PRO B O 1
ATOM 2901 N N . SER B 1 73 ? 8.172 -16.125 6.219 1 90.25 73 SER B N 1
ATOM 2902 C CA . SER B 1 73 ? 6.746 -16.359 5.996 1 90.25 73 SER B CA 1
ATOM 2903 C C . SER B 1 73 ? 6.09 -16.984 7.223 1 90.25 73 SER B C 1
ATOM 2905 O O . SER B 1 73 ? 6.727 -17.75 7.953 1 90.25 73 SER B O 1
ATOM 2907 N N . ASP B 1 74 ? 4.891 -16.641 7.512 1 90.62 74 ASP B N 1
ATOM 2908 C CA . ASP B 1 74 ? 4.102 -17.203 8.594 1 90.62 74 ASP B CA 1
ATOM 2909 C C . ASP B 1 74 ? 2.664 -17.469 8.148 1 90.62 74 ASP B C 1
ATOM 2911 O O . ASP B 1 74 ? 2.355 -17.406 6.961 1 90.62 74 ASP B O 1
ATOM 2915 N N . GLU B 1 75 ? 1.787 -17.812 9.016 1 88.31 75 GLU B N 1
ATOM 2916 C CA . GLU B 1 75 ? 0.422 -18.219 8.703 1 88.31 75 GLU B CA 1
ATOM 2917 C C . GLU B 1 75 ? -0.363 -17.094 8.055 1 88.31 75 GLU B C 1
ATOM 2919 O O . GLU B 1 75 ? -1.188 -17.328 7.168 1 88.31 75 GLU B O 1
ATOM 2924 N N . ASN B 1 76 ? -0.033 -15.938 8.461 1 89.38 76 ASN B N 1
ATOM 2925 C CA . ASN B 1 76 ? -0.829 -14.82 7.965 1 89.38 76 ASN B CA 1
ATOM 2926 C C . ASN B 1 76 ? -0.155 -14.141 6.777 1 89.38 76 ASN B C 1
ATOM 2928 O O . ASN B 1 76 ? -0.755 -13.281 6.129 1 89.38 76 ASN B O 1
ATOM 2932 N N . HIS B 1 77 ? 1.082 -14.531 6.578 1 93 77 HIS B N 1
ATOM 2933 C CA . HIS B 1 77 ? 1.794 -14.016 5.41 1 93 77 HIS B CA 1
ATOM 2934 C C . HIS B 1 77 ? 2.508 -15.141 4.664 1 93 77 HIS B C 1
ATOM 2936 O O . HIS B 1 77 ? 3.736 -15.242 4.715 1 93 77 HIS B O 1
ATOM 2942 N N . PRO B 1 78 ? 1.761 -15.797 3.955 1 89.19 78 PRO B N 1
ATOM 2943 C CA . PRO B 1 78 ? 2.318 -16.984 3.301 1 89.19 78 PRO B CA 1
ATOM 2944 C C . PRO B 1 78 ? 3.381 -16.641 2.258 1 89.19 78 PRO B C 1
ATOM 2946 O O . PRO B 1 78 ? 4.223 -17.484 1.926 1 89.19 78 PRO B O 1
ATOM 2949 N N . TYR B 1 79 ? 3.416 -15.445 1.764 1 91.25 79 TYR B N 1
ATOM 2950 C CA . TYR B 1 79 ? 4.379 -15.055 0.744 1 91.25 79 TYR B CA 1
ATOM 2951 C C . TYR B 1 79 ? 5.574 -14.344 1.369 1 91.25 79 TYR B C 1
ATOM 2953 O O . TYR B 1 79 ? 6.465 -13.867 0.658 1 91.25 79 TYR B O 1
ATOM 2961 N N . GLY B 1 80 ? 5.508 -14.258 2.729 1 90.69 80 GLY B N 1
ATOM 2962 C CA . GLY B 1 80 ? 6.547 -13.516 3.418 1 90.69 80 GLY B CA 1
ATOM 2963 C C . GLY B 1 80 ? 6.141 -12.094 3.756 1 90.69 80 GLY B C 1
ATOM 2964 O O . GLY B 1 80 ? 5.004 -11.688 3.494 1 90.69 80 GLY B O 1
ATOM 2965 N N . HIS B 1 81 ? 7.074 -11.367 4.305 1 93.88 81 HIS B N 1
ATOM 2966 C CA . HIS B 1 81 ? 6.785 -10.016 4.777 1 93.88 81 HIS B CA 1
ATOM 2967 C C . HIS B 1 81 ? 7.543 -8.977 3.965 1 93.88 81 HIS B C 1
ATOM 2969 O O . HIS B 1 81 ? 7.719 -7.84 4.418 1 93.88 81 HIS B O 1
ATOM 2975 N N . TRP B 1 82 ? 7.852 -9.234 2.793 1 92 82 TRP B N 1
ATOM 2976 C CA . TRP B 1 82 ? 8.742 -8.43 1.957 1 92 82 TRP B CA 1
ATOM 2977 C C . TRP B 1 82 ? 8.117 -7.078 1.641 1 92 82 TRP B C 1
ATOM 2979 O O . TRP B 1 82 ? 8.812 -6.059 1.6 1 92 82 TRP B O 1
ATOM 2989 N N . LYS B 1 83 ? 6.828 -7.043 1.573 1 94.88 83 LYS B N 1
ATOM 2990 C CA . LYS B 1 83 ? 6.152 -5.852 1.076 1 94.88 83 LYS B CA 1
ATOM 2991 C C . LYS B 1 83 ? 6.062 -4.777 2.158 1 94.88 83 LYS B C 1
ATOM 2993 O O . LYS B 1 83 ? 5.645 -3.65 1.889 1 94.88 83 LYS B O 1
ATOM 2998 N N . PHE B 1 84 ? 6.484 -5.117 3.34 1 94.38 84 PHE B N 1
ATOM 2999 C CA . PHE B 1 84 ? 6.461 -4.117 4.402 1 94.38 84 PHE B CA 1
ATOM 3000 C C . PHE B 1 84 ? 7.445 -2.992 4.105 1 94.38 84 PHE B C 1
ATOM 3002 O O . PHE B 1 84 ? 7.207 -1.842 4.48 1 94.38 84 PHE B O 1
ATOM 3009 N N . GLU B 1 85 ? 8.516 -3.373 3.434 1 94.44 85 GLU B N 1
ATOM 3010 C CA . GLU B 1 85 ? 9.422 -2.326 2.973 1 94.44 85 GLU B CA 1
ATOM 3011 C C . GLU B 1 85 ? 8.703 -1.344 2.049 1 94.44 85 GLU B C 1
ATOM 3013 O O . GLU B 1 85 ? 8.891 -0.131 2.162 1 94.44 85 GLU B O 1
ATOM 3018 N N . THR B 1 86 ? 7.883 -1.872 1.13 1 95 86 THR B N 1
ATOM 3019 C CA . THR B 1 86 ? 7.172 -1.044 0.161 1 95 86 THR B CA 1
ATOM 3020 C C . THR B 1 86 ? 6.094 -0.215 0.848 1 95 86 THR B C 1
ATOM 3022 O O . THR B 1 86 ? 5.848 0.932 0.468 1 95 86 THR B O 1
ATOM 3025 N N . ILE B 1 87 ? 5.449 -0.716 1.864 1 95.5 87 ILE B N 1
ATOM 3026 C CA . ILE B 1 87 ? 4.492 0.033 2.67 1 95.5 87 ILE B CA 1
ATOM 3027 C C . ILE B 1 87 ? 5.195 1.208 3.346 1 95.5 87 ILE B C 1
ATOM 3029 O O . ILE B 1 87 ? 4.668 2.324 3.369 1 95.5 87 ILE B O 1
ATOM 3033 N N . ALA B 1 88 ? 6.348 0.87 3.898 1 94.5 88 ALA B N 1
ATOM 3034 C CA . ALA B 1 88 ? 7.117 1.92 4.566 1 94.5 88 ALA B CA 1
ATOM 3035 C C . ALA B 1 88 ? 7.496 3.025 3.584 1 94.5 88 ALA B C 1
ATOM 3037 O O . ALA B 1 88 ? 7.445 4.211 3.926 1 94.5 88 ALA B O 1
ATOM 3038 N N . SER B 1 89 ? 7.906 2.596 2.404 1 93.5 89 SER B N 1
ATOM 3039 C CA . SER B 1 89 ? 8.242 3.559 1.36 1 93.5 89 SER B CA 1
ATOM 3040 C C . SER B 1 89 ? 7.035 4.422 1 1 93.5 89 SER B C 1
ATOM 3042 O O . SER B 1 89 ? 7.16 5.637 0.838 1 93.5 89 SER B O 1
ATOM 3044 N N . LEU B 1 90 ? 5.891 3.822 0.896 1 94.81 90 LEU B N 1
ATOM 3045 C CA . LEU B 1 90 ? 4.668 4.551 0.589 1 94.81 90 LEU B CA 1
ATOM 3046 C C . LEU B 1 90 ? 4.336 5.547 1.694 1 94.81 90 LEU B C 1
ATOM 3048 O O . LEU B 1 90 ? 3.971 6.691 1.415 1 94.81 90 LEU B O 1
ATOM 3052 N N . ALA B 1 91 ? 4.441 5.082 2.885 1 93.44 91 ALA B N 1
ATOM 3053 C CA . ALA B 1 91 ? 4.195 5.957 4.027 1 93.44 91 ALA B CA 1
ATOM 3054 C C . ALA B 1 91 ? 5.137 7.16 4.016 1 93.44 91 ALA B C 1
ATOM 3056 O O . ALA B 1 91 ? 4.715 8.289 4.281 1 93.44 91 ALA B O 1
ATOM 3057 N N . THR B 1 92 ? 6.367 6.871 3.723 1 91.12 92 THR B N 1
ATOM 3058 C CA . THR B 1 92 ? 7.359 7.938 3.643 1 91.12 92 THR B CA 1
ATOM 3059 C C . THR B 1 92 ? 6.961 8.977 2.596 1 91.12 92 THR B C 1
ATOM 3061 O O . THR B 1 92 ? 7.133 10.172 2.805 1 91.12 92 THR B O 1
ATOM 3064 N N . SER B 1 93 ? 6.445 8.516 1.487 1 93.31 93 SER B N 1
ATOM 3065 C CA . SER B 1 93 ? 6.035 9.445 0.438 1 93.31 93 SER B CA 1
ATOM 3066 C C . SER B 1 93 ? 4.926 10.375 0.921 1 93.31 93 SER B C 1
ATOM 3068 O O . SER B 1 93 ? 4.891 11.547 0.56 1 93.31 93 SER B O 1
ATOM 3070 N N . PHE B 1 94 ? 4.035 9.906 1.745 1 90.69 94 PHE B N 1
ATOM 3071 C CA . PHE B 1 94 ? 2.967 10.734 2.289 1 90.69 94 PHE B CA 1
ATOM 3072 C C . PHE B 1 94 ? 3.533 11.812 3.207 1 90.69 94 PHE B C 1
ATOM 3074 O O . PHE B 1 94 ? 3.086 12.961 3.176 1 90.69 94 PHE B O 1
ATOM 3081 N N . ILE B 1 95 ? 4.43 11.367 3.98 1 87.94 95 ILE B N 1
ATOM 3082 C CA . ILE B 1 95 ? 5.078 12.328 4.871 1 87.94 95 ILE B CA 1
ATOM 3083 C C . ILE B 1 95 ? 5.766 13.414 4.051 1 87.94 95 ILE B C 1
ATOM 3085 O O . ILE B 1 95 ? 5.641 14.602 4.352 1 87.94 95 ILE B O 1
ATOM 3089 N N . MET B 1 96 ? 6.422 12.961 2.986 1 86.94 96 MET B N 1
ATOM 3090 C CA . MET B 1 96 ? 7.102 13.906 2.109 1 86.94 96 MET B CA 1
ATOM 3091 C C . MET B 1 96 ? 6.105 14.859 1.452 1 86.94 96 MET B C 1
ATOM 3093 O O . MET B 1 96 ? 6.391 16.047 1.281 1 86.94 96 MET B O 1
ATOM 3097 N N . PHE B 1 97 ? 4.934 14.359 1.058 1 89.31 97 PHE B N 1
ATOM 3098 C CA . PHE B 1 97 ? 3.885 15.195 0.494 1 89.31 97 PHE B CA 1
ATOM 3099 C C . PHE B 1 97 ? 3.467 16.281 1.482 1 89.31 97 PHE B C 1
ATOM 3101 O O . PHE B 1 97 ? 3.365 17.453 1.119 1 89.31 97 PHE B O 1
ATOM 3108 N N . PHE B 1 98 ? 3.307 15.891 2.639 1 84.56 98 PHE B N 1
ATOM 3109 C CA . PHE B 1 98 ? 2.877 16.812 3.678 1 84.56 98 PHE B CA 1
ATOM 3110 C C . PHE B 1 98 ? 3.922 17.906 3.896 1 84.56 98 PHE B C 1
ATOM 3112 O O . PHE B 1 98 ? 3.588 19.094 3.961 1 84.56 98 PHE B O 1
ATOM 3119 N N . ILE B 1 99 ? 5.098 17.484 4.004 1 80.94 99 ILE B N 1
ATOM 3120 C CA . ILE B 1 99 ? 6.191 18.406 4.238 1 80.94 99 ILE B CA 1
ATOM 3121 C C . ILE B 1 99 ? 6.32 19.359 3.047 1 80.94 99 ILE B C 1
ATOM 3123 O O . ILE B 1 99 ? 6.488 20.578 3.225 1 80.94 99 ILE B O 1
ATOM 3127 N N . GLY B 1 100 ? 6.27 18.766 1.841 1 84.31 100 GLY B N 1
ATOM 3128 C CA . GLY B 1 100 ? 6.359 19.594 0.647 1 84.31 100 GLY B CA 1
ATOM 3129 C C . GLY B 1 100 ? 5.262 20.641 0.566 1 84.31 100 GLY B C 1
ATOM 3130 O O . GLY B 1 100 ? 5.527 21.797 0.252 1 84.31 100 GLY B O 1
ATOM 3131 N N . ILE B 1 101 ? 4.102 20.297 0.885 1 86 101 ILE B N 1
ATOM 3132 C CA . ILE B 1 101 ? 2.969 21.219 0.861 1 86 101 ILE B CA 1
ATOM 3133 C C . ILE B 1 101 ? 3.158 22.297 1.925 1 86 101 ILE B C 1
ATOM 3135 O O . ILE B 1 101 ? 2.896 23.484 1.675 1 86 101 ILE B O 1
ATOM 3139 N N . GLU B 1 102 ? 3.559 21.906 3.07 1 81.38 102 GLU B N 1
ATOM 3140 C CA . GLU B 1 102 ? 3.82 22.859 4.145 1 81.38 102 GLU B CA 1
ATOM 3141 C C . GLU B 1 102 ? 4.883 23.875 3.736 1 81.38 102 GLU B C 1
ATOM 3143 O O . GLU B 1 102 ? 4.766 25.062 4.039 1 81.38 102 GLU B O 1
ATOM 3148 N N . VAL B 1 103 ? 5.902 23.391 3.076 1 78.19 103 VAL B N 1
ATOM 3149 C CA . VAL B 1 103 ? 6.984 24.266 2.619 1 78.19 103 VAL B CA 1
ATOM 3150 C C . VAL B 1 103 ? 6.441 25.266 1.604 1 78.19 103 VAL B C 1
ATOM 3152 O O . VAL B 1 103 ? 6.762 26.469 1.669 1 78.19 103 VAL B O 1
ATOM 3155 N N . VAL B 1 104 ? 5.637 24.828 0.699 1 82.75 104 VAL B N 1
ATOM 3156 C CA . VAL B 1 104 ? 5.051 25.688 -0.317 1 82.75 104 VAL B CA 1
ATOM 3157 C C . VAL B 1 104 ? 4.121 26.703 0.344 1 82.75 104 VAL B C 1
ATOM 3159 O O . VAL B 1 104 ? 4.156 27.891 0.014 1 82.75 104 VAL B O 1
ATOM 3162 N N . ARG B 1 105 ? 3.332 26.281 1.287 1 82.12 105 ARG B N 1
ATOM 3163 C CA . ARG B 1 105 ? 2.406 27.156 1.996 1 82.12 105 ARG B CA 1
ATOM 3164 C C . ARG B 1 105 ? 3.156 28.234 2.781 1 82.12 105 ARG B C 1
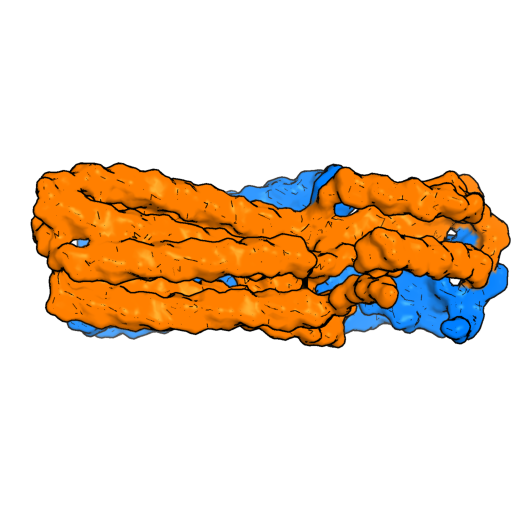ATOM 3166 O O . ARG B 1 105 ? 2.797 29.406 2.736 1 82.12 105 ARG B O 1
ATOM 3173 N N . ASN B 1 106 ? 4.125 27.812 3.525 1 74.81 106 ASN B N 1
ATOM 3174 C CA . ASN B 1 106 ? 4.93 28.75 4.297 1 74.81 106 ASN B CA 1
ATOM 3175 C C . ASN B 1 106 ? 5.617 29.766 3.395 1 74.81 106 ASN B C 1
ATOM 3177 O O . ASN B 1 106 ? 5.742 30.938 3.756 1 74.81 106 ASN B O 1
ATOM 3181 N N . ALA B 1 107 ? 6.078 29.266 2.271 1 74.75 107 ALA B N 1
ATOM 3182 C CA . ALA B 1 107 ? 6.703 30.156 1.307 1 74.75 107 ALA B CA 1
ATOM 3183 C C . ALA B 1 107 ? 5.711 31.203 0.807 1 74.75 107 ALA B C 1
ATOM 3185 O O . ALA B 1 107 ? 6.055 32.375 0.655 1 74.75 107 ALA B O 1
ATOM 3186 N N . PHE B 1 108 ? 4.578 30.781 0.626 1 77.38 108 PHE B N 1
ATOM 3187 C CA . PHE B 1 108 ? 3.537 31.688 0.159 1 77.38 108 PHE B CA 1
ATOM 3188 C C . PHE B 1 108 ? 3.188 32.719 1.232 1 77.38 108 PHE B C 1
ATOM 3190 O O . PHE B 1 108 ? 3.002 33.906 0.935 1 77.38 108 PHE B O 1
ATOM 3197 N N . GLN B 1 109 ? 3.039 32.344 2.459 1 75 109 GLN B N 1
ATOM 3198 C CA . GLN B 1 109 ? 2.729 33.25 3.566 1 75 109 GLN B CA 1
ATOM 3199 C C . GLN B 1 109 ? 3.857 34.25 3.797 1 75 109 GLN B C 1
ATOM 3201 O O . GLN B 1 109 ? 3.607 35.406 4.098 1 75 109 GLN B O 1
ATOM 3206 N N . ALA B 1 110 ? 5.051 33.75 3.725 1 70.62 110 ALA B N 1
ATOM 3207 C CA . ALA B 1 110 ? 6.203 34.625 3.916 1 70.62 110 ALA B CA 1
ATOM 3208 C C . ALA B 1 110 ? 6.281 35.688 2.816 1 70.62 110 ALA B C 1
ATOM 3210 O O . ALA B 1 110 ? 6.77 36.781 3.045 1 70.62 110 ALA B O 1
ATOM 3211 N N . PHE B 1 111 ? 5.859 35.25 1.696 1 71.19 111 PHE B N 1
ATOM 3212 C CA . PHE B 1 111 ? 5.797 36.188 0.589 1 71.19 111 PHE B CA 1
ATOM 3213 C C . PHE B 1 111 ? 4.832 37.344 0.901 1 71.19 111 PHE B C 1
ATOM 3215 O O . PHE B 1 111 ? 5.09 38.5 0.556 1 71.19 111 PHE B O 1
ATOM 3222 N N . LEU B 1 112 ? 3.83 37.031 1.637 1 69.19 112 LEU B N 1
ATOM 3223 C CA . LEU B 1 112 ? 2.805 38.031 1.947 1 69.19 112 LEU B CA 1
ATOM 3224 C C . LEU B 1 112 ? 3.195 38.844 3.174 1 69.19 112 LEU B C 1
ATOM 3226 O O . LEU B 1 112 ? 2.803 40 3.301 1 69.19 112 LEU B O 1
ATOM 3230 N N . ASN B 1 113 ? 3.904 38.094 4.109 1 64.81 113 ASN B N 1
ATOM 3231 C CA . ASN B 1 113 ? 4.355 38.781 5.324 1 64.81 113 ASN B CA 1
ATOM 3232 C C . ASN B 1 113 ? 5.855 38.594 5.535 1 64.81 113 ASN B C 1
ATOM 3234 O O . ASN B 1 113 ? 6.281 37.719 6.297 1 64.81 113 ASN B O 1
ATOM 3238 N N . PRO B 1 114 ? 6.633 39.312 4.758 1 58.22 114 PRO B N 1
ATOM 3239 C CA . PRO B 1 114 ? 8.078 39.125 4.883 1 58.22 114 PRO B CA 1
ATOM 3240 C C . PRO B 1 114 ? 8.594 39.438 6.293 1 58.22 114 PRO B C 1
ATOM 3242 O O . PRO B 1 114 ? 8.102 40.344 6.953 1 58.22 114 PRO B O 1
ATOM 3245 N N . VAL B 1 115 ? 8.922 38.375 7.016 1 55.56 115 VAL B N 1
ATOM 3246 C CA . VAL B 1 115 ? 9.469 38.594 8.352 1 55.56 115 VAL B CA 1
ATOM 3247 C C . VAL B 1 115 ? 10.891 39.125 8.242 1 55.56 115 VAL B C 1
ATOM 3249 O O . VAL B 1 115 ? 11.68 38.656 7.406 1 55.56 115 VAL B O 1
ATOM 3252 N N . THR B 1 116 ? 11.164 40.125 8.883 1 50.31 116 THR B N 1
ATOM 3253 C CA . THR B 1 116 ? 12.258 41.094 8.758 1 50.31 116 THR B CA 1
ATOM 3254 C C . THR B 1 116 ? 13.461 40.656 9.586 1 50.31 116 THR B C 1
ATOM 3256 O O . THR B 1 116 ? 14.523 41.281 9.531 1 50.31 116 THR B O 1
ATOM 3259 N N . GLU B 1 117 ? 13.266 39.812 10.641 1 53.59 117 GLU B N 1
ATOM 3260 C CA . GLU B 1 117 ? 14.438 39.906 11.508 1 53.59 117 GLU B CA 1
ATOM 3261 C C . GLU B 1 117 ? 15.617 39.125 10.93 1 53.59 117 GLU B C 1
ATOM 3263 O O . GLU B 1 117 ? 15.445 38 10.461 1 53.59 117 GLU B O 1
ATOM 3268 N N . ALA B 1 118 ? 16.828 39.812 10.727 1 57.84 118 ALA B N 1
ATOM 3269 C CA . ALA B 1 118 ? 18.078 39.344 10.141 1 57.84 118 ALA B CA 1
ATOM 3270 C C . ALA B 1 118 ? 18.703 38.25 11.023 1 57.84 118 ALA B C 1
ATOM 3272 O O . ALA B 1 118 ? 19.062 38.5 12.172 1 57.84 118 ALA B O 1
ATOM 3273 N N . PRO B 1 119 ? 18.547 36.938 10.711 1 63.69 119 PRO B N 1
ATOM 3274 C CA . PRO B 1 119 ? 19.203 35.938 11.562 1 63.69 119 PRO B CA 1
ATOM 3275 C C . PRO B 1 119 ? 20.719 36.031 11.5 1 63.69 119 PRO B C 1
ATOM 3277 O O . PRO B 1 119 ? 21.266 36.656 10.594 1 63.69 119 PRO B O 1
ATOM 3280 N N . SER B 1 120 ? 21.484 35.594 12.656 1 69.88 120 SER B N 1
ATOM 3281 C CA . SER B 1 120 ? 22.953 35.562 12.703 1 69.88 120 SER B CA 1
ATOM 3282 C C . SER B 1 120 ? 23.516 34.688 11.578 1 69.88 120 SER B C 1
ATOM 3284 O O . SER B 1 120 ? 22.875 33.719 11.164 1 69.88 120 SER B O 1
ATOM 3286 N N . LEU B 1 121 ? 24.594 35.094 11.055 1 78.31 121 LEU B N 1
ATOM 3287 C CA . LEU B 1 121 ? 25.312 34.406 9.977 1 78.31 121 LEU B CA 1
ATOM 3288 C C . LEU B 1 121 ? 25.688 33 10.383 1 78.31 121 LEU B C 1
ATOM 3290 O O . LEU B 1 121 ? 25.781 32.094 9.531 1 78.31 121 LEU B O 1
ATOM 3294 N N . ILE B 1 122 ? 25.797 32.781 11.688 1 79.25 122 ILE B N 1
ATOM 3295 C CA . ILE B 1 122 ? 26.141 31.453 12.172 1 79.25 122 ILE B CA 1
ATOM 3296 C C . ILE B 1 122 ? 25.031 30.469 11.805 1 79.25 122 ILE B C 1
ATOM 3298 O O . ILE B 1 122 ? 25.297 29.312 11.469 1 79.25 122 ILE B O 1
ATOM 3302 N N . SER B 1 123 ? 23.859 30.969 11.852 1 77.38 123 SER B N 1
ATOM 3303 C CA . SER B 1 123 ? 22.719 30.125 11.469 1 77.38 123 SER B CA 1
ATOM 3304 C C . SER B 1 123 ? 22.828 29.688 10.008 1 77.38 123 SER B C 1
ATOM 3306 O O . SER B 1 123 ? 22.469 28.562 9.664 1 77.38 123 SER B O 1
ATOM 3308 N N . SER B 1 124 ? 23.406 30.531 9.234 1 83.62 124 SER B N 1
ATOM 3309 C CA . SER B 1 124 ? 23.594 30.203 7.824 1 83.62 124 SER B CA 1
ATOM 3310 C C . SER B 1 124 ? 24.672 29.141 7.641 1 83.62 124 SER B C 1
ATOM 3312 O O . SER B 1 124 ? 24.547 28.25 6.805 1 83.62 124 SER B O 1
ATOM 3314 N N . VAL B 1 125 ? 25.641 29.219 8.453 1 86.88 125 VAL B N 1
ATOM 3315 C CA . VAL B 1 125 ? 26.75 28.281 8.352 1 86.88 125 VAL B CA 1
ATOM 3316 C C . VAL B 1 125 ? 26.266 26.891 8.758 1 86.88 125 VAL B C 1
ATOM 3318 O O . VAL B 1 125 ? 26.594 25.891 8.094 1 86.88 125 VAL B O 1
ATOM 3321 N N . VAL B 1 126 ? 25.547 26.828 9.805 1 86.94 126 VAL B N 1
ATOM 3322 C CA . VAL B 1 126 ? 25.031 25.547 10.281 1 86.94 126 VAL B CA 1
ATOM 3323 C C . VAL B 1 126 ? 24.078 24.953 9.242 1 86.94 126 VAL B C 1
ATOM 3325 O O . VAL B 1 126 ? 24.109 23.734 8.984 1 86.94 126 VAL B O 1
ATOM 3328 N N . GLY B 1 127 ? 23.297 25.766 8.664 1 86.31 127 GLY B N 1
ATOM 3329 C CA . GLY B 1 127 ? 22.422 25.297 7.598 1 86.31 127 GLY B CA 1
ATOM 3330 C C . GLY B 1 127 ? 23.172 24.75 6.398 1 86.31 127 GLY B C 1
ATOM 3331 O O . GLY B 1 127 ? 22.844 23.688 5.879 1 86.31 127 GLY B O 1
ATOM 3332 N N . PHE B 1 128 ? 24.141 25.469 6.043 1 90.38 128 PHE B N 1
ATOM 3333 C CA . PHE B 1 128 ? 24.938 25.078 4.887 1 90.38 128 PHE B CA 1
ATOM 3334 C C . PHE B 1 128 ? 25.672 23.781 5.148 1 90.38 128 PHE B C 1
ATOM 3336 O O . PHE B 1 128 ? 25.688 22.875 4.305 1 90.38 128 PHE B O 1
ATOM 3343 N N . PHE B 1 129 ? 26.25 23.672 6.289 1 91.94 129 PHE B N 1
ATOM 3344 C CA . PHE B 1 129 ? 26.969 22.453 6.664 1 91.94 129 PHE B CA 1
ATOM 3345 C C . PHE B 1 129 ? 26 21.281 6.746 1 91.94 129 PHE B C 1
ATOM 3347 O O . PHE B 1 129 ? 26.344 20.172 6.332 1 91.94 129 PHE B O 1
ATOM 3354 N N . SER B 1 130 ? 24.875 21.453 7.312 1 91.88 130 SER B N 1
ATOM 3355 C CA . SER B 1 130 ? 23.859 20.406 7.379 1 91.88 130 SER B CA 1
ATOM 3356 C C . SER B 1 130 ? 23.469 19.922 5.984 1 91.88 130 SER B C 1
ATOM 3358 O O . SER B 1 130 ? 23.281 18.719 5.77 1 91.88 130 SER B O 1
ATOM 3360 N N . GLY B 1 131 ? 23.391 20.859 5.062 1 92.56 131 GLY B N 1
ATOM 3361 C CA . GLY B 1 131 ? 23.109 20.5 3.682 1 92.56 131 GLY B CA 1
ATOM 3362 C C . GLY B 1 131 ? 24.172 19.609 3.068 1 92.56 131 GLY B C 1
ATOM 3363 O O . GLY B 1 131 ? 23.844 18.625 2.406 1 92.56 131 GLY B O 1
ATOM 3364 N N . ILE B 1 132 ? 25.344 19.922 3.361 1 93.88 132 ILE B N 1
ATOM 3365 C CA . ILE B 1 132 ? 26.469 19.156 2.83 1 93.88 132 ILE B CA 1
ATOM 3366 C C . ILE B 1 132 ? 26.453 17.734 3.396 1 93.88 132 ILE B C 1
ATOM 3368 O O . ILE B 1 132 ? 26.625 16.766 2.66 1 93.88 132 ILE B O 1
ATOM 3372 N N . VAL B 1 133 ? 26.266 17.656 4.652 1 93.94 133 VAL B N 1
ATOM 3373 C CA . VAL B 1 133 ? 26.203 16.359 5.305 1 93.94 133 VAL B CA 1
ATOM 3374 C C . VAL B 1 133 ? 25.078 15.531 4.695 1 93.94 133 VAL B C 1
ATOM 3376 O O . VAL B 1 133 ? 25.25 14.352 4.391 1 93.94 133 VAL B O 1
ATOM 3379 N N . MET B 1 134 ? 24 16.156 4.457 1 93.38 134 MET B N 1
ATOM 3380 C CA . MET B 1 134 ? 22.844 15.43 3.955 1 93.38 134 MET B CA 1
ATOM 3381 C C . MET B 1 134 ? 23.047 15.016 2.502 1 93.38 134 MET B C 1
ATOM 3383 O O . MET B 1 134 ? 22.562 13.961 2.082 1 93.38 134 MET B O 1
ATOM 3387 N N . ILE B 1 135 ? 23.75 15.773 1.753 1 94.31 135 ILE B N 1
ATOM 3388 C CA . ILE B 1 135 ? 24.094 15.383 0.392 1 94.31 135 ILE B CA 1
ATOM 3389 C C . ILE B 1 135 ? 24.953 14.125 0.423 1 94.31 135 ILE B C 1
ATOM 3391 O O . ILE B 1 135 ? 24.797 13.234 -0.412 1 94.31 135 ILE B O 1
ATOM 3395 N N . GLY B 1 136 ? 25.844 14.172 1.348 1 95.19 136 GLY B N 1
ATOM 3396 C CA . GLY B 1 136 ? 26.656 12.977 1.519 1 95.19 136 GLY B CA 1
ATOM 3397 C C . GLY B 1 136 ? 25.844 11.734 1.838 1 95.19 136 GLY B C 1
ATOM 3398 O O . GLY B 1 136 ? 26.047 10.688 1.228 1 95.19 136 GLY B O 1
ATOM 3399 N N . VAL B 1 137 ? 24.969 11.891 2.715 1 94.81 137 VAL B N 1
ATOM 3400 C CA . VAL B 1 137 ? 24.109 10.773 3.109 1 94.81 137 VAL B CA 1
ATOM 3401 C C . VAL B 1 137 ? 23.234 10.359 1.932 1 94.81 137 VAL B C 1
ATOM 3403 O O . VAL B 1 137 ? 22.984 9.172 1.717 1 94.81 137 VAL B O 1
ATOM 3406 N N . TYR B 1 138 ? 22.812 11.328 1.15 1 94.75 138 TYR B N 1
ATOM 3407 C CA . TYR B 1 138 ? 21.984 11.07 -0.03 1 94.75 138 TYR B CA 1
ATOM 3408 C C . TYR B 1 138 ? 22.734 10.188 -1.023 1 94.75 138 TYR B C 1
ATOM 3410 O O . TYR B 1 138 ? 22.203 9.172 -1.48 1 94.75 138 TYR B O 1
ATOM 3418 N N . PHE B 1 139 ? 23.891 10.516 -1.31 1 95.69 139 PHE B N 1
ATOM 3419 C CA . PHE B 1 139 ? 24.656 9.758 -2.293 1 95.69 139 PHE B CA 1
ATOM 3420 C C . PHE B 1 139 ? 24.953 8.352 -1.778 1 95.69 139 PHE B C 1
ATOM 3422 O O . PHE B 1 139 ? 24.922 7.387 -2.541 1 95.69 139 PHE B O 1
ATOM 3429 N N . TYR B 1 140 ? 25.234 8.289 -0.56 1 95.12 140 TYR B N 1
ATOM 3430 C CA . TYR B 1 140 ? 25.484 6.98 0.029 1 95.12 140 TYR B CA 1
ATOM 3431 C C . TYR B 1 140 ? 24.25 6.09 -0.099 1 95.12 140 TYR B C 1
ATOM 3433 O O . TYR B 1 140 ? 24.328 4.977 -0.619 1 95.12 140 TYR B O 1
ATOM 3441 N N . ASN B 1 141 ? 23.172 6.57 0.309 1 94.69 141 ASN B N 1
ATOM 3442 C CA . ASN B 1 141 ? 21.938 5.789 0.305 1 94.69 141 ASN B CA 1
ATOM 3443 C C . ASN B 1 141 ? 21.438 5.547 -1.114 1 94.69 141 ASN B C 1
ATOM 3445 O O . ASN B 1 141 ? 20.859 4.496 -1.403 1 94.69 141 ASN B O 1
ATOM 3449 N N . LYS B 1 142 ? 21.609 6.504 -1.96 1 95.12 142 LYS B N 1
ATOM 3450 C CA . LYS B 1 142 ? 21.203 6.348 -3.354 1 95.12 142 LYS B CA 1
ATOM 3451 C C . LYS B 1 142 ? 21.953 5.191 -4.016 1 95.12 142 LYS B C 1
ATOM 3453 O O . LYS B 1 142 ? 21.344 4.328 -4.645 1 95.12 142 LYS B O 1
ATOM 3458 N N . ASN B 1 143 ? 23.203 5.176 -3.805 1 95.19 143 ASN B N 1
ATOM 3459 C CA . ASN B 1 143 ? 24.031 4.137 -4.402 1 95.19 143 ASN B CA 1
ATOM 3460 C C . ASN B 1 143 ? 23.75 2.766 -3.797 1 95.19 143 ASN B C 1
ATOM 3462 O O . ASN B 1 143 ? 23.672 1.767 -4.512 1 95.19 143 ASN B O 1
ATOM 3466 N N . LEU B 1 144 ? 23.625 2.783 -2.539 1 92.75 144 LEU B N 1
ATOM 3467 C CA . LEU B 1 144 ? 23.312 1.532 -1.856 1 92.75 144 LEU B CA 1
ATOM 3468 C C . LEU B 1 144 ? 21.953 1.001 -2.285 1 92.75 144 LEU B C 1
ATOM 3470 O O . LEU B 1 144 ? 21.797 -0.193 -2.555 1 92.75 144 LEU B O 1
ATOM 3474 N N . ALA B 1 145 ? 20.969 1.846 -2.381 1 93.56 145 ALA B N 1
ATOM 3475 C CA . ALA B 1 145 ? 19.625 1.469 -2.791 1 93.56 145 ALA B CA 1
ATOM 3476 C C . ALA B 1 145 ? 19.625 0.868 -4.195 1 93.56 145 ALA B C 1
ATOM 3478 O O . ALA B 1 145 ? 18.938 -0.119 -4.453 1 93.56 145 ALA B O 1
ATOM 3479 N N . ALA B 1 146 ? 20.391 1.459 -5.039 1 91.88 146 ALA B N 1
ATOM 3480 C CA . ALA B 1 146 ? 20.5 0.982 -6.414 1 91.88 146 ALA B CA 1
ATOM 3481 C C . ALA B 1 146 ? 21.141 -0.396 -6.477 1 91.88 146 ALA B C 1
ATOM 3483 O O . ALA B 1 146 ? 20.703 -1.267 -7.227 1 91.88 146 ALA B O 1
ATOM 3484 N N . ARG B 1 147 ? 22.094 -0.607 -5.66 1 89.44 147 ARG B N 1
ATOM 3485 C CA . ARG B 1 147 ? 22.844 -1.858 -5.645 1 89.44 147 ARG B CA 1
ATOM 3486 C C . ARG B 1 147 ? 21.969 -3.01 -5.145 1 89.44 147 ARG B C 1
ATOM 3488 O O . ARG B 1 147 ? 22.031 -4.117 -5.688 1 89.44 147 ARG B O 1
ATOM 3495 N N . ILE B 1 148 ? 21.172 -2.727 -4.234 1 89.06 148 ILE B N 1
ATOM 3496 C CA . ILE B 1 148 ? 20.453 -3.828 -3.598 1 89.06 148 ILE B CA 1
ATOM 3497 C C . ILE B 1 148 ? 18.984 -3.791 -4.008 1 89.06 148 ILE B C 1
ATOM 3499 O O . ILE B 1 148 ? 18.172 -4.594 -3.531 1 89.06 148 ILE B O 1
ATOM 3503 N N . GLN B 1 149 ? 18.578 -2.832 -4.777 1 88.12 149 GLN B N 1
ATOM 3504 C CA . GLN B 1 149 ? 17.219 -2.682 -5.309 1 88.12 149 GLN B CA 1
ATOM 3505 C C . GLN B 1 149 ? 16.203 -2.562 -4.18 1 88.12 149 GLN B C 1
ATOM 3507 O O . GLN B 1 149 ? 15.211 -3.297 -4.152 1 88.12 149 GLN B O 1
ATOM 3512 N N . SER B 1 150 ? 16.484 -1.665 -3.346 1 90.75 150 SER B N 1
ATOM 3513 C CA . SER B 1 150 ? 15.617 -1.418 -2.197 1 90.75 150 SER B CA 1
ATOM 3514 C C . SER B 1 150 ? 14.766 -0.174 -2.408 1 90.75 150 SER B C 1
ATOM 3516 O O . SER B 1 150 ? 15.289 0.936 -2.514 1 90.75 150 SER B O 1
ATOM 3518 N N . LEU B 1 151 ? 13.5 -0.338 -2.383 1 89.25 151 LEU B N 1
ATOM 3519 C CA . LEU B 1 151 ? 12.578 0.78 -2.559 1 89.25 151 LEU B CA 1
ATOM 3520 C C . LEU B 1 151 ? 12.547 1.658 -1.312 1 89.25 151 LEU B C 1
ATOM 3522 O O . LEU B 1 151 ? 12.422 2.881 -1.412 1 89.25 151 LEU B O 1
ATOM 3526 N N . GLY B 1 152 ? 12.617 1.014 -0.188 1 89.75 152 GLY B N 1
ATOM 3527 C CA . GLY B 1 152 ? 12.625 1.764 1.059 1 89.75 152 GLY B CA 1
ATOM 3528 C C . GLY B 1 152 ? 13.812 2.695 1.186 1 89.75 152 GLY B C 1
ATOM 3529 O O . GLY B 1 152 ? 13.656 3.865 1.538 1 89.75 152 GLY B O 1
ATOM 3530 N N . LEU B 1 153 ? 14.938 2.146 0.855 1 91.62 153 LEU B N 1
ATOM 3531 C CA . LEU B 1 153 ? 16.141 2.951 0.95 1 91.62 153 LEU B CA 1
ATOM 3532 C C . LEU B 1 153 ? 16.172 4.031 -0.126 1 91.62 153 LEU B C 1
ATOM 3534 O O . LEU B 1 153 ? 16.719 5.117 0.087 1 91.62 153 LEU B O 1
ATOM 3538 N N . LYS B 1 154 ? 15.641 3.748 -1.233 1 92.62 154 LYS B N 1
ATOM 3539 C CA . LYS B 1 154 ? 15.5 4.758 -2.281 1 92.62 154 LYS B CA 1
ATOM 3540 C C . LYS B 1 154 ? 14.648 5.93 -1.806 1 92.62 154 LYS B C 1
ATOM 3542 O O . LYS B 1 154 ? 14.977 7.086 -2.062 1 92.62 154 LYS B O 1
ATOM 3547 N N . ALA B 1 155 ? 13.594 5.582 -1.192 1 90.81 155 ALA B N 1
ATOM 3548 C CA . ALA B 1 155 ? 12.734 6.613 -0.627 1 90.81 155 ALA B CA 1
ATOM 3549 C C . ALA B 1 155 ? 13.484 7.457 0.4 1 90.81 155 ALA B C 1
ATOM 3551 O O . ALA B 1 155 ? 13.359 8.68 0.421 1 90.81 155 ALA B O 1
ATOM 3552 N N . THR B 1 156 ? 14.242 6.793 1.19 1 91.81 156 THR B N 1
ATOM 3553 C CA . THR B 1 156 ? 15.055 7.488 2.182 1 91.81 156 THR B CA 1
ATOM 3554 C C . THR B 1 156 ? 16.062 8.414 1.504 1 91.81 156 THR B C 1
ATOM 3556 O O . THR B 1 156 ? 16.266 9.547 1.948 1 91.81 156 THR B O 1
ATOM 3559 N N . ALA B 1 157 ? 16.656 7.914 0.543 1 93.75 157 ALA B N 1
ATOM 3560 C CA . ALA B 1 157 ? 17.641 8.719 -0.191 1 93.75 157 ALA B CA 1
ATOM 3561 C C . ALA B 1 157 ? 16.984 9.977 -0.762 1 93.75 157 ALA B C 1
ATOM 3563 O O . ALA B 1 157 ? 17.547 11.07 -0.675 1 93.75 157 ALA B O 1
ATOM 3564 N N . LYS B 1 158 ? 15.852 9.836 -1.319 1 91.94 158 LYS B N 1
ATOM 3565 C CA . LYS B 1 158 ? 15.133 10.984 -1.865 1 91.94 158 LYS B CA 1
ATOM 3566 C C . LYS B 1 158 ? 14.758 11.977 -0.765 1 91.94 158 LYS B C 1
ATOM 3568 O O . LYS B 1 158 ? 14.82 13.188 -0.969 1 91.94 158 LYS B O 1
ATOM 3573 N N . ASP B 1 159 ? 14.336 11.391 0.28 1 90.75 159 ASP B N 1
ATOM 3574 C CA . ASP B 1 159 ? 14.039 12.219 1.443 1 90.75 159 ASP B CA 1
ATOM 3575 C C . ASP B 1 159 ? 15.281 12.977 1.917 1 90.75 159 ASP B C 1
ATOM 3577 O O . ASP B 1 159 ? 15.203 14.156 2.258 1 90.75 159 ASP B O 1
ATOM 3581 N N . ASN B 1 160 ? 16.422 12.305 1.949 1 93.19 160 ASN B N 1
ATOM 3582 C CA . ASN B 1 160 ? 17.688 12.945 2.301 1 93.19 160 ASN B CA 1
ATOM 3583 C C . ASN B 1 160 ? 18 14.117 1.374 1 93.19 160 ASN B C 1
ATOM 3585 O O . ASN B 1 160 ? 18.5 15.156 1.82 1 93.19 160 ASN B O 1
ATOM 3589 N N . LEU B 1 161 ? 17.766 13.914 0.161 1 91.62 161 LEU B N 1
ATOM 3590 C CA . LEU B 1 161 ? 18 14.977 -0.815 1 91.62 161 LEU B CA 1
ATOM 3591 C C . LEU B 1 161 ? 17.094 16.172 -0.537 1 91.62 161 LEU B C 1
ATOM 3593 O O . LEU B 1 161 ? 17.562 17.328 -0.577 1 91.62 161 LEU B O 1
ATOM 3597 N N . SER B 1 162 ? 15.836 15.883 -0.335 1 87.75 162 SER B N 1
ATOM 3598 C CA . SER B 1 162 ? 14.883 16.938 0.007 1 87.75 162 SER B CA 1
ATOM 3599 C C . SER B 1 162 ? 15.352 17.734 1.225 1 87.75 162 SER B C 1
ATOM 3601 O O . SER B 1 162 ? 15.273 18.953 1.238 1 87.75 162 SER B O 1
ATOM 3603 N N . ASP B 1 163 ? 15.852 17.016 2.139 1 89.75 163 ASP B N 1
ATOM 3604 C CA . ASP B 1 163 ? 16.328 17.656 3.357 1 89.75 163 ASP B CA 1
ATOM 3605 C C . ASP B 1 163 ? 17.578 18.484 3.084 1 89.75 163 ASP B C 1
ATOM 3607 O O . ASP B 1 163 ? 17.781 19.547 3.695 1 89.75 163 ASP B O 1
ATOM 3611 N N . ALA B 1 164 ? 18.438 17.984 2.283 1 91.06 164 ALA B N 1
ATOM 3612 C CA . ALA B 1 164 ? 19.609 18.766 1.886 1 91.06 164 ALA B CA 1
ATOM 3613 C C . ALA B 1 164 ? 19.203 20.078 1.229 1 91.06 164 ALA B C 1
ATOM 3615 O O . ALA B 1 164 ? 19.734 21.141 1.574 1 91.06 164 ALA B O 1
ATOM 3616 N N . MET B 1 165 ? 18.281 20.016 0.405 1 87.19 165 MET B N 1
ATOM 3617 C CA . MET B 1 165 ? 17.812 21.203 -0.308 1 87.19 165 MET B CA 1
ATOM 3618 C C . MET B 1 165 ? 17.172 22.203 0.656 1 87.19 165 MET B C 1
ATOM 3620 O O . MET B 1 165 ? 17.453 23.406 0.578 1 87.19 165 MET B O 1
ATOM 3624 N N . THR B 1 166 ? 16.422 21.672 1.514 1 82.38 166 THR B N 1
ATOM 3625 C CA . THR B 1 166 ? 15.781 22.531 2.494 1 82.38 166 THR B CA 1
ATOM 3626 C C . THR B 1 166 ? 16.828 23.188 3.396 1 82.38 166 THR B C 1
ATOM 3628 O O . THR B 1 166 ? 16.688 24.359 3.768 1 82.38 166 THR B O 1
ATOM 3631 N N . SER B 1 167 ? 17.828 22.438 3.744 1 86 167 SER B N 1
ATOM 3632 C CA . SER B 1 167 ? 18.906 23 4.555 1 86 167 SER B CA 1
ATOM 3633 C C . SER B 1 167 ? 19.656 24.078 3.797 1 86 167 SER B C 1
ATOM 3635 O O . SER B 1 167 ? 19.984 25.125 4.363 1 86 167 SER B O 1
ATOM 3637 N N . PHE B 1 168 ? 19.906 23.906 2.545 1 86.38 168 PHE B N 1
ATOM 3638 C CA . PHE B 1 168 ? 20.547 24.922 1.723 1 86.38 168 PHE B CA 1
ATOM 3639 C C . PHE B 1 168 ? 19.672 26.156 1.591 1 86.38 168 PHE B C 1
ATOM 3641 O O . PHE B 1 168 ? 20.156 27.281 1.643 1 86.38 168 PHE B O 1
ATOM 3648 N N . LEU B 1 169 ? 18.453 25.891 1.417 1 79 169 LEU B N 1
ATOM 3649 C CA . LEU B 1 169 ? 17.516 27 1.293 1 79 169 LEU B CA 1
ATOM 3650 C C . LEU B 1 169 ? 17.469 27.812 2.582 1 79 169 LEU B C 1
ATOM 3652 O O . LEU B 1 169 ? 17.375 29.047 2.541 1 79 169 LEU B O 1
ATOM 3656 N N . THR B 1 170 ? 17.391 27.078 3.672 1 77.06 170 THR B N 1
ATOM 3657 C CA . THR B 1 170 ? 17.406 27.766 4.965 1 77.06 170 THR B CA 1
ATOM 3658 C C . THR B 1 170 ? 18.672 28.609 5.102 1 77.06 170 THR B C 1
ATOM 3660 O O . THR B 1 170 ? 18.609 29.75 5.555 1 77.06 170 THR B O 1
ATOM 3663 N N . ALA B 1 171 ? 19.797 28.078 4.68 1 82.69 171 ALA B N 1
ATOM 3664 C CA . ALA B 1 171 ? 21.062 28.812 4.738 1 82.69 171 ALA B CA 1
ATOM 3665 C C . ALA B 1 171 ? 21.016 30.062 3.859 1 82.69 171 ALA B C 1
ATOM 3667 O O . ALA B 1 171 ? 21.453 31.125 4.277 1 82.69 171 ALA B O 1
ATOM 3668 N N . LEU B 1 172 ? 20.484 29.891 2.768 1 80.81 172 LEU B N 1
ATOM 3669 C CA . LEU B 1 172 ? 20.391 31 1.827 1 80.81 172 LEU B CA 1
ATOM 3670 C C . LEU B 1 172 ? 19.406 32.062 2.33 1 80.81 172 LEU B C 1
ATOM 3672 O O . LEU B 1 172 ? 19.641 33.25 2.152 1 80.81 172 LEU B O 1
ATOM 3676 N N . ALA B 1 173 ? 18.328 31.547 2.828 1 74.88 173 ALA B N 1
ATOM 3677 C CA . ALA B 1 173 ? 17.344 32.469 3.381 1 74.88 173 ALA B CA 1
ATOM 3678 C C . ALA B 1 173 ? 17.953 33.344 4.461 1 74.88 173 ALA B C 1
ATOM 3680 O O . ALA B 1 173 ? 17.734 34.562 4.484 1 74.88 173 ALA B O 1
ATOM 3681 N N . VAL B 1 174 ? 18.719 32.781 5.336 1 74.44 174 VAL B N 1
ATOM 3682 C CA . VAL B 1 174 ? 19.391 33.5 6.41 1 74.44 174 VAL B CA 1
ATOM 3683 C C . VAL B 1 174 ? 20.406 34.469 5.824 1 74.44 174 VAL B C 1
ATOM 3685 O O . VAL B 1 174 ? 20.5 35.625 6.25 1 74.44 174 VAL B O 1
ATOM 3688 N N . LEU B 1 175 ? 21.078 33.969 4.875 1 76.81 175 LEU B N 1
ATOM 3689 C CA . LEU B 1 175 ? 22.094 34.781 4.23 1 76.81 175 LEU B CA 1
ATOM 3690 C C . LEU B 1 175 ? 21.453 35.969 3.535 1 76.81 175 LEU B C 1
ATOM 3692 O O . LEU B 1 175 ? 21.922 37.125 3.688 1 76.81 175 LEU B O 1
ATOM 3696 N N . PHE B 1 176 ? 20.469 35.688 2.766 1 75.75 176 PHE B N 1
ATOM 3697 C CA . PHE B 1 176 ? 19.812 36.781 2.018 1 75.75 176 PHE B CA 1
ATOM 3698 C C . PHE B 1 176 ? 19.109 37.75 2.961 1 75.75 176 PHE B C 1
ATOM 3700 O O . PHE B 1 176 ? 19.094 38.938 2.711 1 75.75 176 PHE B O 1
ATOM 3707 N N . ALA B 1 177 ? 18.484 37.25 3.99 1 71.38 177 ALA B N 1
ATOM 3708 C CA . ALA B 1 177 ? 17.875 38.125 4.996 1 71.38 177 ALA B CA 1
ATOM 3709 C C . ALA B 1 177 ? 18.906 39.062 5.609 1 71.38 177 ALA B C 1
ATOM 3711 O O . ALA B 1 177 ? 18.609 40.25 5.855 1 71.38 177 ALA B O 1
ATOM 3712 N N . SER B 1 178 ? 20.078 38.562 5.766 1 74.06 178 SER B N 1
ATOM 3713 C CA . SER B 1 178 ? 21.141 39.375 6.34 1 74.06 178 SER B CA 1
ATOM 3714 C C . SER B 1 178 ? 21.594 40.469 5.363 1 74.06 178 SER B C 1
ATOM 3716 O O . SER B 1 178 ? 22.047 41.531 5.781 1 74.06 178 SER B O 1
ATOM 3718 N N . LEU B 1 179 ? 21.328 40.125 4.141 1 74.75 179 LEU B N 1
ATOM 3719 C CA . LEU B 1 179 ? 21.703 41.094 3.117 1 74.75 179 LEU B CA 1
ATOM 3720 C C . LEU B 1 179 ? 20.516 41.969 2.73 1 74.75 179 LEU B C 1
ATOM 3722 O O . LEU B 1 179 ? 20.641 42.812 1.843 1 74.75 179 LEU B O 1
ATOM 3726 N N . GLY B 1 180 ? 19.375 41.719 3.318 1 70.12 180 GLY B N 1
ATOM 3727 C CA . GLY B 1 180 ? 18.172 42.5 3.059 1 70.12 180 GLY B CA 1
ATOM 3728 C C . GLY B 1 180 ? 17.375 42 1.865 1 70.12 180 GLY B C 1
ATOM 3729 O O . GLY B 1 180 ? 16.469 42.688 1.396 1 70.12 180 GLY B O 1
ATOM 3730 N N . LEU B 1 181 ? 17.719 40.906 1.325 1 71 181 LEU B N 1
ATOM 3731 C CA . LEU B 1 181 ? 17.062 40.375 0.139 1 71 181 LEU B CA 1
ATOM 3732 C C . LEU B 1 181 ? 16.031 39.312 0.522 1 71 181 LEU B C 1
ATOM 3734 O O . LEU B 1 181 ? 16.172 38.156 0.149 1 71 181 LEU B O 1
ATOM 3738 N N . HIS B 1 182 ? 14.953 39.656 1.116 1 65.19 182 HIS B N 1
ATOM 3739 C CA . HIS B 1 182 ? 13.945 38.75 1.661 1 65.19 182 HIS B CA 1
ATOM 3740 C C . HIS B 1 182 ? 13.141 38.094 0.548 1 65.19 182 HIS B C 1
ATOM 3742 O O . HIS B 1 182 ? 12.703 36.938 0.689 1 65.19 182 HIS B O 1
ATOM 3748 N N . TRP B 1 183 ? 13.062 38.75 -0.565 1 66.94 183 TRP B N 1
ATOM 3749 C CA . TRP B 1 183 ? 12.219 38.25 -1.638 1 66.94 183 TRP B CA 1
ATOM 3750 C C . TRP B 1 183 ? 12.836 37.031 -2.279 1 66.94 183 TRP B C 1
ATOM 3752 O O . TRP B 1 183 ? 12.125 36.094 -2.707 1 66.94 183 TRP B O 1
ATOM 3762 N N . LEU B 1 184 ? 14.07 36.906 -2.377 1 68.88 184 LEU B N 1
ATOM 3763 C CA . LEU B 1 184 ? 14.766 35.75 -2.992 1 68.88 184 LEU B CA 1
ATOM 3764 C C . LEU B 1 184 ? 14.578 34.5 -2.166 1 68.88 184 LEU B C 1
ATOM 3766 O O . LEU B 1 184 ? 14.469 33.406 -2.721 1 68.88 184 LEU B O 1
ATOM 3770 N N . ASP B 1 185 ? 14.43 34.656 -0.901 1 70.5 185 ASP B N 1
ATOM 3771 C CA . ASP B 1 185 ? 14.234 33.531 0.022 1 70.5 185 ASP B CA 1
ATOM 3772 C C . ASP B 1 185 ? 12.883 32.875 -0.202 1 70.5 185 ASP B C 1
ATOM 3774 O O . ASP B 1 185 ? 12.781 31.641 -0.211 1 70.5 185 ASP B O 1
ATOM 3778 N N . ASN B 1 186 ? 11.93 33.688 -0.582 1 70.38 186 ASN B N 1
ATOM 3779 C CA . ASN B 1 186 ? 10.586 33.156 -0.756 1 70.38 186 ASN B CA 1
ATOM 3780 C C . ASN B 1 186 ? 10.453 32.375 -2.059 1 70.38 186 ASN B C 1
ATOM 3782 O O . ASN B 1 186 ? 9.805 31.328 -2.094 1 70.38 186 ASN B O 1
ATOM 3786 N N . ILE B 1 187 ? 11.109 32.844 -3.023 1 74.75 187 ILE B N 1
ATOM 3787 C CA . ILE B 1 187 ? 11.047 32.156 -4.316 1 74.75 187 ILE B CA 1
ATOM 3788 C C . ILE B 1 187 ? 11.766 30.812 -4.234 1 74.75 187 ILE B C 1
ATOM 3790 O O . ILE B 1 187 ? 11.266 29.812 -4.734 1 74.75 187 ILE B O 1
ATOM 3794 N N . MET B 1 188 ? 12.883 30.844 -3.637 1 75.38 188 MET B N 1
ATOM 3795 C CA . MET B 1 188 ? 13.656 29.609 -3.514 1 75.38 188 MET B CA 1
ATOM 3796 C C . MET B 1 188 ? 12.906 28.578 -2.678 1 75.38 188 MET B C 1
ATOM 3798 O O . MET B 1 188 ? 12.922 27.391 -2.996 1 75.38 188 MET B O 1
ATOM 3802 N N . ALA B 1 189 ? 12.281 29.062 -1.646 1 75.56 189 ALA B N 1
ATOM 3803 C CA . ALA B 1 189 ? 11.5 28.156 -0.811 1 75.56 189 ALA B CA 1
ATOM 3804 C C . ALA B 1 189 ? 10.352 27.531 -1.604 1 75.56 189 ALA B C 1
ATOM 3806 O O . ALA B 1 189 ? 10.039 26.344 -1.434 1 75.56 189 ALA B O 1
ATOM 3807 N N . PHE B 1 190 ? 9.844 28.281 -2.453 1 81.12 190 PHE B N 1
ATOM 3808 C CA . PHE B 1 190 ? 8.734 27.812 -3.281 1 81.12 190 PHE B CA 1
ATOM 3809 C C . PHE B 1 190 ? 9.203 26.75 -4.262 1 81.12 190 PHE B C 1
ATOM 3811 O O . PHE B 1 190 ? 8.578 25.703 -4.395 1 81.12 190 PHE B O 1
ATOM 3818 N N . VAL B 1 191 ? 10.242 27 -4.891 1 83.31 191 VAL B N 1
ATOM 3819 C CA . VAL B 1 191 ? 10.781 26.062 -5.875 1 83.31 191 VAL B CA 1
ATOM 3820 C C . VAL B 1 191 ? 11.164 24.75 -5.191 1 83.31 191 VAL B C 1
ATOM 3822 O O . VAL B 1 191 ? 10.852 23.672 -5.691 1 83.31 191 VAL B O 1
ATOM 3825 N N . VAL B 1 192 ? 11.797 24.828 -4.086 1 81.25 192 VAL B N 1
ATOM 3826 C CA . VAL B 1 192 ? 12.211 23.641 -3.348 1 81.25 192 VAL B CA 1
ATOM 3827 C C . VAL B 1 192 ? 10.977 22.859 -2.895 1 81.25 192 VAL B C 1
ATOM 3829 O O . VAL B 1 192 ? 10.969 21.625 -2.945 1 81.25 192 VAL B O 1
ATOM 3832 N N . GLY B 1 193 ? 10.039 23.609 -2.447 1 84.38 193 GLY B N 1
ATOM 3833 C CA . GLY B 1 193 ? 8.797 22.953 -2.057 1 84.38 193 GLY B CA 1
ATOM 3834 C C . GLY B 1 193 ? 8.172 22.141 -3.178 1 84.38 193 GLY B C 1
ATOM 3835 O O . GLY B 1 193 ? 7.742 21.016 -2.965 1 84.38 193 GLY B O 1
ATOM 3836 N N . LEU B 1 194 ? 8.211 22.688 -4.305 1 89.25 194 LEU B N 1
ATOM 3837 C CA . LEU B 1 194 ? 7.652 22 -5.465 1 89.25 194 LEU B CA 1
ATOM 3838 C C . LEU B 1 194 ? 8.477 20.766 -5.816 1 89.25 194 LEU B C 1
ATOM 3840 O O . LEU B 1 194 ? 7.926 19.734 -6.223 1 89.25 194 LEU B O 1
ATOM 3844 N N . LEU B 1 195 ? 9.734 20.891 -5.652 1 87.31 195 LEU B N 1
ATOM 3845 C CA . LEU B 1 195 ? 10.609 19.75 -5.926 1 87.31 195 LEU B CA 1
ATOM 3846 C C . LEU B 1 195 ? 10.352 18.609 -4.945 1 87.31 195 LEU B C 1
ATOM 3848 O O . LEU B 1 195 ? 10.383 17.438 -5.328 1 87.31 195 LEU B O 1
ATOM 3852 N N . ILE B 1 196 ? 10.109 18.938 -3.715 1 87.62 196 ILE B N 1
ATOM 3853 C CA . ILE B 1 196 ? 9.812 17.938 -2.699 1 87.62 196 ILE B CA 1
ATOM 3854 C C . ILE B 1 196 ? 8.516 17.219 -3.049 1 87.62 196 ILE B C 1
ATOM 3856 O O . ILE B 1 196 ? 8.445 15.992 -2.98 1 87.62 196 ILE B O 1
ATOM 3860 N N . VAL B 1 197 ? 7.59 17.969 -3.469 1 91.56 197 VAL B N 1
ATOM 3861 C CA . VAL B 1 197 ? 6.301 17.391 -3.824 1 91.56 197 VAL B CA 1
ATOM 3862 C C . VAL B 1 197 ? 6.465 16.469 -5.031 1 91.56 197 VAL B C 1
ATOM 3864 O O . VAL B 1 197 ? 5.875 15.383 -5.078 1 91.56 197 VAL B O 1
ATOM 3867 N N . ARG B 1 198 ? 7.203 16.922 -5.918 1 92.69 198 ARG B N 1
ATOM 3868 C CA . ARG B 1 198 ? 7.461 16.094 -7.098 1 92.69 198 ARG B CA 1
ATOM 3869 C C . ARG B 1 198 ? 8.133 14.789 -6.711 1 92.69 198 ARG B C 1
ATOM 3871 O O . ARG B 1 198 ? 7.754 13.719 -7.195 1 92.69 198 ARG B O 1
ATOM 3878 N N . THR B 1 199 ? 9.148 14.875 -5.871 1 89.75 199 THR B N 1
ATOM 3879 C CA . THR B 1 199 ? 9.859 13.695 -5.406 1 89.75 199 THR B CA 1
ATOM 3880 C C . THR B 1 199 ? 8.922 12.773 -4.629 1 89.75 199 THR B C 1
ATOM 3882 O O . THR B 1 199 ? 8.977 11.547 -4.777 1 89.75 199 THR B O 1
ATOM 3885 N N . ALA B 1 200 ? 8.125 13.359 -3.811 1 92.5 200 ALA B N 1
ATOM 3886 C CA . ALA B 1 200 ? 7.133 12.594 -3.061 1 92.5 200 ALA B CA 1
ATOM 3887 C C . ALA B 1 200 ? 6.215 11.82 -4 1 92.5 200 ALA B C 1
ATOM 3889 O O . ALA B 1 200 ? 5.914 10.648 -3.76 1 92.5 200 ALA B O 1
ATOM 3890 N N . TYR B 1 201 ? 5.84 12.469 -5.074 1 94 201 TYR B N 1
ATOM 3891 C CA . TYR B 1 201 ? 4.98 11.828 -6.062 1 94 201 TYR B CA 1
ATOM 3892 C C . TYR B 1 201 ? 5.695 10.656 -6.727 1 94 201 TYR B C 1
ATOM 3894 O O . TYR B 1 201 ? 5.086 9.609 -6.973 1 94 201 TYR B O 1
ATOM 3902 N N . GLU B 1 202 ? 6.895 10.852 -7.027 1 93.81 202 GLU B N 1
ATOM 3903 C CA . GLU B 1 202 ? 7.672 9.781 -7.645 1 93.81 202 GLU B CA 1
ATOM 3904 C C . GLU B 1 202 ? 7.754 8.562 -6.73 1 93.81 202 GLU B C 1
ATOM 3906 O O . GLU B 1 202 ? 7.562 7.43 -7.18 1 93.81 202 GLU B O 1
ATOM 3911 N N . VAL B 1 203 ? 8.062 8.797 -5.473 1 92.62 203 VAL B N 1
ATOM 3912 C CA . VAL B 1 203 ? 8.156 7.719 -4.496 1 92.62 203 VAL B CA 1
ATOM 3913 C C . VAL B 1 203 ? 6.797 7.047 -4.328 1 92.62 203 VAL B C 1
ATOM 3915 O O . VAL B 1 203 ? 6.703 5.82 -4.281 1 92.62 203 VAL B O 1
ATOM 3918 N N . PHE B 1 204 ? 5.785 7.84 -4.297 1 95.25 204 PHE B N 1
ATOM 3919 C CA . PHE B 1 204 ? 4.43 7.32 -4.184 1 95.25 204 PHE B CA 1
ATOM 3920 C C . PHE B 1 204 ? 4.09 6.43 -5.375 1 95.25 204 PHE B C 1
ATOM 3922 O O . PHE B 1 204 ? 3.623 5.301 -5.195 1 95.25 204 PHE B O 1
ATOM 3929 N N . SER B 1 205 ? 4.305 6.961 -6.52 1 95.94 205 SER B N 1
ATOM 3930 C CA . SER B 1 205 ? 3.939 6.266 -7.75 1 95.94 205 SER B CA 1
ATOM 3931 C C . SER B 1 205 ? 4.664 4.93 -7.867 1 95.94 205 SER B C 1
ATOM 3933 O O . SER B 1 205 ? 4.059 3.92 -8.234 1 95.94 205 SER B O 1
ATOM 3935 N N . GLU B 1 206 ? 5.883 4.945 -7.539 1 94.62 206 GLU B N 1
ATOM 3936 C CA . GLU B 1 206 ? 6.668 3.719 -7.621 1 94.62 206 GLU B CA 1
ATOM 3937 C C . GLU B 1 206 ? 6.207 2.699 -6.582 1 94.62 206 GLU B C 1
ATOM 3939 O O . GLU B 1 206 ? 6.109 1.506 -6.879 1 94.62 206 GLU B O 1
ATOM 3944 N N . SER B 1 207 ? 5.973 3.162 -5.355 1 95.5 207 SER B N 1
ATOM 3945 C CA . SER B 1 207 ? 5.508 2.277 -4.293 1 95.5 207 SER B CA 1
ATOM 3946 C C . SER B 1 207 ? 4.129 1.706 -4.609 1 95.5 207 SER B C 1
ATOM 3948 O O . SER B 1 207 ? 3.896 0.507 -4.445 1 95.5 207 SER B O 1
ATOM 3950 N N . ALA B 1 208 ? 3.254 2.561 -5.09 1 95.69 208 ALA B N 1
ATOM 3951 C CA . ALA B 1 208 ? 1.912 2.123 -5.465 1 95.69 208 ALA B CA 1
ATOM 3952 C C . ALA B 1 208 ? 1.963 1.122 -6.617 1 95.69 208 ALA B C 1
ATOM 3954 O O . ALA B 1 208 ? 1.22 0.138 -6.625 1 95.69 208 ALA B O 1
ATOM 3955 N N . PHE B 1 209 ? 2.805 1.384 -7.562 1 95.25 209 PHE B N 1
ATOM 3956 C CA . PHE B 1 209 ? 2.975 0.492 -8.703 1 95.25 209 PHE B CA 1
ATOM 3957 C C . PHE B 1 209 ? 3.363 -0.908 -8.242 1 95.25 209 PHE B C 1
ATOM 3959 O O . PHE B 1 209 ? 2.775 -1.897 -8.688 1 95.25 209 PHE B O 1
ATOM 3966 N N . GLN B 1 210 ? 4.281 -0.987 -7.328 1 94.19 210 GLN B N 1
ATOM 3967 C CA . GLN B 1 210 ? 4.75 -2.281 -6.848 1 94.19 210 GLN B CA 1
ATOM 3968 C C . GLN B 1 210 ? 3.697 -2.959 -5.973 1 94.19 210 GLN B C 1
ATOM 3970 O O . GLN B 1 210 ? 3.48 -4.168 -6.078 1 94.19 210 GLN B O 1
ATOM 3975 N N . LEU B 1 211 ? 3.033 -2.162 -5.16 1 95.19 211 LEU B N 1
ATOM 3976 C CA . LEU B 1 211 ? 2.051 -2.723 -4.238 1 95.19 211 LEU B CA 1
ATOM 3977 C C . LEU B 1 211 ? 0.812 -3.201 -4.988 1 95.19 211 LEU B C 1
ATOM 3979 O O . LEU B 1 211 ? 0.098 -4.086 -4.516 1 95.19 211 LEU B O 1
ATOM 3983 N N . THR B 1 212 ? 0.573 -2.664 -6.148 1 94.62 212 THR B N 1
ATOM 3984 C CA . THR B 1 212 ? -0.566 -3.094 -6.953 1 94.62 212 THR B CA 1
ATOM 3985 C C . THR B 1 212 ? -0.158 -4.199 -7.922 1 94.62 212 THR B C 1
ATOM 3987 O O . THR B 1 212 ? -0.865 -4.477 -8.891 1 94.62 212 THR B O 1
ATOM 3990 N N . ASP B 1 213 ? 0.983 -4.691 -7.699 1 95.12 213 ASP B N 1
ATOM 3991 C CA . ASP B 1 213 ? 1.54 -5.809 -8.453 1 95.12 213 ASP B CA 1
ATOM 3992 C C . ASP B 1 213 ? 1.748 -5.438 -9.914 1 95.12 213 ASP B C 1
ATOM 3994 O O . ASP B 1 213 ? 1.512 -6.254 -10.812 1 95.12 213 ASP B O 1
ATOM 3998 N N . GLY B 1 214 ? 2.107 -4.191 -10.078 1 93.81 214 GLY B N 1
ATOM 3999 C CA . GLY B 1 214 ? 2.613 -3.791 -11.383 1 93.81 214 GLY B CA 1
ATOM 4000 C C . GLY B 1 214 ? 3.998 -4.336 -11.68 1 93.81 214 GLY B C 1
ATOM 4001 O O . GLY B 1 214 ? 4.793 -4.555 -10.766 1 93.81 214 GLY B O 1
ATOM 4002 N N . PHE B 1 215 ? 4.242 -4.602 -12.938 1 94.5 215 PHE B N 1
ATOM 4003 C CA . PHE B 1 215 ? 5.539 -5.129 -13.359 1 94.5 215 PHE B CA 1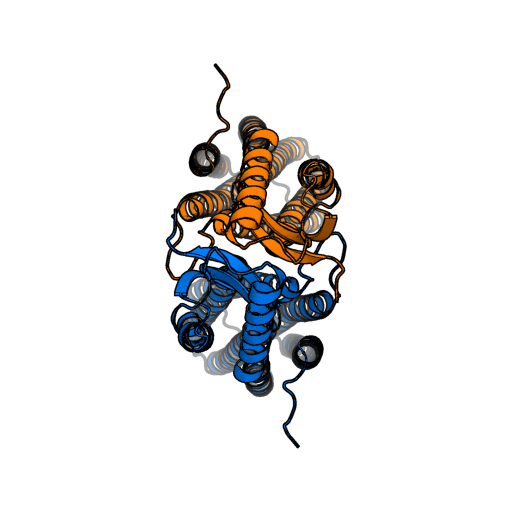
ATOM 4004 C C . PHE B 1 215 ? 5.895 -4.648 -14.758 1 94.5 215 PHE B C 1
ATOM 4006 O O . PHE B 1 215 ? 5.02 -4.539 -15.625 1 94.5 215 PHE B O 1
ATOM 4013 N N . ASP B 1 216 ? 7.16 -4.41 -14.93 1 92.56 216 ASP B N 1
ATOM 4014 C CA . ASP B 1 216 ? 7.637 -3.902 -16.219 1 92.56 216 ASP B CA 1
ATOM 4015 C C . ASP B 1 216 ? 7.625 -4.996 -17.281 1 92.56 216 ASP B C 1
ATOM 4017 O O . ASP B 1 216 ? 8.367 -5.98 -17.172 1 92.56 216 ASP B O 1
ATOM 4021 N N . GLN B 1 217 ? 6.949 -4.73 -18.312 1 93.06 217 GLN B N 1
ATOM 4022 C CA . GLN B 1 217 ? 6.812 -5.707 -19.391 1 93.06 217 GLN B CA 1
ATOM 4023 C C . GLN B 1 217 ? 8.164 -5.984 -20.062 1 93.06 217 GLN B C 1
ATOM 4025 O O . GLN B 1 217 ? 8.438 -7.113 -20.469 1 93.06 217 GLN B O 1
ATOM 4030 N N . THR B 1 218 ? 8.938 -4.98 -20.141 1 93.62 218 THR B N 1
ATOM 4031 C CA . THR B 1 218 ? 10.242 -5.141 -20.781 1 93.62 218 THR B CA 1
ATOM 4032 C C . THR B 1 218 ? 11.109 -6.137 -20.016 1 93.62 218 THR B C 1
ATOM 4034 O O . THR B 1 218 ? 11.859 -6.906 -20.609 1 93.62 218 THR B O 1
ATOM 4037 N N . GLU B 1 219 ? 11.023 -6.078 -18.734 1 92.62 219 GLU B N 1
ATOM 4038 C CA . GLU B 1 219 ? 11.75 -7.039 -17.906 1 92.62 219 GLU B CA 1
ATOM 4039 C C . GLU B 1 219 ? 11.172 -8.445 -18.047 1 92.62 219 GLU B C 1
ATOM 4041 O O . GLU B 1 219 ? 11.922 -9.422 -18.141 1 92.62 219 GLU B O 1
ATOM 4046 N N . LEU B 1 220 ? 9.891 -8.492 -18.078 1 93.69 220 LEU B N 1
ATOM 4047 C CA . LEU B 1 220 ? 9.195 -9.766 -18.219 1 93.69 220 LEU B CA 1
ATOM 4048 C C . LEU B 1 220 ? 9.578 -10.453 -19.531 1 93.69 220 LEU B C 1
ATOM 4050 O O . LEU B 1 220 ? 9.727 -11.68 -19.562 1 93.69 220 LEU B O 1
ATOM 4054 N N . ASP B 1 221 ? 9.781 -9.719 -20.547 1 94.94 221 ASP B N 1
ATOM 4055 C CA . ASP B 1 221 ? 10.094 -10.227 -21.875 1 94.94 221 ASP B CA 1
ATOM 4056 C C . ASP B 1 221 ? 11.453 -10.93 -21.891 1 94.94 221 ASP B C 1
ATOM 4058 O O . ASP B 1 221 ? 11.688 -11.82 -22.703 1 94.94 221 ASP B O 1
ATOM 4062 N N . LYS B 1 222 ? 12.281 -10.57 -21.016 1 95.56 222 LYS B N 1
ATOM 4063 C CA . LYS B 1 222 ? 13.617 -11.148 -20.938 1 95.56 222 LYS B CA 1
ATOM 4064 C C . LYS B 1 222 ? 13.562 -12.617 -20.516 1 95.56 222 LYS B C 1
ATOM 4066 O O . LYS B 1 222 ? 14.492 -13.375 -20.781 1 95.56 222 LYS B O 1
ATOM 4071 N N . TYR B 1 223 ? 12.5 -12.984 -19.859 1 95.94 223 TYR B N 1
ATOM 4072 C CA . TYR B 1 223 ? 12.406 -14.344 -19.328 1 95.94 223 TYR B CA 1
ATOM 4073 C C . TYR B 1 223 ? 11.891 -15.305 -20.391 1 95.94 223 TYR B C 1
ATOM 4075 O O . TYR B 1 223 ? 12.117 -16.516 -20.297 1 95.94 223 TYR B O 1
ATOM 4083 N N . ILE B 1 224 ? 11.211 -14.805 -21.391 1 96.38 224 ILE B N 1
ATOM 4084 C CA . ILE B 1 224 ? 10.453 -15.594 -22.359 1 96.38 224 ILE B CA 1
ATOM 4085 C C . ILE B 1 224 ? 11.398 -16.469 -23.172 1 96.38 224 ILE B C 1
ATOM 4087 O O . ILE B 1 224 ? 11.188 -17.672 -23.297 1 96.38 224 ILE B O 1
ATOM 4091 N N . PRO B 1 225 ? 12.516 -15.906 -23.688 1 96.25 225 PRO B N 1
ATOM 4092 C CA . PRO B 1 225 ? 13.43 -16.734 -24.469 1 96.25 225 PRO B CA 1
ATOM 4093 C C . PRO B 1 225 ? 14.023 -17.891 -23.656 1 96.25 225 PRO B C 1
ATOM 4095 O O . PRO B 1 225 ? 14.266 -18.969 -24.203 1 96.25 225 PRO B O 1
ATOM 4098 N N . VAL B 1 226 ? 14.258 -17.672 -22.406 1 95.94 226 VAL B N 1
ATOM 4099 C CA . VAL B 1 226 ? 14.836 -18.688 -21.531 1 95.94 226 VAL B CA 1
ATOM 4100 C C . VAL B 1 226 ? 13.852 -19.844 -21.359 1 95.94 226 VAL B C 1
ATOM 4102 O O . VAL B 1 226 ? 14.258 -21.016 -21.344 1 95.94 226 VAL B O 1
ATOM 4105 N N . ILE B 1 227 ? 12.539 -19.594 -21.328 1 96.75 227 ILE B N 1
ATOM 4106 C CA . ILE B 1 227 ? 11.484 -20.594 -21.141 1 96.75 227 ILE B CA 1
ATOM 4107 C C . ILE B 1 227 ? 11.281 -21.375 -22.422 1 96.75 227 ILE B C 1
ATOM 4109 O O . ILE B 1 227 ? 11.18 -22.609 -22.406 1 96.75 227 ILE B O 1
ATOM 4113 N N . LEU B 1 228 ? 11.312 -20.719 -23.516 1 96.19 228 LEU B N 1
ATOM 4114 C CA . LEU B 1 228 ? 10.977 -21.312 -24.797 1 96.19 228 LEU B CA 1
ATOM 4115 C C . LEU B 1 228 ? 12.156 -22.109 -25.344 1 96.19 228 LEU B C 1
ATOM 4117 O O . LEU B 1 228 ? 12.023 -22.828 -26.344 1 96.19 228 LEU B O 1
ATOM 4121 N N . ARG B 1 229 ? 13.273 -22.062 -24.672 1 94.69 229 ARG B N 1
ATOM 4122 C CA . ARG B 1 229 ? 14.445 -22.828 -25.094 1 94.69 229 ARG B CA 1
ATOM 4123 C C . ARG B 1 229 ? 14.25 -24.312 -24.812 1 94.69 229 ARG B C 1
ATOM 4125 O O . ARG B 1 229 ? 14.961 -25.141 -25.375 1 94.69 229 ARG B O 1
ATOM 4132 N N . HIS B 1 230 ? 13.32 -24.672 -24.047 1 96.19 230 HIS B N 1
ATOM 4133 C CA . HIS B 1 230 ? 13.016 -26.062 -23.719 1 96.19 230 HIS B CA 1
ATOM 4134 C C . HIS B 1 230 ? 12.062 -26.672 -24.734 1 96.19 230 HIS B C 1
ATOM 4136 O O . HIS B 1 230 ? 10.898 -26.266 -24.828 1 96.19 230 HIS B O 1
ATOM 4142 N N . PRO B 1 231 ? 12.453 -27.719 -25.391 1 95.56 231 PRO B N 1
ATOM 4143 C CA . PRO B 1 231 ? 11.656 -28.266 -26.484 1 95.56 231 PRO B CA 1
ATOM 4144 C C . PRO B 1 231 ? 10.312 -28.812 -26.016 1 95.56 231 PRO B C 1
ATOM 4146 O O . PRO B 1 231 ? 9.352 -28.859 -26.781 1 95.56 231 PRO B O 1
ATOM 4149 N N . GLU B 1 232 ? 10.234 -29.188 -24.781 1 96.31 232 GLU B N 1
ATOM 4150 C CA . GLU B 1 232 ? 9 -29.75 -24.25 1 96.31 232 GLU B CA 1
ATOM 4151 C C . GLU B 1 232 ? 7.938 -28.656 -24.078 1 96.31 232 GLU B C 1
ATOM 4153 O O . GLU B 1 232 ? 6.746 -28.969 -23.953 1 96.31 232 GLU B O 1
ATOM 4158 N N . VAL B 1 233 ? 8.375 -27.422 -24.031 1 96.75 233 VAL B N 1
ATOM 4159 C CA . VAL B 1 233 ? 7.445 -26.312 -23.938 1 96.75 233 VAL B CA 1
ATOM 4160 C C . VAL B 1 233 ? 6.98 -25.906 -25.328 1 96.75 233 VAL B C 1
ATOM 4162 O O . VAL B 1 233 ? 7.75 -25.328 -26.109 1 96.75 233 VAL B O 1
ATOM 4165 N N . LYS B 1 234 ? 5.715 -26.141 -25.578 1 96.12 234 LYS B N 1
ATOM 4166 C CA . LYS B 1 234 ? 5.168 -25.875 -26.906 1 96.12 234 LYS B CA 1
ATOM 4167 C C . LYS B 1 234 ? 4.648 -24.453 -27.016 1 96.12 234 LYS B C 1
ATOM 4169 O O . LYS B 1 234 ? 4.574 -23.891 -28.109 1 96.12 234 LYS B O 1
ATOM 4174 N N . ASP B 1 235 ? 4.203 -23.953 -25.859 1 95.62 235 ASP B N 1
ATOM 4175 C CA . ASP B 1 235 ? 3.643 -22.594 -25.844 1 95.62 235 ASP B CA 1
ATOM 4176 C C . ASP B 1 235 ? 3.6 -22.047 -24.422 1 95.62 235 ASP B C 1
ATOM 4178 O O . ASP B 1 235 ? 3.643 -22.812 -23.453 1 95.62 235 ASP B O 1
ATOM 4182 N N . ILE B 1 236 ? 3.639 -20.734 -24.359 1 96.06 236 ILE B N 1
ATOM 4183 C CA . ILE B 1 236 ? 3.408 -20.047 -23.109 1 96.06 236 ILE B CA 1
ATOM 4184 C C . ILE B 1 236 ? 1.999 -19.453 -23.094 1 96.06 236 ILE B C 1
ATOM 4186 O O . ILE B 1 236 ? 1.688 -18.547 -23.875 1 96.06 236 ILE B O 1
ATOM 4190 N N . ARG B 1 237 ? 1.202 -19.922 -22.219 1 94.25 237 ARG B N 1
ATOM 4191 C CA . ARG B 1 237 ? -0.176 -19.453 -22.156 1 94.25 237 ARG B CA 1
ATOM 4192 C C . ARG B 1 237 ? -0.259 -18.109 -21.422 1 94.25 237 ARG B C 1
ATOM 4194 O O . ARG B 1 237 ? -1.022 -17.234 -21.812 1 94.25 237 ARG B O 1
ATOM 4201 N N . GLU B 1 238 ? 0.443 -18.078 -20.375 1 94.31 238 GLU B N 1
ATOM 4202 C CA . GLU B 1 238 ? 0.4 -16.875 -19.547 1 94.31 238 GLU B CA 1
ATOM 4203 C C . GLU B 1 238 ? 1.678 -16.719 -18.734 1 94.31 238 GLU B C 1
ATOM 4205 O O . GLU B 1 238 ? 2.217 -17.703 -18.219 1 94.31 238 GLU B O 1
ATOM 4210 N N . ILE B 1 239 ? 2.209 -15.477 -18.672 1 94.94 239 ILE B N 1
ATOM 4211 C CA . ILE B 1 239 ? 3.318 -15.141 -17.781 1 94.94 239 ILE B CA 1
ATOM 4212 C C . ILE B 1 239 ? 3.027 -13.828 -17.062 1 94.94 239 ILE B C 1
ATOM 4214 O O . ILE B 1 239 ? 2.664 -12.836 -17.688 1 94.94 239 ILE B O 1
ATOM 4218 N N . LYS B 1 240 ? 3.039 -13.883 -15.75 1 94.88 240 LYS B N 1
ATOM 4219 C CA . LYS B 1 240 ? 2.846 -12.719 -14.883 1 94.88 240 LYS B CA 1
ATOM 4220 C C . LYS B 1 240 ? 3.947 -12.625 -13.828 1 94.88 240 LYS B C 1
ATOM 4222 O O . LYS B 1 240 ? 4.504 -13.641 -13.414 1 94.88 240 LYS B O 1
ATOM 4227 N N . ALA B 1 241 ? 4.258 -11.453 -13.453 1 95.19 241 ALA B N 1
ATOM 4228 C CA . ALA B 1 241 ? 5.27 -11.258 -12.422 1 95.19 241 ALA B CA 1
ATOM 4229 C C . ALA B 1 241 ? 4.875 -10.133 -11.469 1 95.19 241 ALA B C 1
ATOM 4231 O O . ALA B 1 241 ? 4.055 -9.281 -11.812 1 95.19 241 ALA B O 1
ATOM 4232 N N . ARG B 1 242 ? 5.371 -10.188 -10.328 1 94.31 242 ARG B N 1
ATOM 4233 C CA . ARG B 1 242 ? 5.191 -9.164 -9.305 1 94.31 242 ARG B CA 1
ATOM 4234 C C . ARG B 1 242 ? 6.426 -9.055 -8.414 1 94.31 242 ARG B C 1
ATOM 4236 O O . ARG B 1 242 ? 7.281 -9.945 -8.422 1 94.31 242 ARG B O 1
ATOM 4243 N N . ARG B 1 243 ? 6.473 -8.016 -7.621 1 92.56 243 ARG B N 1
ATOM 4244 C CA . ARG B 1 243 ? 7.652 -7.805 -6.789 1 92.56 243 ARG B CA 1
ATOM 4245 C C . ARG B 1 243 ? 7.32 -7.98 -5.312 1 92.56 243 ARG B C 1
ATOM 4247 O O . ARG B 1 243 ? 6.25 -7.574 -4.855 1 92.56 243 ARG B O 1
ATOM 4254 N N . TYR B 1 244 ? 8.203 -8.617 -4.645 1 92.31 244 TYR B N 1
ATOM 4255 C CA . TYR B 1 244 ? 8.25 -8.703 -3.189 1 92.31 244 TYR B CA 1
ATOM 4256 C C . TYR B 1 244 ? 9.547 -8.117 -2.648 1 92.31 244 TYR B C 1
ATOM 4258 O O . TYR B 1 244 ? 10.469 -8.852 -2.289 1 92.31 244 TYR B O 1
ATOM 4266 N N . GLY B 1 245 ? 9.508 -6.812 -2.527 1 87.12 245 GLY B N 1
ATOM 4267 C CA . GLY B 1 245 ? 10.773 -6.141 -2.279 1 87.12 245 GLY B CA 1
ATOM 4268 C C . GLY B 1 245 ? 11.742 -6.25 -3.439 1 87.12 245 GLY B C 1
ATOM 4269 O O . GLY B 1 245 ? 11.406 -5.906 -4.574 1 87.12 245 GLY B O 1
ATOM 4270 N N . SER B 1 246 ? 12.906 -6.762 -3.086 1 86.44 246 SER B N 1
ATOM 4271 C CA . SER B 1 246 ? 13.906 -6.91 -4.137 1 86.44 246 SER B CA 1
ATOM 4272 C C . SER B 1 246 ? 13.734 -8.227 -4.887 1 86.44 246 SER B C 1
ATOM 4274 O O . SER B 1 246 ? 14.391 -8.453 -5.906 1 86.44 246 SER B O 1
ATOM 4276 N N . ASN B 1 247 ? 12.789 -8.953 -4.469 1 90.5 247 ASN B N 1
ATOM 4277 C CA . ASN B 1 247 ? 12.547 -10.258 -5.09 1 90.5 247 ASN B CA 1
ATOM 4278 C C . ASN B 1 247 ? 11.477 -10.164 -6.172 1 90.5 247 ASN B C 1
ATOM 4280 O O . ASN B 1 247 ? 10.602 -9.297 -6.117 1 90.5 247 ASN B O 1
ATOM 4284 N N . ILE B 1 248 ? 11.641 -11.125 -7.113 1 93.19 248 ILE B N 1
ATOM 4285 C CA . ILE B 1 248 ? 10.648 -11.234 -8.18 1 93.19 248 ILE B CA 1
ATOM 4286 C C . ILE B 1 248 ? 9.922 -12.57 -8.086 1 93.19 248 ILE B C 1
ATOM 4288 O O . ILE B 1 248 ? 10.555 -13.609 -7.887 1 93.19 248 ILE B O 1
ATOM 4292 N N . TYR B 1 249 ? 8.633 -12.531 -8.133 1 94.69 249 TYR B N 1
ATOM 4293 C CA . TYR B 1 249 ? 7.785 -13.719 -8.172 1 94.69 249 TYR B CA 1
ATOM 4294 C C . TYR B 1 249 ? 7.133 -13.875 -9.539 1 94.69 249 TYR B C 1
ATOM 4296 O O . TYR B 1 249 ? 6.508 -12.938 -10.047 1 94.69 249 TYR B O 1
ATOM 4304 N N . ILE B 1 250 ? 7.227 -15.078 -10.156 1 95.75 250 ILE B N 1
ATOM 4305 C CA . ILE B 1 250 ? 6.684 -15.305 -11.492 1 95.75 250 ILE B CA 1
ATOM 4306 C C . ILE B 1 250 ? 5.598 -16.375 -11.43 1 95.75 250 ILE B C 1
ATOM 4308 O O . ILE B 1 250 ? 5.793 -17.438 -10.82 1 95.75 250 ILE B O 1
ATOM 4312 N N . ASP B 1 251 ? 4.488 -16.078 -11.953 1 95.75 251 ASP B N 1
ATOM 4313 C CA . ASP B 1 251 ? 3.463 -17.062 -12.281 1 95.75 251 ASP B CA 1
ATOM 4314 C C . ASP B 1 251 ? 3.49 -17.406 -13.773 1 95.75 251 ASP B C 1
ATOM 4316 O O . ASP B 1 251 ? 3.211 -16.562 -14.617 1 95.75 251 ASP B O 1
ATOM 4320 N N . LEU B 1 252 ? 3.77 -18.625 -14.031 1 96.69 252 LEU B N 1
ATOM 4321 C CA . LEU B 1 252 ? 3.992 -19.031 -15.406 1 96.69 252 LEU B CA 1
ATOM 4322 C C . LEU B 1 252 ? 3.098 -20.219 -15.773 1 96.69 252 LEU B C 1
ATOM 4324 O O . LEU B 1 252 ? 2.965 -21.156 -14.984 1 96.69 252 LEU B O 1
ATOM 4328 N N . THR B 1 253 ? 2.377 -20.125 -16.844 1 96.5 253 THR B N 1
ATOM 4329 C CA . THR B 1 253 ? 1.639 -21.25 -17.406 1 96.5 253 THR B CA 1
ATOM 4330 C C . THR B 1 253 ? 2.221 -21.656 -18.766 1 96.5 253 THR B C 1
ATOM 4332 O O . THR B 1 253 ? 2.229 -20.859 -19.703 1 96.5 253 THR B O 1
ATOM 4335 N N . VAL B 1 254 ? 2.662 -22.875 -18.828 1 96.75 254 VAL B N 1
ATOM 4336 C CA . VAL B 1 254 ? 3.229 -23.375 -20.078 1 96.75 254 VAL B CA 1
ATOM 4337 C C . VAL B 1 254 ? 2.389 -24.531 -20.594 1 96.75 254 VAL B C 1
ATOM 4339 O O . VAL B 1 254 ? 1.729 -25.234 -19.812 1 96.75 254 VAL B O 1
ATOM 4342 N N . CYS B 1 255 ? 2.469 -24.719 -21.875 1 97.12 255 CYS B N 1
ATOM 4343 C CA . CYS B 1 255 ? 1.795 -25.844 -22.516 1 97.12 255 CYS B CA 1
ATOM 4344 C C . CYS B 1 255 ? 2.801 -26.891 -22.969 1 97.12 255 CYS B C 1
ATOM 4346 O O . CYS B 1 255 ? 3.814 -26.562 -23.594 1 97.12 255 CYS B O 1
ATOM 4348 N N . MET B 1 256 ? 2.465 -28.125 -22.625 1 97.06 256 MET B N 1
ATOM 4349 C CA . MET B 1 256 ? 3.289 -29.266 -23.016 1 97.06 256 MET B CA 1
ATOM 4350 C C . MET B 1 256 ? 2.434 -30.375 -23.625 1 97.06 256 MET B C 1
ATOM 4352 O O . MET B 1 256 ? 1.204 -30.312 -23.562 1 97.06 256 MET B O 1
ATOM 4356 N N . ASP B 1 257 ? 3.133 -31.391 -24.234 1 96.12 257 ASP B N 1
ATOM 4357 C CA . ASP B 1 257 ? 2.434 -32.531 -24.812 1 96.12 257 ASP B CA 1
ATOM 4358 C C . ASP B 1 257 ? 1.498 -33.188 -23.812 1 96.12 257 ASP B C 1
ATOM 4360 O O . ASP B 1 257 ? 1.909 -33.5 -22.688 1 96.12 257 ASP B O 1
ATOM 4364 N N . GLU B 1 258 ? 0.303 -33.375 -24.188 1 95.69 258 GLU B N 1
ATOM 4365 C CA . GLU B 1 258 ? -0.722 -33.875 -23.281 1 95.69 258 GLU B CA 1
ATOM 4366 C C . GLU B 1 258 ? -0.385 -35.281 -22.781 1 95.69 258 GLU B C 1
ATOM 4368 O O . GLU B 1 258 ? -0.852 -35.688 -21.719 1 95.69 258 GLU B O 1
ATOM 4373 N N . ALA B 1 259 ? 0.427 -36 -23.516 1 95.38 259 ALA B N 1
ATOM 4374 C CA . ALA B 1 259 ? 0.737 -37.375 -23.203 1 95.38 259 ALA B CA 1
ATOM 4375 C C . ALA B 1 259 ? 1.906 -37.469 -22.234 1 95.38 259 ALA B C 1
ATOM 4377 O O . ALA B 1 259 ? 2.146 -38.531 -21.641 1 95.38 259 ALA B O 1
ATOM 4378 N N . LEU B 1 260 ? 2.541 -36.375 -22.016 1 95.31 260 LEU B N 1
ATOM 4379 C CA . LEU B 1 260 ? 3.631 -36.375 -21.047 1 95.31 260 LEU B CA 1
ATOM 4380 C C . LEU B 1 260 ? 3.119 -36.75 -19.672 1 95.31 260 LEU B C 1
ATOM 4382 O O . LEU B 1 260 ? 1.971 -36.469 -19.328 1 95.31 260 LEU B O 1
ATOM 4386 N N . THR B 1 261 ? 3.975 -37.344 -18.906 1 95.69 261 THR B N 1
ATOM 4387 C CA . THR B 1 261 ? 3.588 -37.688 -17.547 1 95.69 261 THR B CA 1
ATOM 4388 C C . THR B 1 261 ? 3.824 -36.5 -16.609 1 95.69 261 THR B C 1
ATOM 4390 O O . THR B 1 261 ? 4.582 -35.594 -16.938 1 95.69 261 THR B O 1
ATOM 4393 N N . VAL B 1 262 ? 3.172 -36.531 -15.492 1 95.88 262 VAL B N 1
ATOM 4394 C CA . VAL B 1 262 ? 3.365 -35.5 -14.445 1 95.88 262 VAL B CA 1
ATOM 4395 C C . VAL B 1 262 ? 4.84 -35.469 -14.047 1 95.88 262 VAL B C 1
ATOM 4397 O O . VAL B 1 262 ? 5.398 -34.375 -13.844 1 95.88 262 VAL B O 1
ATOM 4400 N N . PHE B 1 263 ? 5.457 -36.594 -13.961 1 95.88 263 PHE B N 1
ATOM 4401 C CA . PHE B 1 263 ? 6.859 -36.656 -13.578 1 95.88 263 PHE B CA 1
ATOM 4402 C C . PHE B 1 263 ? 7.734 -35.906 -14.578 1 95.88 263 PHE B C 1
ATOM 4404 O O . PHE B 1 263 ? 8.516 -35.031 -14.195 1 95.88 263 PHE B O 1
ATOM 4411 N N . LYS B 1 264 ? 7.621 -36.281 -15.852 1 95.56 264 LYS B N 1
ATOM 4412 C CA . LYS B 1 264 ? 8.469 -35.688 -16.891 1 95.56 264 LYS B CA 1
ATOM 4413 C C . LYS B 1 264 ? 8.211 -34.188 -17.031 1 95.56 264 LYS B C 1
ATOM 4415 O O . LYS B 1 264 ? 9.148 -33.406 -17.219 1 95.56 264 LYS B O 1
ATOM 4420 N N . SER B 1 265 ? 6.949 -33.812 -17.016 1 95.69 265 SER B N 1
ATOM 4421 C CA . SER B 1 265 ? 6.617 -32.406 -17.141 1 95.69 265 SER B CA 1
ATOM 4422 C C . SER B 1 265 ? 7.164 -31.609 -15.969 1 95.69 265 SER B C 1
ATOM 4424 O O . SER B 1 265 ? 7.637 -30.484 -16.141 1 95.69 265 SER B O 1
ATOM 4426 N N . HIS B 1 266 ? 7.082 -32.188 -14.789 1 95.44 266 HIS B N 1
ATOM 4427 C CA . HIS B 1 266 ? 7.605 -31.531 -13.602 1 95.44 266 HIS B CA 1
ATOM 4428 C C . HIS B 1 266 ? 9.109 -31.328 -13.695 1 95.44 266 HIS B C 1
ATOM 4430 O O . HIS B 1 266 ? 9.633 -30.281 -13.281 1 95.44 266 HIS B O 1
ATOM 4436 N N . GLN B 1 267 ? 9.812 -32.312 -14.188 1 95.81 267 GLN B N 1
ATOM 4437 C CA . GLN B 1 267 ? 11.258 -32.188 -14.375 1 95.81 267 GLN B CA 1
ATOM 4438 C C . GLN B 1 267 ? 11.594 -30.984 -15.25 1 95.81 267 GLN B C 1
ATOM 4440 O O . GLN B 1 267 ? 12.539 -30.234 -14.969 1 95.81 267 GLN B O 1
ATOM 4445 N N . VAL B 1 268 ? 10.844 -30.844 -16.297 1 96.25 268 VAL B N 1
ATOM 4446 C CA . VAL B 1 268 ? 11.055 -29.719 -17.203 1 96.25 268 VAL B CA 1
ATOM 4447 C C . VAL B 1 268 ? 10.883 -28.406 -16.453 1 96.25 268 VAL B C 1
ATOM 4449 O O . VAL B 1 268 ? 11.672 -27.469 -16.625 1 96.25 268 VAL B O 1
ATOM 4452 N N . THR B 1 269 ? 9.844 -28.297 -15.594 1 96.19 269 THR B N 1
ATOM 4453 C CA . THR B 1 269 ? 9.594 -27.078 -14.836 1 96.19 269 THR B CA 1
ATOM 4454 C C . THR B 1 269 ? 10.75 -26.797 -13.875 1 96.19 269 THR B C 1
ATOM 4456 O O . THR B 1 269 ? 11.117 -25.641 -13.656 1 96.19 269 THR B O 1
ATOM 4459 N N . GLU B 1 270 ? 11.32 -27.797 -13.32 1 95.38 270 GLU B N 1
ATOM 4460 C CA . GLU B 1 270 ? 12.461 -27.625 -12.43 1 95.38 270 GLU B CA 1
ATOM 4461 C C . GLU B 1 270 ? 13.664 -27.047 -13.172 1 95.38 270 GLU B C 1
ATOM 4463 O O . GLU B 1 270 ? 14.375 -26.188 -12.641 1 95.38 270 GLU B O 1
ATOM 4468 N N . PHE B 1 271 ? 13.852 -27.562 -14.352 1 96.31 271 PHE B N 1
ATOM 4469 C CA . PHE B 1 271 ? 14.953 -27.047 -15.164 1 96.31 271 PHE B CA 1
ATOM 4470 C C . PHE B 1 271 ? 14.75 -25.578 -15.469 1 96.31 271 PHE B C 1
ATOM 4472 O O . PHE B 1 271 ? 15.695 -24.781 -15.398 1 96.31 271 PHE B O 1
ATOM 4479 N N . ILE B 1 272 ? 13.562 -25.234 -15.82 1 96.62 272 ILE B N 1
ATOM 4480 C CA . ILE B 1 272 ? 13.234 -23.844 -16.141 1 96.62 272 ILE B CA 1
ATOM 4481 C C . ILE B 1 272 ? 13.492 -22.969 -14.914 1 96.62 272 ILE B C 1
ATOM 4483 O O . ILE B 1 272 ? 14.102 -21.891 -15.031 1 96.62 272 ILE B O 1
ATOM 4487 N N . GLU B 1 273 ? 13.031 -23.391 -13.758 1 96.12 273 GLU B N 1
ATOM 4488 C CA . GLU B 1 273 ? 13.227 -22.641 -12.516 1 96.12 273 GLU B CA 1
ATOM 4489 C C . GLU B 1 273 ? 14.711 -22.422 -12.242 1 96.12 273 GLU B C 1
ATOM 4491 O O . GLU B 1 273 ? 15.117 -21.328 -11.859 1 96.12 273 GLU B O 1
ATOM 4496 N N . LYS B 1 274 ? 15.484 -23.438 -12.406 1 95.31 274 LYS B N 1
ATOM 4497 C CA . LYS B 1 274 ? 16.922 -23.359 -12.172 1 95.31 274 LYS B CA 1
ATOM 4498 C C . LYS B 1 274 ? 17.578 -22.359 -13.117 1 95.31 274 LYS B C 1
ATOM 4500 O O . LYS B 1 274 ? 18.469 -21.609 -12.711 1 95.31 274 LYS B O 1
ATOM 4505 N N . GLU B 1 275 ? 17.234 -22.375 -14.289 1 95.69 275 GLU B N 1
ATOM 4506 C CA . GLU B 1 275 ? 17.812 -21.469 -15.273 1 95.69 275 GLU B CA 1
ATOM 4507 C C . GLU B 1 275 ? 17.453 -20.016 -14.969 1 95.69 275 GLU B C 1
ATOM 4509 O O . GLU B 1 275 ? 18.297 -19.125 -15.062 1 95.69 275 GLU B O 1
ATOM 4514 N N . LEU B 1 276 ? 16.172 -19.781 -14.672 1 94.81 276 LEU B N 1
ATOM 4515 C CA . LEU B 1 276 ? 15.742 -18.438 -14.328 1 94.81 276 LEU B CA 1
ATOM 4516 C C . LEU B 1 276 ? 16.453 -17.938 -13.07 1 94.81 276 LEU B C 1
ATOM 4518 O O . LEU B 1 276 ? 16.797 -16.75 -12.969 1 94.81 276 LEU B O 1
ATOM 4522 N N . TYR B 1 277 ? 16.672 -18.844 -12.156 1 93.19 277 TYR B N 1
ATOM 4523 C CA . TYR B 1 277 ? 17.422 -18.484 -10.953 1 93.19 277 TYR B CA 1
ATOM 4524 C C . TYR B 1 277 ? 18.859 -18.125 -11.289 1 93.19 277 TYR B C 1
ATOM 4526 O O . TYR B 1 277 ? 19.359 -17.094 -10.844 1 93.19 277 TYR B O 1
ATOM 4534 N N . ASN B 1 278 ? 19.484 -18.938 -12.078 1 92.5 278 ASN B N 1
ATOM 4535 C CA . ASN B 1 278 ? 20.891 -18.75 -12.414 1 92.5 278 ASN B CA 1
ATOM 4536 C C . ASN B 1 278 ? 21.109 -17.484 -13.234 1 92.5 278 ASN B C 1
ATOM 4538 O O . ASN B 1 278 ? 22.094 -16.766 -13.023 1 92.5 278 ASN B O 1
ATOM 4542 N N . GLU B 1 279 ? 20.234 -17.188 -14.086 1 92.69 279 GLU B N 1
ATOM 4543 C CA . GLU B 1 279 ? 20.453 -16.078 -15.031 1 92.69 279 GLU B CA 1
ATOM 4544 C C . GLU B 1 279 ? 19.938 -14.766 -14.461 1 92.69 279 GLU B C 1
ATOM 4546 O O . GLU B 1 279 ? 20.5 -13.703 -14.742 1 92.69 279 GLU B O 1
ATOM 4551 N N . PHE B 1 280 ? 18.859 -14.828 -13.688 1 91.38 280 PHE B N 1
ATOM 4552 C CA . PHE B 1 280 ? 18.219 -13.578 -13.312 1 91.38 280 PHE B CA 1
ATOM 4553 C C . PHE B 1 280 ? 18.031 -13.5 -11.797 1 91.38 280 PHE B C 1
ATOM 4555 O O . PHE B 1 280 ? 17.484 -12.523 -11.281 1 91.38 280 PHE B O 1
ATOM 4562 N N . ALA B 1 281 ? 18.375 -14.492 -11.039 1 88.12 281 ALA B N 1
ATOM 4563 C CA . ALA B 1 281 ? 18.266 -14.555 -9.586 1 88.12 281 ALA B CA 1
ATOM 4564 C C . ALA B 1 281 ? 16.812 -14.562 -9.141 1 88.12 281 ALA B C 1
ATOM 4566 O O . ALA B 1 281 ? 16.453 -13.938 -8.133 1 88.12 281 ALA B O 1
ATOM 4567 N N . ILE B 1 282 ? 15.992 -15.234 -9.969 1 91.56 282 ILE B N 1
ATOM 4568 C CA . ILE B 1 282 ? 14.578 -15.367 -9.617 1 91.56 282 ILE B CA 1
ATOM 4569 C C . ILE B 1 282 ? 14.367 -16.641 -8.797 1 91.56 282 ILE B C 1
ATOM 4571 O O . ILE B 1 282 ? 14.609 -17.75 -9.289 1 91.56 282 ILE B O 1
ATOM 4575 N N . SER B 1 283 ? 13.914 -16.391 -7.574 1 86.69 283 SER B N 1
ATOM 4576 C CA . SER B 1 283 ? 13.852 -17.562 -6.695 1 86.69 283 SER B CA 1
ATOM 4577 C C . SER B 1 283 ? 12.414 -18.016 -6.484 1 86.69 283 SER B C 1
ATOM 4579 O O . SER B 1 283 ? 12.172 -19.125 -6.016 1 86.69 283 SER B O 1
ATOM 4581 N N . PHE B 1 284 ? 11.445 -17.234 -6.801 1 91.38 284 PHE B N 1
ATOM 4582 C CA . PHE B 1 284 ? 10.047 -17.578 -6.566 1 91.38 284 PHE B CA 1
ATOM 4583 C C . PHE B 1 284 ? 9.297 -17.719 -7.887 1 91.38 284 PHE B C 1
ATOM 4585 O O . PHE B 1 284 ? 8.961 -16.719 -8.523 1 91.38 284 PHE B O 1
ATOM 4592 N N . ILE B 1 285 ? 9.031 -19 -8.25 1 94.38 285 ILE B N 1
ATOM 4593 C CA . ILE B 1 285 ? 8.359 -19.25 -9.516 1 94.38 285 ILE B CA 1
ATOM 4594 C C . ILE B 1 285 ? 7.34 -20.375 -9.344 1 94.38 285 ILE B C 1
ATOM 4596 O O . ILE B 1 285 ? 7.652 -21.422 -8.781 1 94.38 285 ILE B O 1
ATOM 4600 N N . ASP B 1 286 ? 6.188 -20.125 -9.742 1 94.25 286 ASP B N 1
ATOM 4601 C CA . ASP B 1 286 ? 5.156 -21.156 -9.844 1 94.25 286 ASP B CA 1
ATOM 4602 C C . ASP B 1 286 ? 4.82 -21.453 -11.297 1 94.25 286 ASP B C 1
ATOM 4604 O O . ASP B 1 286 ? 4.363 -20.578 -12.031 1 94.25 286 ASP B O 1
ATOM 4608 N N . ILE B 1 287 ? 5.039 -22.719 -11.695 1 96.19 287 ILE B N 1
ATOM 4609 C CA . ILE B 1 287 ? 4.809 -23.078 -13.094 1 96.19 287 ILE B CA 1
ATOM 4610 C C . ILE B 1 287 ? 3.627 -24.031 -13.195 1 96.19 287 ILE B C 1
ATOM 4612 O O . ILE B 1 287 ? 3.691 -25.156 -12.688 1 96.19 287 ILE B O 1
ATOM 4616 N N . HIS B 1 288 ? 2.605 -23.562 -13.766 1 95.5 288 HIS B N 1
ATOM 4617 C CA . HIS B 1 288 ? 1.441 -24.375 -14.109 1 95.5 288 HIS B CA 1
ATOM 4618 C C . HIS B 1 288 ? 1.58 -24.984 -15.5 1 95.5 288 HIS B C 1
ATOM 4620 O O . HIS B 1 288 ? 1.992 -24.297 -16.438 1 95.5 288 HIS B O 1
ATOM 4626 N N . VAL B 1 289 ? 1.26 -26.328 -15.633 1 96.19 289 VAL B N 1
ATOM 4627 C CA . VAL B 1 289 ? 1.4 -27.016 -16.906 1 96.19 289 VAL B CA 1
ATOM 4628 C C . VAL B 1 289 ? 0.02 -27.359 -17.469 1 96.19 289 VAL B C 1
ATOM 4630 O O . VAL B 1 289 ? -0.807 -27.953 -16.781 1 96.19 289 VAL B O 1
ATOM 4633 N N . GLU B 1 290 ? -0.203 -26.938 -18.688 1 95.62 290 GLU B N 1
ATOM 4634 C CA . GLU B 1 290 ? -1.427 -27.25 -19.422 1 95.62 290 GLU B CA 1
ATOM 4635 C C . GLU B 1 290 ? -1.127 -28.094 -20.656 1 95.62 290 GLU B C 1
ATOM 4637 O O . GLU B 1 290 ? -0.014 -28.047 -21.188 1 95.62 290 GLU B O 1
ATOM 4642 N N . PRO B 1 291 ? -2.146 -28.844 -21.094 1 96.38 291 PRO B N 1
ATOM 4643 C CA . PRO B 1 291 ? -1.913 -29.688 -22.266 1 96.38 291 PRO B CA 1
ATOM 4644 C C . PRO B 1 291 ? -1.875 -28.906 -23.562 1 96.38 291 PRO B C 1
ATOM 4646 O O . PRO B 1 291 ? -2.59 -27.906 -23.703 1 96.38 291 PRO B O 1
ATOM 4649 N N . TYR B 1 292 ? -1.07 -29.312 -24.406 1 93.38 292 TYR B N 1
ATOM 4650 C CA . TYR B 1 292 ? -1.021 -28.844 -25.781 1 93.38 292 TYR B CA 1
ATOM 4651 C C . TYR B 1 292 ? -1.57 -29.891 -26.75 1 93.38 292 TYR B C 1
ATOM 4653 O O . TYR B 1 292 ? -1.175 -31.047 -26.688 1 93.38 292 TYR B O 1
ATOM 4661 N N . PRO B 1 293 ? -2.508 -29.625 -27.859 1 84.5 293 PRO B N 1
ATOM 4662 C CA . PRO B 1 293 ? -3.117 -28.312 -28.156 1 84.5 293 PRO B CA 1
ATOM 4663 C C . PRO B 1 293 ? -4.191 -27.922 -27.156 1 84.5 293 PRO B C 1
ATOM 4665 O O . PRO B 1 293 ? -4.742 -28.781 -26.469 1 84.5 293 PRO B O 1
ATOM 4668 N N . TYR B 1 294 ? -4.184 -26.625 -26.938 1 70.94 294 TYR B N 1
ATOM 4669 C CA . TYR B 1 294 ? -5.145 -26.094 -25.984 1 70.94 294 TYR B CA 1
ATOM 4670 C C . TYR B 1 294 ? -6.566 -26.5 -26.344 1 70.94 294 TYR B C 1
ATOM 4672 O O . TYR B 1 294 ? -6.922 -26.547 -27.531 1 70.94 294 TYR B O 1
ATOM 4680 N N . GLU B 1 295 ? -7.234 -27.297 -25.547 1 55.41 295 GLU B N 1
ATOM 4681 C CA . GLU B 1 295 ? -8.648 -27.516 -25.828 1 55.41 295 GLU B CA 1
ATOM 4682 C C . GLU B 1 295 ? -9.438 -26.203 -25.719 1 55.41 295 GLU B C 1
ATOM 4684 O O . GLU B 1 295 ? -9.102 -25.344 -24.891 1 55.41 295 GLU B O 1
#

Nearest PDB structures (foldseek):
  8f6f-assembly1_B  TM=7.415E-01  e=5.565E-12  Shewanella oneidensis
  8j80-assembly1_A  TM=7.945E-01  e=6.657E-11  Homo sapiens
  8xn1-assembly1_B  TM=7.325E-01  e=1.748E-10  Homo sapiens
  8j80-assembly1_B  TM=7.255E-01  e=2.199E-10  Homo sapiens
  8f6k-assembly1_C  TM=5.718E-01  e=5.029E-10  Shewanella oneidensis

InterPro domains:
  IPR002524 Cation efflux [TIGR01297] (16-293)
  IPR027469 Cation efflux transmembrane domain superfamily [G3DSA:1.20.1510.10] (15-211)
  IPR027469 Cation efflux transmembrane domain superfamily [SSF161111] (12-213)
  IPR027470 Cation efflux protein, cytoplasmic domain [PF16916] (218-292)
  IPR036837 Cation efflux protein, cytoplasmic domain superfamily [G3DSA:3.30.70.1350] (214-292)
  IPR036837 Cation efflux protein, cytoplasmic domain superfamily [SSF160240] (215-294)
  IPR050291 Cation-efflux pump FieF-like [PTHR43840] (13-289)
  IPR058533 Cation efflux protein, transmembrane domain [PF01545] (20-211)

Secondary structure (DSSP, 8-state):
-------HHHHHHHHHHHHHHHHHHHHHHHHHHHHHHHHTT-HHHHHHHHHHHHHHHHHHHHHHHHHHHTSPP-SS-TT-STTHHHHHHHHHHHHHHHHHHHHHHHHHHHHHS-------HHHHHHHHHHHHHHHHHHHHHHHHHHHHT-HHHHHHHHHHHHHHHHHHHHHHHHHHHHTT-HHHHHHHHHHHHHHHHHHHHHHHHHHHHHHTT---HHHHHTTHHHHHTSTT--EEEEEEEEEETTEEEEEEEEEEETTSBHHHHHHHHHHHHHHHHHHH---EEEEEEEEES--/-------HHHHHHHHHHHHHHHHHHHHHHHHHHHHHHHHTT-HHHHHHHHHHHHHHHHHHHHHHHHHHHTSPP-SS-TT-STTHHHHHHHHHHHHHHHHHHHHHHHHHHHHHS-------HHHHHHHHHHHHHHHHHHHHHHHHHHHHT-HHHHHHHHHHHHHHHHHHHHHHHHHHHHTT-HHHHHHHHHHHHHHHHHHHHHHHHHHHHHHTT---HHHHHTTHHHHHTSTT--EEEEEEEEEETTEEEEEEEEEEETTSBHHHHHHHHHHHHHHHHHHH---EEEEEEEEES--

Foldseek 3Di:
DPPPPDDLLRLLVLLLVLLVVLLVLLVVLLVVQCVLCVVQVPPLSNVLSVVSVVVNVLSVLLNVLSVQQNDAADPVRNPGSLLSNLVSLLVSLVVLLVVLVVLQVVLVVCLVVVDQDQTDLVSLVSLLVSLVVLVVSLVVLCVSCVSSVFLNSNSSSLVSNLSSLSSNLSSVCNVCSNVVNNNVSSVSSNVSSVVSNVSSVVSNVVSVCQVVFHDDVVVQVVLVVLLVVDPQFPAWPDWGWGDRGSAIAIETETEGAPPDDPVVVVVSVVVSQVSCCVPPVHNHYDYHYDYPPPD/DPPPPDDLLRLLVLLLVLLVVLLVLLVVLLVVQCVVCVVQVPPLSNVLSVVSVVVNVLSVLLNVLSVQQNDAADPVRNPGSLLSNLVSLLVLLVVLLVVLVVLQVVLVVCLVVVDQDQTDLVSLVSLLVSLVVLLVSLVVLCVSCVSSVFLNSPSSSLVSNLSSLSSNLSSVCNVCSNVVNNNVSSVSSNVSSVVSNVSSVVSNVVSVCQVVFHDDVVVQVVLVVLLVVDVQFPAWPDWGWGDRGSAIAIETETEGAPPDDPVVVVVSVVVSQVSCCVPPVHNHYDYHYDYPPDD

Sequence (590 aa):
MTILPLSATDRLKQAERGALLSIGTYIFLSAAKLFVGKLFNSEALFADGWNNFTDVISSILVFVGLRLSQKPSDENHPYGHWKFETIASLATSFIMFFIGIEVVRNAFQAFLNPVTEAPSLISSVVGFFSGIVMIGVYFYNKNLAARIQSLGLKATAKDNLSDAMTSFLTALAVLFASLGLHWLDNIMAFVVGLLIVRTAYEVFSESAFQLTDGFDQTELDKYIPVILRHPEVKDIREIKARRYGSNIYIDLTVCMDEALTVFKSHQVTEFIEKELYNEFAISFIDIHVEPYPYEMTILPLSATDRLKQAERGALLSIGTYIFLSAAKLFVGKLFNSEALFADGWNNFTDVISSILVFVGLRLSQKPSDENHPYGHWKFETIASLATSFIMFFIGIEVVRNAFQAFLNPVTEAPSLISSVVGFFSGIVMIGVYFYNKNLAARIQSLGLKATAKDNLSDAMTSFLTALAVLFASLGLHWLDNIMAFVVGLLIVRTAYEVFSESAFQLTDGFDQTELDKYIPVILRHPEVKDIREIKARRYGSNIYIDLTVCMDEALTVFKSHQVTEFIEKELYNEFAISFIDIHVEPYPYE